Protein AF-A0A397IX04-F1 (afdb_monomer)

Secondary structure (DSSP, 8-state):
---TTEEEEEEEEEEEEE-TT-EEEEEEEEEGGG--S-TTPSPSEEEEEEEE-S-GGGGG-GGG----EEEEEEEGGGSSS-TTS--SSPPEEEEEE-TT-EEEEEEEPPTTSEEEEEEEEEE---S----EEEEEEEEEEEETT-S-GGGGS---EEEE-TTS-EEEE-TTEEEEEE-HHHHHPPPPGGGSPTT--EEEEEEE--TT--GGGGHHHHHHHHHHTTTS-EEEE--STTTTTTTS-HHHHHHHHHHHHHHHTTSSPSS-TTSEEEEEEEEETHHHHHHHHHHHHHHHHTTTTHHHHSEEEEEEEES--TT-STTS-HHHHHHHHTTTTHHHHHHHTT---PPPS-S-----------HHHHHHSTTSHHHHHHHHSSEEEEEEESSS-SSS-HHHHTTS--PPP---------HHHHHHHHHHHHS--S-HHHHHHHHHHSPPSEEEEEEEPGGGSPPPPTTTTTS--HHHHHHHHHHSS--EEEEEE--SS-HHHHTTTSSTTTSGGGHHHHHHHHHHS--

Nearest PDB structures (foldseek):
  7qjo-assembly2_A  TM=7.226E-01  e=6.330E-05  Marinactinospora thermotolerans
  7czf-assembly2_D  TM=4.549E-01  e=6.697E-02  Homo sapiens
  3nru-assembly7_G  TM=3.855E-01  e=1.385E-01  Homo sapiens
  3a7q-assembly1_A  TM=3.033E-01  e=2.538E-01  Mus musculus
  3nru-assembly2_B  TM=2.561E-01  e=8.533E-02  Homo sapiens

InterPro domains:
  IPR007751 Domain of unknown function DUF676, lipase-like [PF05057] (198-404)
  IPR029058 Alpha/Beta hydrolase fold [G3DSA:3.40.50.1820] (197-447)
  IPR029058 Alpha/Beta hydrolase fold [SSF53474] (195-414)
  IPR044294 Lipase-like [PTHR12482] (96-524)

Radius of gyration: 25.66 Å; Cα contacts (8 Å, |Δi|>4): 1066; chains: 1; bounding box: 56×54×86 Å

Foldseek 3Di:
DDDPQKDWAFFKKKKDKDFFQKKKKKKKKFAQVQQDPDPFPDFQKKKKKKFFQAALVCLPVVVQWQLFKKKKKDQPVCPLPQLQDPRPDDIDIDFGQHHRRMDMDMDGQDPNRIGIMMMMIGDRGQAHRDMTIMMITMIGMTGPPDDCPVSSHAPFPWDQDPNRMTMTHHSRMDMDMDIRCNLQPFDQLVPADQPQQEEEEEEFEAHSDALLQQSVLVSNLCSLVVVHRYTYDGDRQCRNPRLAALQVLLVSSLVVVCVSVVPPDDDRQQSAAEYEYEYAASGLSNVLNNLLVNCVVVVNVVCVSHPYAEREYELYQLLADCVADVVLLVCLCVSVSHHHSCLRNFFFDDDDPDDDDDDDPPDSGRPSLQSLACPGSSNVRVQRYPAYEFEAECDQANRHHSCRRQLHQDDDAPDPPPDPQDPVNVVVLVVCVSPPDDPLVVVSSCLNPDDQQWRDWDKDALVSHDDDDPVCPVPDDSSVSSSNSNRVHDIYTYTYGYFPGNCSSLLSCSDCRVSVSNVSNSVCVSVPGPD

Sequence (531 aa):
MMDPSLNLIRLWNSVTELTIGEMSRYRILFDKSKHVSSSVWPPTTLVLKVTNTTSILFRGAILSGPYNISASFIETKYRSVRPGSTLSFPPKMKASIQCGGTWQVIIEVPTSGIGDWTIDILSEILFTSTQVKYEVGLFAVIPKDTSNKDELKITENVITSDDGTTTTFSSSIEYVFLKHHDIFKLPDLNTLKVNGDYHLIVLTHGIHGTMLDELFLKEAIEEKHKDKNNIFFMSDVLHSYTENGIEICGKKLATNLLEYLRWPWTNNQDLISKISFIGHSLGGLINLFLIGYLHSVTEGKIFSDIKPVNFITIASPLLGSSDLSWYITAGLRIGMIGQTGKDLALIPRRKPKNDSVVENNGNDEPLLLSLAQPNSSSHIALRKFQCRTIYANVANDVPVSFRSSALYFHDPLDINLKQKITVAKQLNHVFKTINPTVTAEEFIRRSCETKSPIVHDKVYSPGDIPPLEENEEVNISIEEKIARAWHKDMTWRKVFVLLEGEAHTNVIVRRKWLNISGWKVIEHLSDEHEL

Solvent-accessible surface area (backbone atoms only — not comparable to full-atom values): 28800 Å² total; per-residue (Å²): 130,80,64,89,62,54,37,76,43,59,44,31,36,39,38,48,69,34,35,48,50,26,38,39,38,38,37,44,36,38,37,49,79,60,56,82,89,48,96,76,54,66,50,65,35,35,36,42,36,44,30,25,67,30,60,56,77,51,65,77,38,54,92,67,20,46,60,25,33,27,40,37,40,37,53,46,86,58,69,85,49,61,74,70,54,88,66,92,66,72,70,48,71,46,69,64,37,38,35,63,30,71,51,78,43,83,38,73,54,42,93,89,37,54,43,53,34,34,37,44,40,37,42,56,30,39,68,38,85,52,75,35,35,33,37,41,36,36,22,37,50,42,64,60,86,56,82,70,64,70,83,63,49,49,70,77,50,70,47,72,46,99,84,70,34,39,33,37,40,22,81,35,51,50,74,48,79,41,45,40,64,74,76,64,58,68,79,61,76,89,77,55,62,85,78,55,63,21,35,37,37,37,52,32,51,32,69,67,36,31,56,50,42,45,44,44,49,51,54,54,42,47,68,74,36,63,92,50,50,65,41,70,46,64,68,69,90,47,52,60,40,51,36,64,15,48,64,57,45,9,49,54,52,38,50,54,50,36,57,74,65,47,62,78,64,86,86,62,91,61,50,56,42,29,36,32,40,40,9,33,26,53,12,25,54,21,48,46,41,17,48,10,49,49,28,56,80,45,76,40,46,59,64,70,67,23,41,42,41,39,41,35,28,37,45,15,44,74,44,27,44,77,88,45,59,69,68,60,42,47,38,18,64,76,35,78,44,39,46,26,20,27,45,33,53,54,44,50,60,79,76,79,94,78,79,81,91,69,96,66,98,73,74,75,50,23,55,61,45,55,42,24,34,79,88,24,45,24,32,54,37,59,64,61,29,75,40,38,36,32,36,12,39,72,40,55,31,82,94,32,53,36,60,19,18,52,48,55,80,74,80,90,70,98,60,92,82,82,72,89,79,48,72,72,52,52,54,50,45,60,55,34,75,64,49,78,90,66,68,65,60,63,57,47,51,49,44,39,71,52,77,77,42,66,80,42,76,49,77,43,45,47,86,74,51,81,78,77,53,91,86,42,76,87,72,67,52,70,44,53,53,26,30,51,41,57,31,62,87,36,60,38,36,45,33,32,31,56,48,80,70,60,20,69,49,15,55,52,14,33,44,60,78,86,17,37,65,15,48,62,52,49,50,47,54,56,71,76,43,97,112

pLDDT: mean 82.21, std 16.93, range [35.59, 98.88]

Structure (mmCIF, N/CA/C/O backbone):
data_AF-A0A397IX04-F1
#
_entry.id   AF-A0A397IX04-F1
#
loop_
_atom_site.group_PDB
_atom_site.id
_atom_site.type_symbol
_atom_site.label_atom_id
_atom_site.label_alt_id
_atom_site.label_comp_id
_atom_site.label_asym_id
_atom_site.label_entity_id
_atom_site.label_seq_id
_atom_site.pdbx_PDB_ins_code
_atom_site.Cartn_x
_atom_site.Cartn_y
_atom_site.Cartn_z
_atom_site.occupancy
_atom_site.B_iso_or_equiv
_atom_site.auth_seq_id
_atom_site.auth_comp_id
_atom_site.auth_asym_id
_atom_site.auth_atom_id
_atom_site.pdbx_PDB_model_num
ATOM 1 N N . MET A 1 1 ? 28.071 -15.882 -19.313 1.00 37.53 1 MET A N 1
ATOM 2 C CA . MET A 1 1 ? 28.969 -15.059 -20.154 1.00 37.53 1 MET A CA 1
ATOM 3 C C . MET A 1 1 ? 28.428 -15.155 -21.572 1.00 37.53 1 MET A C 1
ATOM 5 O O . MET A 1 1 ? 28.132 -16.271 -21.973 1.00 37.53 1 MET A O 1
ATOM 9 N N . MET A 1 2 ? 28.183 -14.037 -22.265 1.00 54.28 2 MET A N 1
ATOM 10 C CA . MET A 1 2 ? 27.760 -14.092 -23.675 1.00 54.28 2 MET A CA 1
ATOM 11 C C . MET A 1 2 ? 28.875 -14.688 -24.529 1.00 54.28 2 MET A C 1
ATOM 13 O O . MET A 1 2 ? 30.049 -14.464 -24.233 1.00 54.28 2 MET A O 1
ATOM 17 N N . ASP A 1 3 ? 28.491 -15.422 -25.570 1.00 61.38 3 ASP A N 1
ATOM 18 C CA . ASP A 1 3 ? 29.423 -15.946 -26.560 1.00 61.38 3 ASP A CA 1
ATOM 19 C C . ASP A 1 3 ? 30.231 -14.781 -27.175 1.00 61.38 3 ASP A C 1
ATOM 21 O O . ASP A 1 3 ? 29.636 -13.820 -27.679 1.00 61.38 3 ASP A O 1
ATOM 25 N N . PRO A 1 4 ? 31.577 -14.821 -27.125 1.00 60.53 4 PRO A N 1
ATOM 26 C CA . PRO A 1 4 ? 32.427 -13.806 -27.732 1.00 60.53 4 PRO A CA 1
ATOM 27 C C . PRO A 1 4 ? 32.253 -13.676 -29.253 1.00 60.53 4 PRO A C 1
ATOM 29 O O . PRO A 1 4 ? 32.796 -12.721 -29.804 1.00 60.53 4 PRO A O 1
ATOM 32 N N . SER A 1 5 ? 31.511 -14.555 -29.930 1.00 59.97 5 SER A N 1
ATOM 33 C CA . SER A 1 5 ? 31.135 -14.443 -31.348 1.00 59.97 5 SER A CA 1
ATOM 34 C C . SER A 1 5 ? 29.954 -13.489 -31.622 1.00 59.97 5 SER A C 1
ATOM 36 O O . SER A 1 5 ? 29.686 -13.154 -32.777 1.00 59.97 5 SER A O 1
ATOM 38 N N . LEU A 1 6 ? 29.260 -13.004 -30.584 1.00 74.19 6 LEU A N 1
ATOM 39 C CA . LEU A 1 6 ? 28.037 -12.200 -30.712 1.00 74.19 6 LEU A CA 1
ATOM 40 C C . LEU A 1 6 ? 28.283 -10.704 -30.463 1.00 74.19 6 LEU A C 1
ATOM 42 O O . LEU A 1 6 ? 29.148 -10.305 -29.679 1.00 74.19 6 LEU A O 1
ATOM 46 N N . ASN A 1 7 ? 27.504 -9.861 -31.139 1.00 80.44 7 ASN A N 1
ATOM 47 C CA . ASN A 1 7 ? 27.471 -8.412 -30.971 1.00 80.44 7 ASN A CA 1
ATOM 48 C C . ASN A 1 7 ? 26.065 -7.953 -30.550 1.00 80.44 7 ASN A C 1
ATOM 50 O O . ASN A 1 7 ? 25.064 -8.556 -30.938 1.00 80.44 7 ASN A O 1
ATOM 54 N N . LEU A 1 8 ? 25.992 -6.879 -29.761 1.00 85.25 8 LEU A N 1
ATOM 55 C CA . LEU A 1 8 ? 24.730 -6.288 -29.316 1.00 85.25 8 LEU A CA 1
ATOM 56 C C . LEU A 1 8 ? 24.506 -4.960 -30.023 1.00 85.25 8 LEU A C 1
ATOM 58 O O . LEU A 1 8 ? 25.270 -4.015 -29.826 1.00 85.25 8 LEU A O 1
ATOM 62 N N . ILE A 1 9 ? 23.432 -4.879 -30.798 1.00 84.88 9 ILE A N 1
ATOM 63 C CA . ILE A 1 9 ? 22.980 -3.626 -31.395 1.00 84.88 9 ILE A CA 1
ATOM 64 C C . ILE A 1 9 ? 21.838 -3.087 -30.554 1.00 84.88 9 ILE A C 1
ATOM 66 O O . ILE A 1 9 ? 20.841 -3.767 -30.340 1.00 84.88 9 ILE A O 1
ATOM 70 N N . ARG A 1 10 ? 21.990 -1.865 -30.050 1.00 86.75 10 ARG A N 1
ATOM 71 C CA . ARG A 1 10 ? 20.939 -1.179 -29.298 1.00 86.75 10 ARG A CA 1
ATOM 72 C C . ARG A 1 10 ? 19.780 -0.880 -30.250 1.00 86.75 10 ARG A C 1
ATOM 74 O O . ARG A 1 10 ? 20.014 -0.295 -31.296 1.00 86.75 10 ARG A O 1
ATOM 81 N N . LEU A 1 11 ? 18.566 -1.283 -29.886 1.00 87.06 11 LEU A N 1
ATOM 82 C CA . LEU A 1 11 ? 17.328 -0.944 -30.600 1.00 87.06 11 LEU A CA 1
ATOM 83 C C . LEU A 1 11 ? 16.559 0.165 -29.887 1.00 87.06 11 LEU A C 1
ATOM 85 O O . LEU A 1 11 ? 15.910 0.984 -30.523 1.00 87.06 11 LEU A O 1
ATOM 89 N N . TRP A 1 12 ? 16.621 0.176 -28.557 1.00 90.62 12 TRP A N 1
ATOM 90 C CA . TRP A 1 12 ? 15.941 1.154 -27.721 1.00 90.62 12 TRP A CA 1
ATOM 91 C C . TRP A 1 12 ? 16.724 1.358 -26.427 1.00 90.62 12 TRP A C 1
ATOM 93 O O . TRP A 1 12 ? 17.306 0.403 -25.905 1.00 90.62 12 TRP A O 1
ATOM 103 N N . ASN A 1 13 ? 16.738 2.572 -25.888 1.00 93.06 13 ASN A N 1
ATOM 104 C CA . ASN A 1 13 ? 17.132 2.816 -24.506 1.00 93.06 13 ASN A CA 1
ATOM 105 C C . ASN A 1 13 ? 16.421 4.027 -23.914 1.00 93.06 13 ASN A C 1
ATOM 107 O O . ASN A 1 13 ? 16.124 4.980 -24.626 1.00 93.06 13 ASN A O 1
ATOM 111 N N . SER A 1 14 ? 16.248 4.011 -22.598 1.00 93.44 14 SER A N 1
ATOM 112 C CA . SER A 1 14 ? 15.759 5.133 -21.805 1.00 93.44 14 SER A CA 1
ATOM 113 C C . SER A 1 14 ? 16.658 5.343 -20.588 1.00 93.44 14 SER A C 1
ATOM 115 O O . SER A 1 14 ? 17.055 4.373 -19.934 1.00 93.44 14 SER A O 1
ATOM 117 N N . VAL A 1 15 ? 17.000 6.600 -20.307 1.00 94.12 15 VAL A N 1
ATOM 118 C CA . VAL A 1 15 ? 17.780 7.018 -19.135 1.00 94.12 15 VAL A CA 1
ATOM 119 C C . VAL A 1 15 ? 16.915 7.932 -18.276 1.00 94.12 15 VAL A C 1
ATOM 121 O O . VAL A 1 15 ? 16.436 8.961 -18.755 1.00 94.12 15 VAL A O 1
ATOM 124 N N . THR A 1 16 ? 16.737 7.547 -17.013 1.00 93.50 16 THR A N 1
ATOM 125 C CA . THR A 1 16 ? 15.854 8.200 -16.035 1.00 93.50 16 THR A CA 1
ATOM 126 C C . THR A 1 16 ? 16.464 8.083 -14.635 1.00 93.50 16 THR A C 1
ATOM 128 O O . THR A 1 16 ? 17.443 7.367 -14.406 1.00 93.50 16 THR A O 1
ATOM 131 N N . GLU A 1 17 ? 15.884 8.802 -13.683 1.00 93.31 17 GLU A N 1
ATOM 132 C CA . GLU A 1 17 ? 16.171 8.702 -12.260 1.00 93.31 17 GLU A CA 1
ATOM 133 C C . GLU A 1 17 ? 14.897 8.454 -11.448 1.00 93.31 17 GLU A C 1
ATOM 135 O O . GLU A 1 17 ? 13.803 8.789 -11.896 1.00 93.31 17 GLU A O 1
ATOM 140 N N . LEU A 1 18 ? 15.050 7.833 -10.279 1.00 93.50 18 LEU A N 1
ATOM 141 C CA . LEU A 1 18 ? 13.990 7.649 -9.285 1.00 93.50 18 LEU A CA 1
ATOM 142 C C . LEU A 1 18 ? 14.444 8.206 -7.942 1.00 93.50 18 LEU A C 1
ATOM 144 O O . LEU A 1 18 ? 15.606 8.031 -7.565 1.00 93.50 18 LEU A O 1
ATOM 148 N N . THR A 1 19 ? 13.520 8.780 -7.186 1.00 92.12 19 THR A N 1
ATOM 149 C CA . THR A 1 19 ? 13.667 9.011 -5.749 1.00 92.12 19 THR A CA 1
ATOM 150 C C . THR A 1 19 ? 12.804 8.045 -4.926 1.00 92.12 19 THR A C 1
ATOM 152 O O . THR A 1 19 ? 12.351 7.002 -5.412 1.00 92.12 19 THR A O 1
ATOM 155 N N . ILE A 1 20 ? 12.671 8.305 -3.628 1.00 90.12 20 ILE A N 1
ATOM 156 C CA . ILE A 1 20 ? 11.883 7.504 -2.694 1.00 90.12 20 ILE A CA 1
ATOM 157 C C . ILE A 1 20 ? 10.433 7.359 -3.163 1.00 90.12 20 ILE A C 1
ATOM 159 O O . ILE A 1 20 ? 9.801 8.317 -3.587 1.00 90.12 20 ILE A O 1
ATOM 163 N N . GLY A 1 21 ? 9.920 6.128 -3.118 1.00 90.25 21 GLY A N 1
ATOM 164 C CA . GLY A 1 21 ? 8.537 5.828 -3.491 1.00 90.25 21 GLY A CA 1
ATOM 165 C C . GLY A 1 21 ? 8.210 5.977 -4.980 1.00 90.25 21 GLY A C 1
ATOM 166 O O . GLY A 1 21 ? 7.058 5.773 -5.365 1.00 90.25 21 GLY A O 1
ATOM 167 N N . GLU A 1 22 ? 9.198 6.273 -5.826 1.00 93.56 22 GLU A N 1
ATOM 168 C CA . GLU A 1 22 ? 8.999 6.420 -7.263 1.00 93.56 22 GLU A CA 1
ATOM 169 C C . GLU A 1 22 ? 9.189 5.117 -8.038 1.00 93.56 22 GLU A C 1
ATOM 171 O O . GLU A 1 22 ? 9.984 4.236 -7.691 1.00 93.56 22 GLU A O 1
ATOM 176 N N . MET A 1 23 ? 8.467 5.020 -9.151 1.00 94.50 23 MET A N 1
ATOM 177 C CA . MET A 1 23 ? 8.648 3.959 -10.127 1.00 94.50 23 MET A CA 1
ATOM 178 C C . MET A 1 23 ? 8.512 4.492 -11.546 1.00 94.50 23 MET A C 1
ATOM 180 O O . MET A 1 23 ? 7.890 5.526 -11.791 1.00 94.50 23 MET A O 1
ATOM 184 N N . SER A 1 24 ? 9.023 3.697 -12.470 1.00 95.56 24 SER A N 1
ATOM 185 C CA . SER A 1 24 ? 8.909 3.893 -13.903 1.00 95.56 24 SER A CA 1
ATOM 186 C C . SER A 1 24 ? 8.387 2.629 -14.549 1.00 95.56 24 SER A C 1
ATOM 188 O O . SER A 1 24 ? 8.802 1.522 -14.199 1.00 95.56 24 SER A O 1
ATOM 190 N N . ARG A 1 25 ? 7.505 2.791 -15.527 1.00 95.25 25 ARG A N 1
ATOM 191 C CA . ARG A 1 25 ? 6.896 1.683 -16.250 1.00 95.25 25 ARG A CA 1
ATOM 192 C C . ARG A 1 25 ? 7.012 1.905 -17.744 1.00 95.25 25 ARG A C 1
ATOM 194 O O . ARG A 1 25 ? 6.502 2.883 -18.282 1.00 95.25 25 ARG A O 1
ATOM 201 N N . TYR A 1 26 ? 7.650 0.958 -18.412 1.00 95.44 26 TYR A N 1
ATOM 202 C CA . TYR A 1 26 ? 7.818 0.950 -19.857 1.00 95.44 26 TYR A CA 1
ATOM 203 C C . TYR A 1 26 ? 6.950 -0.150 -20.451 1.00 95.44 26 TYR A C 1
ATOM 205 O O . TYR A 1 26 ? 7.003 -1.289 -19.993 1.00 95.44 26 TYR A O 1
ATOM 213 N N . ARG A 1 27 ? 6.178 0.159 -21.489 1.00 95.12 27 ARG A N 1
ATOM 214 C CA . ARG A 1 27 ? 5.632 -0.841 -22.410 1.00 95.12 27 ARG A CA 1
ATOM 215 C C . ARG A 1 27 ? 6.395 -0.722 -23.716 1.00 95.12 27 ARG A C 1
ATOM 217 O O . ARG A 1 27 ? 6.431 0.366 -24.276 1.00 95.12 27 ARG A O 1
ATOM 224 N N . ILE A 1 28 ? 7.005 -1.804 -24.176 1.00 94.31 28 ILE A N 1
ATOM 225 C CA . ILE A 1 28 ? 7.785 -1.835 -25.412 1.00 94.31 28 ILE A CA 1
ATOM 226 C C . ILE A 1 28 ? 7.118 -2.813 -26.369 1.00 94.31 28 ILE A C 1
ATOM 228 O O . ILE A 1 28 ? 7.029 -4.005 -26.070 1.00 94.31 28 ILE A O 1
ATOM 232 N N . LEU A 1 29 ? 6.692 -2.296 -27.517 1.00 93.50 29 LEU A N 1
ATOM 233 C CA . LEU A 1 29 ? 6.193 -3.067 -28.643 1.00 93.50 29 LEU A CA 1
ATOM 234 C C . LEU A 1 29 ? 7.293 -3.149 -29.706 1.00 93.50 29 LEU A C 1
ATOM 236 O O . LEU A 1 29 ? 7.707 -2.143 -30.280 1.00 93.50 29 LEU A O 1
ATOM 240 N N . PHE A 1 30 ? 7.764 -4.361 -29.964 1.00 91.88 30 PHE A N 1
ATOM 241 C CA . PHE A 1 30 ? 8.698 -4.686 -31.032 1.00 91.88 30 PHE A CA 1
ATOM 242 C C . PHE A 1 30 ? 7.945 -5.291 -32.209 1.00 91.88 30 PHE A C 1
ATOM 244 O O . PHE A 1 30 ? 7.189 -6.245 -32.030 1.00 91.88 30 PHE A O 1
ATOM 251 N N . ASP A 1 31 ? 8.207 -4.786 -33.410 1.00 89.31 31 ASP A N 1
ATOM 252 C CA . ASP A 1 31 ? 7.636 -5.305 -34.650 1.00 89.31 31 ASP A CA 1
ATOM 253 C C . ASP A 1 31 ? 8.738 -5.582 -35.677 1.00 89.31 31 ASP A C 1
ATOM 255 O O . ASP A 1 31 ? 9.382 -4.669 -36.208 1.00 89.31 31 ASP A O 1
ATOM 259 N N . LYS A 1 32 ? 8.933 -6.869 -35.988 1.00 82.69 32 LYS A N 1
ATOM 260 C CA . LYS A 1 32 ? 9.922 -7.312 -36.976 1.00 82.69 32 LYS A CA 1
ATOM 261 C C . LYS A 1 32 ? 9.656 -6.787 -38.389 1.00 82.69 32 LYS A C 1
ATOM 263 O O . LYS A 1 32 ? 10.577 -6.772 -39.194 1.00 82.69 32 LYS A O 1
ATOM 268 N N . SER A 1 33 ? 8.428 -6.403 -38.731 1.00 79.50 33 SER A N 1
ATOM 269 C CA . SER A 1 33 ? 8.068 -5.989 -40.094 1.00 79.50 33 SER A CA 1
ATOM 270 C C . SER A 1 33 ? 8.479 -4.552 -40.428 1.00 79.50 33 SER A C 1
ATOM 272 O O . SER A 1 33 ? 8.579 -4.198 -41.598 1.00 79.50 33 SER A O 1
ATOM 274 N N . LYS A 1 34 ? 8.770 -3.727 -39.415 1.00 74.00 34 LYS A N 1
ATOM 275 C CA . LYS A 1 34 ? 9.067 -2.292 -39.576 1.00 74.00 34 LYS A CA 1
ATOM 276 C C . LYS A 1 34 ? 10.522 -1.973 -39.933 1.00 74.00 34 LYS A C 1
ATOM 278 O O . LYS A 1 34 ? 10.881 -0.807 -40.092 1.00 74.00 34 LYS A O 1
ATOM 283 N N . HIS A 1 35 ? 11.360 -2.995 -40.075 1.00 67.31 35 HIS A N 1
ATOM 284 C CA . HIS A 1 35 ? 12.739 -2.869 -40.533 1.00 67.31 35 HIS A CA 1
ATOM 285 C C . HIS A 1 35 ? 12.963 -3.965 -41.579 1.00 67.31 35 HIS A C 1
ATOM 287 O O . HIS A 1 35 ? 12.879 -5.142 -41.258 1.00 67.31 35 HIS A O 1
ATOM 293 N N . VAL A 1 36 ? 13.148 -3.609 -42.852 1.00 56.69 36 VAL A N 1
ATOM 294 C CA . VAL A 1 36 ? 13.090 -4.594 -43.960 1.00 56.69 36 VAL A CA 1
ATOM 295 C C . VAL A 1 36 ? 14.412 -4.685 -44.734 1.00 56.69 36 VAL A C 1
ATOM 297 O O . VAL A 1 36 ? 14.571 -5.541 -45.595 1.00 56.69 36 VAL A O 1
ATOM 300 N N . SER A 1 37 ? 15.407 -3.849 -44.423 1.00 56.97 37 SER A N 1
ATOM 301 C CA . SER A 1 37 ? 16.557 -3.637 -45.313 1.00 56.97 37 SER A CA 1
ATOM 302 C C . SER A 1 37 ? 17.849 -4.395 -44.972 1.00 56.97 37 SER A C 1
ATOM 304 O O . SER A 1 37 ? 18.875 -4.068 -45.551 1.00 56.97 37 SER A O 1
ATOM 306 N N . SER A 1 38 ? 17.853 -5.392 -44.076 1.00 62.91 38 SER A N 1
ATOM 307 C CA . SER A 1 38 ? 19.094 -6.099 -43.697 1.00 62.91 38 SER A CA 1
ATOM 308 C C . SER A 1 38 ? 18.942 -7.619 -43.723 1.00 62.91 38 SER A C 1
ATOM 310 O O . SER A 1 38 ? 17.965 -8.153 -43.206 1.00 62.91 38 SER A O 1
ATOM 312 N N . SER A 1 39 ? 19.947 -8.327 -44.253 1.00 63.81 39 SER A N 1
ATOM 313 C CA . SER A 1 39 ? 20.031 -9.799 -44.247 1.00 63.81 39 SER A CA 1
ATOM 314 C C . SER A 1 39 ? 20.168 -10.408 -42.846 1.00 63.81 39 SER A C 1
ATOM 316 O O . SER A 1 39 ? 20.013 -11.616 -42.683 1.00 63.81 39 SER A O 1
ATOM 318 N N . VAL A 1 40 ? 20.463 -9.581 -41.839 1.00 66.69 40 VAL A N 1
ATOM 319 C CA . VAL A 1 40 ? 20.630 -9.983 -40.432 1.00 66.69 40 VAL A CA 1
ATOM 320 C C . VAL A 1 40 ? 19.412 -9.592 -39.584 1.00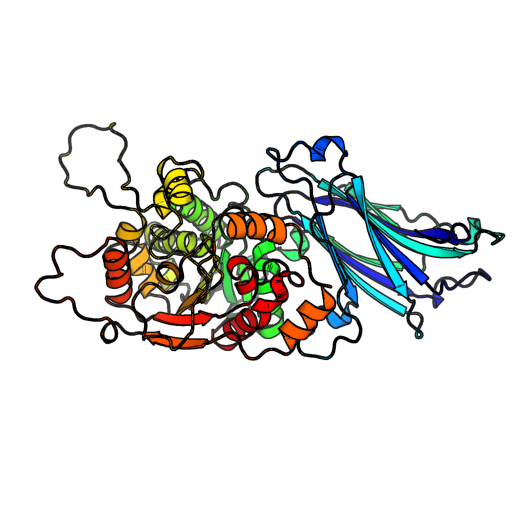 66.69 40 VAL A C 1
ATOM 322 O O . VAL A 1 40 ? 19.354 -9.857 -38.384 1.00 66.69 40 VAL A O 1
ATOM 325 N N . TRP A 1 41 ? 18.397 -9.005 -40.221 1.00 73.56 41 TRP A N 1
ATOM 326 C CA . TRP A 1 41 ? 17.097 -8.742 -39.630 1.00 73.56 41 TRP A CA 1
ATOM 327 C C . TRP A 1 41 ? 16.059 -9.769 -40.122 1.00 73.56 41 TRP A C 1
ATOM 329 O O . TRP A 1 41 ? 16.039 -10.091 -41.309 1.00 73.56 41 TRP A O 1
ATOM 339 N N . PRO A 1 42 ? 15.151 -10.260 -39.260 1.00 73.81 42 PRO A N 1
ATOM 340 C CA . PRO A 1 42 ? 14.984 -9.911 -37.852 1.00 73.81 42 PRO A CA 1
ATOM 341 C C . PRO A 1 42 ? 15.902 -10.704 -36.915 1.00 73.81 42 PRO A C 1
ATOM 343 O O . PRO A 1 42 ? 16.215 -11.862 -37.194 1.00 73.81 42 PRO A O 1
ATOM 346 N N . PRO A 1 43 ? 16.290 -10.126 -35.765 1.00 82.06 43 PRO A N 1
ATOM 347 C CA . PRO A 1 43 ? 16.972 -10.891 -34.733 1.00 82.06 43 PRO A CA 1
ATOM 348 C C . PRO A 1 43 ? 16.053 -12.004 -34.219 1.00 82.06 43 PRO A C 1
ATOM 350 O O . PRO A 1 43 ? 14.859 -11.798 -34.012 1.00 82.06 43 PRO A O 1
ATOM 353 N N . THR A 1 44 ? 16.616 -13.181 -33.957 1.00 84.31 44 THR A N 1
ATOM 354 C CA . THR A 1 44 ? 15.904 -14.271 -33.265 1.00 84.31 44 THR A CA 1
ATOM 355 C C . THR A 1 44 ? 15.871 -14.054 -31.755 1.00 84.31 44 THR A C 1
ATOM 357 O O . THR A 1 44 ? 15.012 -14.585 -31.052 1.00 84.31 44 THR A O 1
ATOM 360 N N . THR A 1 45 ? 16.822 -13.272 -31.246 1.00 90.31 45 THR A N 1
ATOM 361 C CA . THR A 1 45 ? 17.040 -13.067 -29.819 1.00 90.31 45 THR A CA 1
ATOM 362 C C . THR A 1 45 ? 17.270 -11.592 -29.531 1.00 90.31 45 THR A C 1
ATOM 364 O O . THR A 1 45 ? 18.088 -10.927 -30.174 1.00 90.31 45 THR A O 1
ATOM 367 N N . LEU A 1 46 ? 16.568 -11.093 -28.521 1.00 92.38 46 LEU A N 1
ATOM 368 C CA . LEU A 1 46 ? 16.774 -9.777 -27.941 1.00 92.38 46 LEU A CA 1
ATOM 369 C C . LEU A 1 46 ? 17.340 -9.916 -26.529 1.00 92.38 46 LEU A C 1
ATOM 371 O O . LEU A 1 46 ? 17.190 -10.939 -25.857 1.00 92.38 46 LEU A O 1
ATOM 375 N N . VAL A 1 47 ? 17.993 -8.861 -26.063 1.00 94.81 47 VAL A N 1
ATOM 376 C CA . VAL A 1 47 ? 18.514 -8.754 -24.704 1.00 94.81 47 VAL A CA 1
ATOM 377 C C . VAL A 1 47 ? 18.033 -7.446 -24.114 1.00 94.81 47 VAL A C 1
ATOM 379 O O . VAL A 1 47 ? 18.378 -6.375 -24.605 1.00 94.81 47 VAL A O 1
ATOM 382 N N . LEU A 1 48 ? 17.266 -7.531 -23.036 1.00 96.44 48 LEU A N 1
ATOM 383 C CA . LEU A 1 48 ? 16.956 -6.391 -22.186 1.00 96.44 48 LEU A CA 1
ATOM 384 C C . LEU A 1 48 ? 18.056 -6.248 -21.133 1.00 96.44 48 LEU A C 1
ATOM 386 O O . LEU A 1 48 ? 18.452 -7.229 -20.501 1.00 96.44 48 LEU A O 1
ATOM 390 N N . LYS A 1 49 ? 18.532 -5.023 -20.922 1.00 97.19 49 LYS A N 1
ATOM 391 C CA . LYS A 1 49 ? 19.439 -4.657 -19.835 1.00 97.19 49 LYS A CA 1
ATOM 392 C C . LYS A 1 49 ? 18.808 -3.567 -18.985 1.00 97.19 49 LYS A C 1
ATOM 394 O O . LYS A 1 49 ? 18.350 -2.567 -19.524 1.00 97.19 49 LYS A O 1
ATOM 399 N N . VAL A 1 50 ? 18.844 -3.748 -17.672 1.00 97.50 50 VAL A N 1
ATOM 400 C CA . VAL A 1 50 ? 18.530 -2.712 -16.683 1.00 97.50 50 VAL A CA 1
ATOM 401 C C . VAL A 1 50 ? 19.795 -2.454 -15.885 1.00 97.50 50 VAL A C 1
ATOM 403 O O . VAL A 1 50 ? 20.279 -3.350 -15.193 1.00 97.50 50 VAL A O 1
ATOM 406 N N . THR A 1 51 ? 20.342 -1.251 -15.990 1.00 97.00 51 THR A N 1
ATOM 407 C CA . THR A 1 51 ? 21.588 -0.858 -15.333 1.00 97.00 51 THR A CA 1
ATOM 408 C C . THR A 1 51 ? 21.313 0.256 -14.347 1.00 97.00 51 THR A C 1
ATOM 410 O O . THR A 1 51 ? 20.805 1.303 -14.728 1.00 97.00 51 THR A O 1
ATOM 413 N N . ASN A 1 52 ? 21.705 0.066 -13.094 1.00 95.88 52 ASN A N 1
ATOM 414 C CA . ASN A 1 52 ? 21.797 1.162 -12.142 1.00 95.88 52 ASN A CA 1
ATOM 415 C C . ASN A 1 52 ? 23.085 1.942 -12.444 1.00 95.88 52 ASN A C 1
ATOM 417 O O . ASN A 1 52 ? 24.185 1.444 -12.207 1.00 95.88 52 ASN A O 1
ATOM 421 N N . THR A 1 53 ? 22.954 3.138 -13.012 1.00 95.69 53 THR A N 1
ATOM 422 C CA . THR A 1 53 ? 24.076 3.978 -13.465 1.00 95.69 53 THR A CA 1
ATOM 423 C C . THR A 1 53 ? 24.618 4.884 -12.360 1.00 95.69 53 THR A C 1
ATOM 425 O O . THR A 1 53 ? 25.596 5.601 -12.570 1.00 95.69 53 THR A O 1
ATOM 428 N N . THR A 1 54 ? 24.030 4.825 -11.162 1.00 92.62 54 THR A N 1
ATOM 429 C CA . THR A 1 54 ? 24.543 5.509 -9.971 1.00 92.62 54 THR A CA 1
ATOM 430 C C . THR A 1 54 ? 25.966 5.044 -9.661 1.00 92.62 54 THR A C 1
ATOM 432 O O . THR A 1 54 ? 26.282 3.854 -9.762 1.00 92.62 54 THR A O 1
ATOM 435 N N . SER A 1 55 ? 26.835 5.989 -9.280 1.00 89.19 55 SER A N 1
ATOM 436 C CA . SER A 1 55 ? 28.253 5.718 -9.019 1.00 89.19 55 SER A CA 1
ATOM 437 C C . SER A 1 55 ? 28.438 4.582 -8.013 1.00 89.19 55 SER A C 1
ATOM 439 O O . SER A 1 55 ? 27.812 4.553 -6.954 1.00 89.19 55 SER A O 1
ATOM 441 N N . ILE A 1 56 ? 29.362 3.667 -8.317 1.00 86.38 56 ILE A N 1
ATOM 442 C CA . ILE A 1 56 ? 29.673 2.510 -7.471 1.00 86.38 56 ILE A CA 1
ATOM 443 C C . ILE A 1 56 ? 30.145 2.905 -6.062 1.00 86.38 56 ILE A C 1
ATOM 445 O O . ILE A 1 56 ? 30.013 2.115 -5.129 1.00 86.38 56 ILE A O 1
ATOM 449 N N . LEU A 1 57 ? 30.637 4.139 -5.893 1.00 84.94 57 LEU A N 1
ATOM 450 C CA . LEU A 1 57 ? 31.030 4.700 -4.598 1.00 84.94 57 LEU A CA 1
ATOM 451 C C . LEU A 1 57 ? 29.860 4.732 -3.601 1.00 84.94 57 LEU A C 1
ATOM 453 O O . LEU A 1 57 ? 30.072 4.566 -2.401 1.00 84.94 57 LEU A O 1
ATOM 457 N N . PHE A 1 58 ? 28.621 4.854 -4.086 1.00 81.75 58 PHE A N 1
ATOM 458 C CA . PHE A 1 58 ? 27.427 4.867 -3.240 1.00 81.75 58 PHE A CA 1
ATOM 459 C C . PHE A 1 58 ? 27.027 3.486 -2.703 1.00 81.75 58 PHE A C 1
ATOM 461 O O . PHE A 1 58 ? 26.176 3.412 -1.820 1.00 81.75 58 PHE A O 1
ATOM 468 N N . ARG A 1 59 ? 27.680 2.386 -3.122 1.00 79.25 59 ARG A N 1
ATOM 469 C CA . ARG A 1 59 ? 27.438 1.053 -2.525 1.00 79.25 59 ARG A CA 1
ATOM 470 C C . ARG A 1 59 ? 27.724 1.013 -1.022 1.00 79.25 59 ARG A C 1
ATOM 472 O O . ARG A 1 59 ? 27.081 0.252 -0.308 1.00 79.25 59 ARG A O 1
ATOM 479 N N . GLY A 1 60 ? 28.690 1.804 -0.552 1.00 66.56 60 GLY A N 1
ATOM 480 C CA . GLY A 1 60 ? 29.049 1.891 0.868 1.00 66.56 60 GLY A CA 1
ATOM 481 C C . GLY A 1 60 ? 28.169 2.845 1.682 1.00 66.56 60 GLY A C 1
ATOM 482 O O . GLY A 1 60 ? 28.225 2.827 2.908 1.00 66.56 60 GLY A O 1
ATOM 483 N N . ALA A 1 61 ? 27.338 3.663 1.030 1.00 64.12 61 ALA A N 1
ATOM 484 C CA . ALA A 1 61 ? 26.557 4.727 1.659 1.00 64.12 61 ALA A CA 1
ATOM 485 C C . ALA A 1 61 ? 25.170 4.246 2.131 1.00 64.12 61 ALA A C 1
ATOM 487 O O . ALA A 1 61 ? 24.166 4.913 1.900 1.00 64.12 61 ALA A O 1
ATOM 488 N N . ILE A 1 62 ? 25.112 3.090 2.806 1.00 56.81 62 ILE A N 1
ATOM 489 C CA . ILE A 1 62 ? 23.861 2.414 3.214 1.00 56.81 62 ILE A CA 1
ATOM 490 C C . ILE A 1 62 ? 22.965 3.329 4.073 1.00 56.81 62 ILE A C 1
ATOM 492 O O . ILE A 1 62 ? 21.745 3.322 3.919 1.00 56.81 62 ILE A O 1
ATOM 496 N N . LEU A 1 63 ? 23.569 4.151 4.941 1.00 49.06 63 LEU A N 1
ATOM 497 C CA . LEU A 1 63 ? 22.856 5.088 5.822 1.00 49.06 63 LEU A CA 1
ATOM 498 C C . LEU A 1 6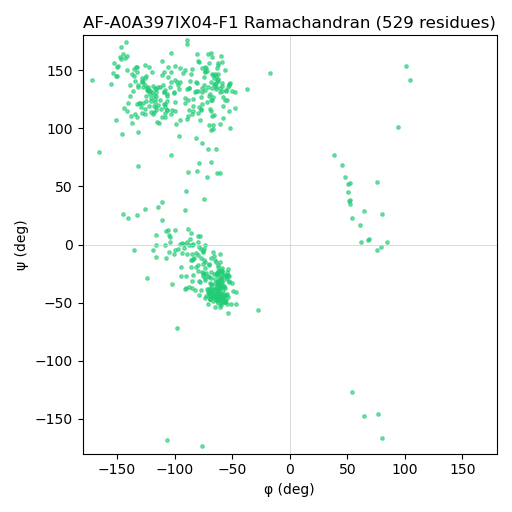3 ? 22.277 6.308 5.084 1.00 49.06 63 LEU A C 1
ATOM 500 O O . LEU A 1 63 ? 21.346 6.927 5.582 1.00 49.06 63 LEU A O 1
ATOM 504 N N . SER A 1 64 ? 22.780 6.634 3.889 1.00 53.25 64 SER A N 1
ATOM 505 C CA . SER A 1 64 ? 22.203 7.663 3.009 1.00 53.25 64 SER A CA 1
ATOM 506 C C . SER A 1 64 ? 21.085 7.109 2.111 1.00 53.25 64 SER A C 1
ATOM 508 O O . SER A 1 64 ? 20.631 7.805 1.203 1.00 53.25 64 SER A O 1
ATOM 510 N N . GLY A 1 65 ? 20.644 5.874 2.375 1.00 57.38 65 GLY A N 1
ATOM 511 C CA . GLY A 1 65 ? 19.641 5.121 1.630 1.00 57.38 65 GLY A CA 1
ATOM 512 C C . GLY A 1 65 ? 20.278 4.034 0.756 1.00 57.38 65 GLY A C 1
ATOM 513 O O . GLY A 1 65 ? 21.337 4.265 0.170 1.00 57.38 65 GLY A O 1
ATOM 514 N N . PRO A 1 66 ? 19.670 2.838 0.627 1.00 63.97 66 PRO A N 1
ATOM 515 C CA . PRO A 1 66 ? 20.091 1.917 -0.414 1.00 63.97 66 PRO A CA 1
ATOM 516 C C . PRO A 1 66 ? 19.748 2.544 -1.770 1.00 63.97 66 PRO A C 1
ATOM 518 O O . PRO A 1 66 ? 18.584 2.665 -2.140 1.00 63.97 66 PRO A O 1
ATOM 521 N N . TYR A 1 67 ? 20.776 2.920 -2.526 1.00 82.50 67 TYR A N 1
ATOM 522 C CA . TYR A 1 67 ? 20.679 3.433 -3.897 1.00 82.50 67 TYR A CA 1
ATOM 523 C C . TYR A 1 67 ? 20.370 2.310 -4.902 1.00 82.50 67 TYR A C 1
ATOM 525 O O . TYR A 1 67 ? 20.970 2.226 -5.975 1.00 82.50 67 TYR A O 1
ATOM 533 N N . ASN A 1 68 ? 19.501 1.381 -4.514 1.00 88.69 68 ASN A N 1
ATOM 534 C CA . ASN A 1 68 ? 19.157 0.196 -5.277 1.00 88.69 68 ASN A CA 1
ATOM 535 C C . ASN A 1 68 ? 17.832 0.413 -6.009 1.00 88.69 68 ASN A C 1
ATOM 537 O O . ASN A 1 68 ? 16.960 1.155 -5.557 1.00 88.69 68 ASN A O 1
ATOM 541 N N . ILE A 1 69 ? 17.675 -0.299 -7.120 1.00 92.94 69 ILE A N 1
ATOM 542 C CA . ILE A 1 69 ? 16.395 -0.445 -7.815 1.00 92.94 69 ILE A CA 1
ATOM 543 C C . ILE A 1 69 ? 16.036 -1.922 -7.907 1.00 92.94 69 ILE A C 1
ATOM 545 O O . ILE A 1 69 ? 16.916 -2.784 -7.971 1.00 92.94 69 ILE A O 1
ATOM 549 N N . SER A 1 70 ? 14.745 -2.207 -7.984 1.00 92.94 70 SER A N 1
ATOM 550 C CA . SER A 1 70 ? 14.247 -3.494 -8.462 1.00 92.94 70 SER A CA 1
ATOM 551 C C . SER A 1 70 ? 13.676 -3.339 -9.862 1.00 92.94 70 SER A C 1
ATOM 553 O O . SER A 1 70 ? 13.231 -2.262 -10.254 1.00 92.94 70 SER A O 1
ATOM 555 N N . ALA A 1 71 ? 13.702 -4.425 -10.624 1.00 94.25 71 ALA A N 1
ATOM 556 C CA . ALA A 1 71 ? 13.149 -4.465 -11.963 1.00 94.25 71 ALA A CA 1
ATOM 557 C C . ALA A 1 71 ? 12.332 -5.736 -12.181 1.00 94.25 71 ALA A C 1
ATOM 559 O O . ALA A 1 71 ? 12.688 -6.810 -11.685 1.00 94.25 71 ALA A O 1
ATOM 560 N N . SER A 1 72 ? 11.259 -5.629 -12.958 1.00 92.75 72 SER A N 1
ATOM 561 C CA . SER A 1 72 ? 10.502 -6.776 -13.455 1.00 92.75 72 SER A CA 1
ATOM 562 C C . SER A 1 72 ? 10.225 -6.654 -14.947 1.00 92.75 72 SER A C 1
ATOM 564 O O . SER A 1 72 ? 10.195 -5.553 -15.485 1.00 92.75 72 SER A O 1
ATOM 566 N N . PHE A 1 73 ? 10.067 -7.795 -15.608 1.00 92.38 73 PHE A N 1
ATOM 567 C CA . PHE A 1 73 ? 9.821 -7.938 -17.035 1.00 92.38 73 PHE A CA 1
ATOM 568 C C . PHE A 1 73 ? 8.775 -9.031 -17.258 1.00 92.38 73 PHE A C 1
ATOM 570 O O . PHE A 1 73 ? 8.929 -10.157 -16.768 1.00 92.38 73 PHE A O 1
ATOM 577 N N . ILE A 1 74 ? 7.731 -8.710 -18.017 1.00 90.25 74 ILE A N 1
ATOM 578 C CA . ILE A 1 74 ? 6.645 -9.634 -18.357 1.00 90.25 74 ILE A CA 1
ATOM 579 C C . ILE A 1 74 ? 6.066 -9.301 -19.737 1.00 90.25 74 ILE A C 1
ATOM 581 O O . ILE A 1 74 ? 6.111 -8.150 -20.165 1.00 90.25 74 ILE A O 1
ATOM 585 N N . GLU A 1 75 ? 5.482 -10.280 -20.430 1.00 89.31 75 GLU A N 1
ATOM 586 C CA . GLU A 1 75 ? 4.620 -9.984 -21.582 1.00 89.31 75 GLU A CA 1
ATOM 587 C C . GLU A 1 75 ? 3.381 -9.202 -21.129 1.00 89.31 75 GLU A C 1
ATOM 589 O O . GLU A 1 75 ? 2.719 -9.567 -20.153 1.00 89.31 75 GLU A O 1
ATOM 594 N N . THR A 1 76 ? 3.031 -8.135 -21.846 1.00 87.56 76 THR A N 1
ATOM 595 C CA . THR A 1 76 ? 2.009 -7.178 -21.397 1.00 87.56 76 THR A CA 1
ATOM 596 C C . THR A 1 76 ? 0.639 -7.817 -21.193 1.00 87.56 76 THR A C 1
ATOM 598 O O . THR A 1 76 ? -0.042 -7.495 -20.219 1.00 87.56 76 THR A O 1
ATOM 601 N N . LYS A 1 77 ? 0.261 -8.793 -22.027 1.00 83.62 77 LYS A N 1
ATOM 602 C CA . LYS A 1 77 ? -0.994 -9.548 -21.860 1.00 83.62 77 LYS A CA 1
ATOM 603 C C . LYS A 1 77 ? -1.099 -10.283 -20.518 1.00 83.62 77 LYS A C 1
ATOM 605 O O . LYS A 1 77 ? -2.210 -10.517 -20.064 1.00 83.62 77 LYS A O 1
ATOM 610 N N . TYR A 1 78 ? 0.020 -10.627 -19.872 1.00 79.12 78 TYR A N 1
ATOM 61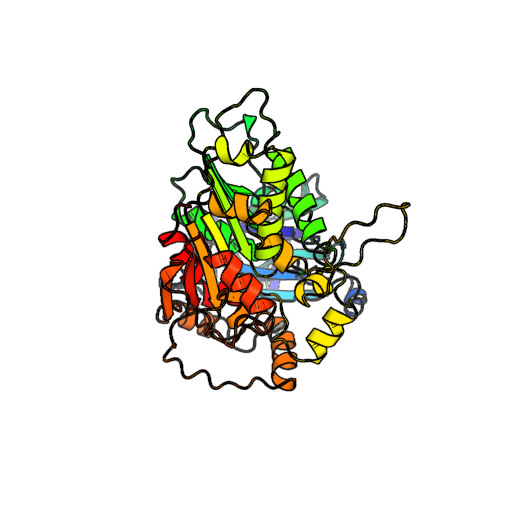1 C CA . TYR A 1 78 ? 0.037 -11.322 -18.580 1.00 79.12 78 TYR A CA 1
ATOM 612 C C . TYR A 1 78 ? 0.086 -10.372 -17.380 1.00 79.12 78 TYR A C 1
ATOM 614 O O . TYR A 1 78 ? 0.080 -10.819 -16.235 1.00 79.12 78 TYR A O 1
ATOM 622 N N . ARG A 1 79 ? 0.103 -9.054 -17.598 1.00 76.94 79 ARG A N 1
ATOM 623 C CA . ARG A 1 79 ? 0.196 -8.084 -16.503 1.00 76.94 79 ARG A CA 1
ATOM 624 C C . ARG A 1 79 ? -1.042 -8.077 -15.605 1.00 76.94 79 ARG A C 1
ATOM 626 O O . ARG A 1 79 ? -0.884 -8.058 -14.384 1.00 76.94 79 ARG A O 1
ATOM 633 N N . SER A 1 80 ? -2.235 -8.102 -16.195 1.00 67.06 80 SER A N 1
ATOM 634 C CA . SER A 1 80 ? -3.516 -8.154 -15.466 1.00 67.06 80 SER A CA 1
ATOM 635 C C . SER A 1 80 ? -3.981 -9.584 -15.182 1.00 67.06 80 SER A C 1
ATOM 637 O O . SER A 1 80 ? -5.064 -9.802 -14.648 1.00 67.06 80 SER A O 1
ATOM 639 N N . VAL A 1 81 ? -3.190 -10.584 -15.570 1.00 60.31 81 VAL A N 1
ATOM 640 C CA . VAL A 1 81 ? -3.602 -11.977 -15.471 1.00 60.31 81 VAL A CA 1
ATOM 641 C C . VAL A 1 81 ? -3.502 -12.456 -14.028 1.00 60.31 81 VAL A C 1
ATOM 643 O O . VAL A 1 81 ? -2.481 -12.273 -13.361 1.00 60.31 81 VAL A O 1
ATOM 646 N N . ARG A 1 82 ? -4.582 -13.090 -13.553 1.00 61.31 82 ARG A N 1
ATOM 647 C CA . ARG A 1 82 ? -4.599 -13.738 -12.242 1.00 61.31 82 ARG A CA 1
ATOM 648 C C . ARG A 1 82 ? -3.501 -14.810 -12.213 1.00 61.31 82 ARG A C 1
ATOM 650 O O . ARG A 1 82 ? -3.458 -15.630 -13.133 1.00 61.31 82 ARG A O 1
ATOM 657 N N . PRO A 1 83 ? -2.664 -14.862 -11.164 1.00 54.75 83 PRO A N 1
ATOM 658 C CA . PRO A 1 83 ? -1.544 -15.801 -11.079 1.00 54.75 83 PRO A CA 1
ATOM 659 C C . PRO A 1 83 ? -1.929 -17.284 -11.291 1.00 54.75 83 PRO A C 1
ATOM 661 O O . PRO A 1 83 ? -1.091 -18.087 -11.683 1.00 54.75 83 PRO A O 1
ATOM 664 N N . GLY A 1 84 ? -3.205 -17.653 -11.103 1.00 49.53 84 GLY A N 1
ATOM 665 C CA . GLY A 1 84 ? -3.727 -19.010 -11.310 1.00 49.53 84 GLY A CA 1
ATOM 666 C C . GLY A 1 84 ? -3.968 -19.471 -12.758 1.00 49.53 84 GLY A C 1
ATOM 667 O O . GLY A 1 84 ? -4.198 -20.661 -12.957 1.00 49.53 84 GLY A O 1
ATOM 668 N N . SER A 1 85 ? -3.928 -18.604 -13.776 1.00 54.50 85 SER A N 1
ATOM 669 C CA . SER A 1 85 ? -3.947 -19.094 -15.166 1.00 54.50 85 SER A CA 1
ATOM 670 C C . SER A 1 85 ? -2.542 -19.533 -15.568 1.00 54.50 85 SER A C 1
ATOM 672 O O . SER A 1 85 ? -1.585 -18.843 -15.225 1.00 54.50 85 SER A O 1
ATOM 674 N N . THR A 1 86 ? -2.403 -20.641 -16.298 1.00 53.84 86 THR A N 1
ATOM 675 C CA . THR A 1 86 ? -1.108 -21.162 -16.754 1.00 53.84 86 THR A CA 1
ATOM 676 C C . THR A 1 86 ? -0.306 -20.069 -17.470 1.00 53.84 86 THR A C 1
ATOM 678 O O . THR A 1 86 ? -0.552 -19.759 -18.635 1.00 53.84 86 THR A O 1
ATOM 681 N N . LEU A 1 87 ? 0.650 -19.461 -16.763 1.00 58.50 87 LEU A N 1
ATOM 682 C CA . LEU A 1 87 ? 1.561 -18.477 -17.332 1.00 58.50 87 LEU A CA 1
ATOM 683 C C . LEU A 1 87 ? 2.491 -19.231 -18.279 1.00 58.50 87 LEU A C 1
ATOM 685 O O . LEU A 1 87 ? 3.420 -19.902 -17.838 1.00 58.50 87 LEU A O 1
ATOM 689 N N . SER A 1 88 ? 2.248 -19.128 -19.587 1.00 55.97 88 SER A N 1
ATOM 690 C CA . SER A 1 88 ? 3.149 -19.712 -20.590 1.00 55.97 88 SER A CA 1
ATOM 691 C C . SER A 1 88 ? 4.547 -19.083 -20.546 1.00 55.97 88 SER A C 1
ATOM 693 O O . SER A 1 88 ? 5.487 -19.647 -21.093 1.00 55.97 88 SER A O 1
ATOM 695 N N . PHE A 1 89 ? 4.669 -17.904 -19.923 1.00 64.31 89 PHE A N 1
ATOM 696 C CA . PHE A 1 89 ? 5.912 -17.171 -19.751 1.00 64.31 89 PHE A CA 1
ATOM 697 C C . PHE A 1 89 ? 5.987 -16.624 -18.315 1.00 64.31 89 PHE A C 1
ATOM 699 O O . PHE A 1 89 ? 5.272 -15.667 -17.994 1.00 64.31 89 PHE A O 1
ATOM 706 N N . PRO A 1 90 ? 6.791 -17.224 -17.418 1.00 70.44 90 PRO A N 1
ATOM 707 C CA . PRO A 1 90 ? 6.913 -16.724 -16.058 1.00 70.44 90 PRO A CA 1
ATOM 708 C C . PRO A 1 90 ? 7.570 -15.330 -16.055 1.00 70.44 90 PRO A C 1
ATOM 710 O O . PRO A 1 90 ? 8.468 -15.057 -16.861 1.00 70.44 90 PRO A O 1
ATOM 713 N N . PRO A 1 91 ? 7.141 -14.421 -15.163 1.00 81.81 91 PRO A N 1
ATOM 714 C CA . PRO A 1 91 ? 7.723 -13.091 -15.065 1.00 81.81 91 PRO A CA 1
ATOM 715 C C . PRO A 1 91 ? 9.179 -13.180 -14.612 1.00 81.81 91 PRO A C 1
ATOM 717 O O . PRO A 1 91 ? 9.524 -13.910 -13.679 1.00 81.81 91 PRO A O 1
ATOM 720 N N . LYS A 1 92 ? 10.040 -12.383 -15.240 1.00 87.94 92 LYS A N 1
ATOM 721 C CA . LYS A 1 92 ? 11.450 -12.266 -14.861 1.00 87.94 92 LYS A CA 1
ATOM 722 C C . LYS A 1 92 ? 11.605 -11.047 -13.965 1.00 87.94 92 LYS A C 1
ATOM 724 O O . LYS A 1 92 ? 11.032 -9.999 -14.244 1.00 87.94 92 LYS A O 1
ATOM 729 N N . MET A 1 93 ? 12.381 -11.153 -12.892 1.00 88.31 93 MET A N 1
ATOM 730 C CA . MET A 1 93 ? 12.621 -10.020 -11.995 1.00 88.31 93 MET A CA 1
ATOM 731 C C . MET A 1 93 ? 14.006 -10.058 -11.373 1.00 88.31 93 MET A C 1
ATOM 733 O O . MET A 1 93 ? 14.641 -11.112 -11.276 1.00 88.31 93 MET A O 1
ATOM 737 N N . LYS A 1 94 ? 14.434 -8.902 -10.881 1.00 88.81 94 LYS A N 1
ATOM 738 C CA . LYS A 1 94 ? 15.624 -8.759 -10.060 1.00 88.81 94 LYS A CA 1
ATOM 739 C C . LYS A 1 94 ? 15.388 -7.695 -8.998 1.00 88.81 94 LYS A C 1
ATOM 741 O O . LYS A 1 94 ? 15.174 -6.533 -9.324 1.00 88.81 94 LYS A O 1
ATOM 746 N N . ALA A 1 95 ? 15.449 -8.111 -7.738 1.00 87.81 95 ALA A N 1
ATOM 747 C CA . ALA A 1 95 ? 15.551 -7.201 -6.604 1.00 87.81 95 ALA A CA 1
ATOM 748 C C . ALA A 1 95 ? 16.992 -6.702 -6.440 1.00 87.81 95 ALA A C 1
ATOM 750 O O . ALA A 1 95 ? 17.940 -7.376 -6.874 1.00 87.81 95 ALA A O 1
ATOM 751 N N . SER A 1 96 ? 17.139 -5.550 -5.790 1.00 87.81 96 SER A N 1
ATOM 752 C CA . SER A 1 96 ? 18.411 -4.997 -5.327 1.00 87.81 96 SER A CA 1
ATOM 753 C C . SER A 1 96 ? 19.507 -4.948 -6.395 1.00 87.81 96 SER A C 1
ATOM 755 O O . SER A 1 96 ? 20.635 -5.412 -6.198 1.00 87.81 96 SER A O 1
ATOM 757 N N . ILE A 1 97 ? 19.192 -4.356 -7.549 1.00 91.38 97 ILE A N 1
ATOM 758 C CA . ILE A 1 97 ? 20.186 -3.957 -8.549 1.00 91.38 97 ILE A CA 1
ATOM 759 C C . ILE A 1 97 ? 21.001 -2.799 -7.955 1.00 91.38 97 ILE A C 1
ATOM 761 O O . ILE A 1 97 ? 20.579 -1.640 -7.944 1.00 91.38 97 ILE A O 1
ATOM 765 N N . GLN A 1 98 ? 22.172 -3.149 -7.428 1.00 90.81 98 GLN A N 1
ATOM 766 C CA . GLN A 1 98 ? 23.095 -2.227 -6.765 1.00 90.81 98 GLN A CA 1
ATOM 767 C C . GLN A 1 98 ? 23.702 -1.209 -7.733 1.00 90.81 98 GLN A C 1
ATOM 769 O O . GLN A 1 98 ? 23.763 -1.460 -8.933 1.00 90.81 98 GLN A O 1
ATOM 774 N N . CYS A 1 99 ? 24.238 -0.106 -7.203 1.00 90.75 99 CYS A N 1
ATOM 775 C CA . CYS A 1 99 ? 24.968 0.913 -7.971 1.00 90.75 99 CYS A CA 1
ATOM 776 C C . CYS A 1 99 ? 26.009 0.294 -8.918 1.00 90.75 99 CYS A C 1
ATOM 778 O O . CYS A 1 99 ? 26.795 -0.565 -8.503 1.00 90.75 99 CYS A O 1
ATOM 780 N N . GLY A 1 100 ? 26.021 0.698 -10.185 1.00 92.31 100 GLY A N 1
ATOM 781 C CA . GLY A 1 100 ? 26.873 0.131 -11.237 1.00 92.31 100 GLY A CA 1
ATOM 782 C C . GLY A 1 100 ? 26.542 -1.315 -11.634 1.00 92.31 100 GLY A C 1
ATOM 783 O O . GLY A 1 100 ? 27.286 -1.927 -12.395 1.00 92.31 100 GLY A O 1
ATOM 784 N N . GLY A 1 101 ? 25.487 -1.909 -11.077 1.00 93.19 101 GLY A N 1
ATOM 785 C CA . GLY A 1 101 ? 25.029 -3.256 -11.397 1.00 93.19 101 GLY A CA 1
ATOM 786 C C . GLY A 1 101 ? 24.105 -3.273 -12.612 1.00 93.19 101 GLY A C 1
ATOM 787 O O . GLY A 1 101 ? 23.312 -2.356 -12.814 1.00 93.19 101 GLY A O 1
ATOM 788 N N . THR A 1 102 ? 24.168 -4.360 -13.385 1.00 95.62 102 THR A N 1
ATOM 789 C CA . THR A 1 102 ? 23.294 -4.593 -14.541 1.00 95.62 102 THR A CA 1
ATOM 790 C C . THR A 1 102 ? 22.577 -5.929 -14.409 1.00 95.62 102 THR A C 1
ATOM 792 O O . THR A 1 102 ? 23.207 -6.973 -14.238 1.00 95.62 102 THR A O 1
ATOM 795 N N . TRP A 1 103 ? 21.257 -5.906 -14.553 1.00 95.50 103 TRP A N 1
ATOM 796 C CA . TRP A 1 103 ? 20.431 -7.087 -14.763 1.00 95.50 103 TRP A CA 1
ATOM 797 C C . TRP A 1 103 ? 20.173 -7.289 -16.257 1.00 95.50 103 TRP A C 1
ATOM 799 O O . TRP A 1 103 ? 19.970 -6.320 -16.987 1.00 95.50 103 TRP A O 1
ATOM 809 N N . GLN A 1 104 ? 20.210 -8.540 -16.720 1.00 95.12 104 GLN A N 1
ATOM 810 C CA . GLN A 1 104 ? 20.013 -8.889 -18.126 1.00 95.12 104 GLN A CA 1
ATOM 811 C C . GLN A 1 104 ? 18.936 -9.957 -18.271 1.00 95.12 104 GLN A C 1
ATOM 813 O O . GLN A 1 104 ? 18.904 -10.926 -17.511 1.00 95.12 104 GLN A O 1
ATOM 818 N N . VAL A 1 105 ? 18.098 -9.799 -19.288 1.00 93.31 105 VAL A N 1
ATOM 819 C CA . VAL A 1 105 ? 17.055 -10.749 -19.661 1.00 93.31 105 VAL A CA 1
ATOM 820 C C . VAL A 1 105 ? 17.206 -11.085 -21.137 1.00 93.31 105 VAL A C 1
ATOM 822 O O . VAL A 1 105 ? 17.147 -10.201 -21.985 1.00 93.31 105 VAL A O 1
ATOM 825 N N . ILE A 1 106 ? 17.382 -12.372 -21.434 1.00 92.38 106 ILE A N 1
ATOM 826 C CA . ILE A 1 106 ? 17.331 -12.897 -22.801 1.00 92.38 106 ILE A CA 1
ATOM 827 C C . ILE A 1 106 ? 15.861 -13.103 -23.176 1.00 92.38 106 ILE A C 1
ATOM 829 O O . ILE A 1 106 ? 15.088 -13.665 -22.388 1.00 92.38 106 ILE A O 1
ATOM 833 N N . ILE A 1 107 ? 15.484 -12.620 -24.353 1.00 91.81 107 ILE A N 1
ATOM 834 C CA . ILE A 1 107 ? 14.126 -12.635 -24.888 1.00 91.81 107 ILE A CA 1
ATOM 835 C C . ILE A 1 107 ? 14.184 -13.331 -26.245 1.00 91.81 107 ILE A C 1
ATOM 837 O O . ILE A 1 107 ? 14.926 -12.913 -27.132 1.00 91.81 107 ILE A O 1
ATOM 841 N N . GLU A 1 108 ? 13.401 -14.387 -26.406 1.00 89.94 108 GLU A N 1
ATOM 842 C CA . GLU A 1 108 ? 13.190 -15.003 -27.713 1.00 89.94 108 GLU A CA 1
ATOM 843 C C . GLU A 1 108 ? 12.122 -14.208 -28.457 1.00 89.94 108 GLU A C 1
ATOM 845 O O . GLU A 1 108 ? 11.079 -13.871 -27.889 1.00 89.94 108 GLU A O 1
ATOM 850 N N . VAL A 1 109 ? 12.392 -13.858 -29.714 1.00 86.62 109 VAL A N 1
ATOM 851 C CA . VAL A 1 109 ? 11.414 -13.128 -30.522 1.00 86.62 109 VAL A CA 1
ATOM 852 C C . VAL A 1 109 ? 10.253 -14.070 -30.852 1.00 86.62 109 VAL A C 1
ATOM 854 O O . VAL A 1 109 ? 10.497 -15.164 -31.368 1.00 86.62 109 VAL A O 1
ATOM 857 N N . PRO A 1 110 ? 8.992 -13.674 -30.590 1.00 86.62 110 PRO A N 1
ATOM 858 C CA . PRO A 1 110 ? 7.841 -14.515 -30.890 1.00 86.62 110 PRO A CA 1
ATOM 859 C C . PRO A 1 110 ? 7.787 -14.916 -32.365 1.00 86.62 110 PRO A C 1
ATOM 861 O O . PRO A 1 110 ? 8.177 -14.151 -33.247 1.00 86.62 110 PRO A O 1
ATOM 864 N N . THR A 1 111 ? 7.226 -16.089 -32.662 1.00 83.88 111 THR A N 1
ATOM 865 C CA . THR A 1 111 ? 7.068 -16.579 -34.046 1.00 83.88 111 THR A CA 1
ATOM 866 C C . THR A 1 111 ? 6.235 -15.625 -34.909 1.00 83.88 111 THR A C 1
ATOM 868 O O . THR A 1 111 ? 6.563 -15.396 -36.078 1.00 83.88 111 THR A O 1
ATOM 871 N N . SER A 1 112 ? 5.227 -14.978 -34.309 1.00 85.38 112 SER A N 1
ATOM 872 C CA . SER A 1 112 ? 4.459 -13.880 -34.917 1.00 85.38 112 SER A CA 1
ATOM 873 C C . SER A 1 112 ? 5.357 -12.735 -35.393 1.00 85.38 112 SER A C 1
ATOM 875 O O . SER A 1 112 ? 5.059 -12.080 -36.387 1.00 85.38 112 SER A O 1
ATOM 877 N N . GLY A 1 113 ? 6.499 -12.527 -34.734 1.00 84.31 113 GLY A N 1
ATOM 878 C CA . GLY A 1 113 ? 7.411 -11.414 -34.957 1.00 84.31 113 GLY A CA 1
ATOM 879 C C . GLY A 1 113 ? 7.063 -10.133 -34.225 1.00 84.31 113 GLY A C 1
ATOM 880 O O . GLY A 1 113 ? 7.757 -9.137 -34.413 1.00 84.31 113 GLY A O 1
ATOM 881 N N . ILE A 1 114 ? 6.002 -10.163 -33.423 1.00 89.06 114 ILE A N 1
ATOM 882 C CA . ILE A 1 114 ? 5.550 -9.037 -32.617 1.00 89.06 114 ILE A CA 1
ATOM 883 C C . ILE A 1 114 ? 5.757 -9.409 -31.157 1.00 89.06 114 ILE A C 1
ATOM 885 O O . ILE A 1 114 ? 5.248 -10.437 -30.707 1.00 89.06 114 ILE A O 1
ATOM 889 N N . GLY A 1 115 ? 6.498 -8.581 -30.431 1.00 91.44 115 GLY A N 1
ATOM 890 C CA . GLY A 1 115 ? 6.694 -8.709 -28.992 1.00 91.44 115 GLY A CA 1
ATOM 891 C C . GLY A 1 115 ? 6.124 -7.506 -28.256 1.00 91.44 115 GLY A C 1
ATOM 892 O O . GLY A 1 115 ? 6.342 -6.383 -28.687 1.00 91.44 115 GLY A O 1
ATOM 893 N N . ASP A 1 116 ? 5.397 -7.735 -27.165 1.00 93.19 116 ASP A N 1
ATOM 894 C CA . ASP A 1 116 ? 4.783 -6.684 -26.343 1.00 93.19 116 ASP A CA 1
ATOM 895 C C . ASP A 1 116 ? 5.089 -6.964 -24.873 1.00 93.19 116 ASP A C 1
ATOM 897 O O . ASP A 1 116 ? 4.602 -7.947 -24.295 1.00 93.19 116 ASP A O 1
ATOM 901 N N . TRP A 1 117 ? 5.947 -6.135 -24.284 1.00 94.25 117 TRP A N 1
ATOM 902 C CA . TRP A 1 117 ? 6.484 -6.361 -22.947 1.00 94.25 117 TRP A CA 1
ATOM 903 C C . TRP A 1 117 ? 6.322 -5.148 -22.052 1.00 94.25 117 TRP A C 1
ATOM 905 O O . TRP A 1 117 ? 6.509 -4.009 -22.472 1.00 94.25 117 TRP A O 1
ATOM 915 N N . THR A 1 118 ? 6.052 -5.406 -20.776 1.00 94.44 118 THR A N 1
ATOM 916 C CA . THR A 1 118 ? 6.060 -4.398 -19.722 1.00 94.44 118 THR A CA 1
ATOM 917 C C . THR A 1 118 ? 7.268 -4.589 -18.818 1.00 94.44 118 THR A C 1
ATOM 919 O O . THR A 1 118 ? 7.566 -5.704 -18.384 1.00 94.44 118 THR A O 1
ATOM 922 N N . ILE A 1 119 ? 7.951 -3.483 -18.536 1.00 95.56 119 ILE A N 1
ATOM 923 C CA . ILE A 1 119 ? 9.106 -3.398 -17.651 1.00 95.56 119 ILE A CA 1
ATOM 924 C C . ILE A 1 119 ? 8.781 -2.398 -16.548 1.00 95.56 119 ILE A C 1
ATOM 926 O O . ILE A 1 119 ? 8.579 -1.220 -16.838 1.00 95.56 119 ILE A O 1
ATOM 930 N N . ASP A 1 120 ? 8.785 -2.855 -15.301 1.00 95.06 120 ASP A N 1
ATOM 931 C CA . ASP A 1 120 ? 8.616 -1.983 -14.137 1.00 95.06 120 ASP A CA 1
ATOM 932 C C . ASP A 1 120 ? 9.957 -1.833 -13.423 1.00 95.06 120 ASP A C 1
ATOM 934 O O . ASP A 1 120 ? 10.585 -2.841 -13.094 1.00 95.06 120 ASP A O 1
ATOM 938 N N . ILE A 1 121 ? 10.375 -0.591 -13.178 1.00 95.88 121 ILE A N 1
ATOM 939 C CA . ILE A 1 121 ? 11.560 -0.223 -12.399 1.00 95.88 121 ILE A CA 1
ATOM 940 C C . ILE A 1 121 ? 11.085 0.496 -11.140 1.00 95.88 121 ILE A C 1
ATOM 942 O O . ILE A 1 121 ? 10.416 1.521 -11.237 1.00 95.88 121 ILE A O 1
ATOM 946 N N . LEU A 1 122 ? 11.400 -0.044 -9.966 1.00 94.06 122 LEU A N 1
ATOM 947 C CA . LEU A 1 122 ? 10.944 0.483 -8.681 1.00 94.06 122 LEU A CA 1
ATOM 948 C C . LEU A 1 122 ? 12.140 0.901 -7.830 1.00 94.06 122 LEU A C 1
ATOM 950 O O . LEU A 1 122 ? 13.113 0.148 -7.703 1.00 94.06 122 LEU A O 1
ATOM 954 N N . SER A 1 123 ? 12.028 2.064 -7.196 1.00 92.94 123 SER A N 1
ATOM 955 C CA . SER A 1 123 ? 12.975 2.529 -6.187 1.00 92.94 123 SER A CA 1
ATOM 956 C C . SER A 1 123 ? 12.943 1.633 -4.945 1.00 92.94 123 SER A C 1
ATOM 958 O O . SER A 1 123 ? 11.875 1.230 -4.475 1.00 92.94 123 SER A O 1
ATOM 960 N N . GLU A 1 124 ? 14.118 1.315 -4.398 1.00 87.62 124 GLU A N 1
ATOM 961 C CA . GLU A 1 124 ? 14.255 0.666 -3.085 1.00 87.62 124 GLU A CA 1
ATOM 962 C C . GLU A 1 124 ? 14.729 1.650 -1.997 1.00 87.62 124 GLU A C 1
ATOM 964 O O . GLU A 1 124 ? 15.030 1.224 -0.883 1.00 87.62 124 GLU A O 1
ATOM 969 N N . ILE A 1 125 ? 14.789 2.955 -2.292 1.00 82.38 125 ILE A N 1
ATOM 970 C CA . ILE A 1 125 ? 15.184 4.001 -1.336 1.00 82.38 125 ILE A CA 1
ATOM 971 C C . ILE A 1 125 ? 14.114 4.128 -0.244 1.00 82.38 125 ILE A C 1
ATOM 973 O O . ILE A 1 125 ? 12.927 4.188 -0.556 1.00 82.38 125 ILE A O 1
ATOM 977 N N . LEU A 1 126 ? 14.531 4.199 1.027 1.00 69.62 126 LEU A N 1
ATOM 978 C CA . LEU A 1 126 ? 13.610 4.246 2.177 1.00 69.62 126 LEU A CA 1
ATOM 979 C C . LEU A 1 126 ? 13.787 5.451 3.114 1.00 69.62 126 LEU A C 1
ATOM 981 O O . LEU A 1 126 ? 12.830 5.836 3.779 1.00 69.62 126 LEU A O 1
ATOM 985 N N . PHE A 1 127 ? 15.000 6.002 3.223 1.00 68.62 127 PHE A N 1
ATOM 986 C CA . PHE A 1 127 ? 15.359 6.918 4.321 1.00 68.62 127 PHE A CA 1
ATOM 987 C C . PHE A 1 127 ? 15.693 8.344 3.874 1.00 68.62 127 PHE A C 1
ATOM 989 O O . PHE A 1 127 ? 15.888 9.222 4.711 1.00 68.62 127 PHE A O 1
ATOM 996 N N . THR A 1 128 ? 15.844 8.570 2.571 1.00 72.00 128 THR A N 1
ATOM 997 C CA . THR A 1 128 ? 16.321 9.839 2.019 1.00 72.00 128 THR A CA 1
ATOM 998 C C . THR A 1 128 ? 15.593 10.159 0.719 1.00 72.00 128 THR A C 1
ATOM 1000 O O . THR A 1 128 ? 15.042 9.275 0.070 1.00 72.00 128 THR A O 1
ATOM 1003 N N . SER A 1 129 ? 15.619 11.428 0.314 1.00 74.62 129 SER A N 1
ATOM 1004 C CA . SER A 1 129 ? 15.139 11.904 -0.990 1.00 74.62 129 SER A CA 1
ATOM 1005 C C . SER A 1 129 ? 16.249 11.907 -2.048 1.00 74.62 129 SER A C 1
ATOM 1007 O O . SER A 1 129 ? 16.275 12.743 -2.952 1.00 74.62 129 SER A O 1
ATOM 1009 N N . THR A 1 130 ? 17.224 11.004 -1.921 1.00 83.88 130 THR A N 1
ATOM 1010 C CA . THR A 1 130 ? 18.296 10.886 -2.911 1.00 83.88 130 THR A CA 1
ATOM 1011 C C . THR A 1 130 ? 17.748 10.349 -4.229 1.00 83.88 130 THR A C 1
ATOM 1013 O O . THR A 1 130 ? 16.627 9.843 -4.304 1.00 83.88 130 THR A O 1
ATOM 1016 N N . GLN A 1 131 ? 18.538 10.490 -5.289 1.00 88.88 131 GLN A N 1
ATOM 1017 C CA . GLN A 1 131 ? 18.176 10.021 -6.618 1.00 88.88 131 GLN A CA 1
ATOM 1018 C C . GLN A 1 131 ? 19.042 8.829 -7.011 1.00 88.88 131 GLN A C 1
ATOM 1020 O O . GLN A 1 131 ? 20.261 8.828 -6.814 1.00 88.88 131 GLN A O 1
ATOM 1025 N N . VAL A 1 132 ? 18.409 7.828 -7.612 1.00 90.75 132 VAL A N 1
ATOM 1026 C CA . VAL A 1 132 ? 19.065 6.677 -8.224 1.00 90.75 132 VAL A CA 1
ATOM 1027 C C . VAL A 1 132 ? 18.871 6.763 -9.724 1.00 90.75 132 VAL A C 1
ATOM 1029 O O . VAL A 1 132 ? 17.750 6.700 -10.225 1.00 90.75 132 VAL A O 1
ATOM 1032 N N . LYS A 1 133 ? 19.983 6.898 -10.442 1.00 94.69 133 LYS A N 1
ATOM 1033 C CA . LYS A 1 133 ? 20.000 6.952 -11.903 1.00 94.69 133 LYS A CA 1
ATOM 1034 C C . LYS A 1 133 ? 20.060 5.546 -12.471 1.00 94.69 133 LYS A C 1
ATOM 1036 O O . LYS A 1 133 ? 20.777 4.684 -11.948 1.00 94.69 133 LYS A O 1
ATOM 1041 N N . TYR A 1 134 ? 19.327 5.315 -13.549 1.00 96.25 134 TYR A N 1
ATOM 1042 C CA . TYR A 1 134 ? 19.331 4.036 -14.238 1.00 96.25 134 TYR A CA 1
ATOM 1043 C C . TYR A 1 134 ? 19.149 4.189 -15.750 1.00 96.25 134 TYR A C 1
ATOM 1045 O O . TYR A 1 134 ? 18.668 5.201 -16.258 1.00 96.25 134 TYR A O 1
ATOM 1053 N N . GLU A 1 135 ? 19.557 3.151 -16.472 1.00 96.44 135 GLU A N 1
ATOM 1054 C CA . GLU A 1 135 ? 19.356 2.988 -17.908 1.00 96.44 135 GLU A CA 1
ATOM 1055 C C . GLU A 1 135 ? 18.637 1.662 -18.157 1.00 96.44 135 GLU A C 1
ATOM 1057 O O . GLU A 1 135 ? 19.040 0.615 -17.638 1.00 96.44 135 GLU A O 1
ATOM 1062 N N . VAL A 1 136 ? 17.598 1.691 -18.986 1.00 96.75 136 VAL A N 1
ATOM 1063 C CA . VAL A 1 136 ? 16.987 0.489 -19.561 1.00 96.75 136 VAL A CA 1
ATOM 1064 C C . VAL A 1 136 ? 17.329 0.471 -21.038 1.00 96.75 136 VAL A C 1
ATOM 1066 O O . VAL A 1 136 ? 17.163 1.479 -21.713 1.00 96.75 136 VAL A O 1
ATOM 1069 N N . GLY A 1 137 ? 17.805 -0.657 -21.555 1.00 95.06 137 GLY A N 1
ATOM 1070 C CA . GLY A 1 137 ? 18.142 -0.804 -22.966 1.00 95.06 137 GLY A CA 1
ATOM 1071 C C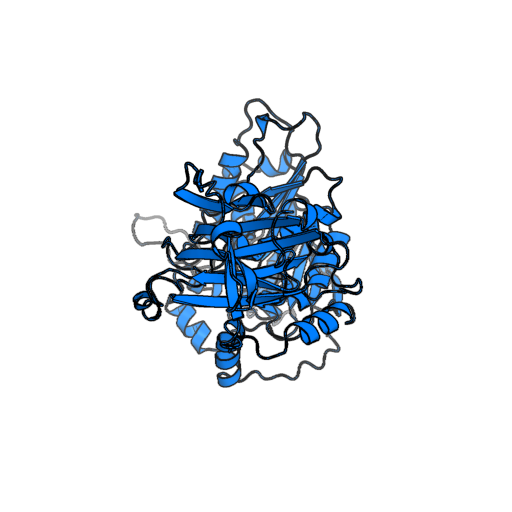 . GLY A 1 137 ? 17.698 -2.146 -23.528 1.00 95.06 137 GLY A C 1
ATOM 1072 O O . GLY A 1 137 ? 17.898 -3.181 -22.895 1.00 95.06 137 GLY A O 1
ATOM 1073 N N . LEU A 1 138 ? 17.130 -2.132 -24.728 1.00 93.75 138 LEU A N 1
ATOM 1074 C CA . LEU A 1 138 ? 16.786 -3.314 -25.507 1.00 93.75 138 LEU A CA 1
ATOM 1075 C C . LEU A 1 138 ? 17.767 -3.445 -26.671 1.00 93.75 138 LEU A C 1
ATOM 1077 O O . LEU A 1 138 ? 18.001 -2.489 -27.412 1.00 93.75 138 LEU A O 1
ATOM 1081 N N . PHE A 1 139 ? 18.341 -4.633 -26.830 1.00 91.75 139 PHE A N 1
ATOM 1082 C CA . PHE A 1 139 ? 19.398 -4.905 -27.794 1.00 91.75 139 PHE A CA 1
ATOM 1083 C C . PHE A 1 139 ? 19.036 -6.102 -28.674 1.00 91.75 139 PHE A C 1
ATOM 1085 O O . PHE A 1 139 ? 18.612 -7.132 -28.160 1.00 91.75 139 PHE A O 1
ATOM 1092 N N . ALA A 1 140 ? 19.258 -5.995 -29.980 1.00 88.56 140 ALA A N 1
ATOM 1093 C CA . ALA A 1 140 ? 19.306 -7.129 -30.891 1.00 88.56 140 ALA A CA 1
ATOM 1094 C C . ALA A 1 140 ? 20.633 -7.878 -30.729 1.00 88.56 140 ALA A C 1
ATOM 1096 O O . ALA A 1 140 ? 21.702 -7.260 -30.688 1.00 88.56 140 ALA A O 1
ATOM 1097 N N . VAL A 1 141 ? 20.563 -9.206 -30.656 1.00 88.25 141 VAL A N 1
ATOM 1098 C CA . VAL A 1 141 ? 21.739 -10.081 -30.689 1.00 88.25 141 VAL A CA 1
ATOM 1099 C C . VAL A 1 141 ? 22.017 -10.461 -32.137 1.00 88.25 141 VAL A C 1
ATOM 1101 O O . VAL A 1 141 ? 21.157 -11.047 -32.790 1.00 88.25 141 VAL A O 1
ATOM 1104 N N . ILE A 1 142 ? 23.212 -10.140 -32.630 1.00 82.38 142 ILE A N 1
ATOM 1105 C CA . ILE A 1 142 ? 23.623 -10.428 -34.009 1.00 82.38 142 ILE A CA 1
ATOM 1106 C C . ILE A 1 142 ? 25.032 -11.050 -34.064 1.00 82.38 142 ILE A C 1
ATOM 1108 O O . ILE A 1 142 ? 25.855 -10.771 -33.187 1.00 82.38 142 ILE A O 1
ATOM 1112 N N . PRO A 1 143 ? 25.367 -11.861 -35.082 1.00 79.81 143 PRO A N 1
ATOM 1113 C CA . PRO A 1 143 ? 26.723 -12.389 -35.262 1.00 79.81 143 PRO A CA 1
ATOM 1114 C C . PRO A 1 143 ? 27.763 -11.282 -35.521 1.00 79.81 143 PRO A C 1
ATOM 1116 O O . PRO A 1 143 ? 27.489 -10.322 -36.252 1.00 79.81 143 PRO A O 1
ATOM 1119 N N . LYS A 1 144 ? 28.977 -11.398 -34.959 1.00 71.25 144 LYS A N 1
ATOM 1120 C CA . LYS A 1 144 ? 30.046 -10.381 -35.095 1.00 71.25 144 LYS A CA 1
ATOM 1121 C C . LYS A 1 144 ? 30.534 -10.153 -36.524 1.00 71.25 144 LYS A C 1
ATOM 1123 O O . LYS A 1 144 ? 30.901 -9.010 -36.822 1.00 71.25 144 LYS A O 1
ATOM 1128 N N . ASP A 1 145 ? 30.500 -11.189 -37.359 1.00 66.38 145 ASP A N 1
ATOM 1129 C CA . ASP A 1 145 ? 31.007 -11.196 -38.742 1.00 66.38 145 ASP A CA 1
ATOM 1130 C C . ASP A 1 145 ? 30.039 -10.553 -39.750 1.00 66.38 145 ASP A C 1
ATOM 1132 O O . ASP A 1 145 ? 30.270 -10.562 -40.956 1.00 66.38 145 ASP A O 1
ATOM 1136 N N . THR A 1 146 ? 28.956 -9.949 -39.257 1.00 64.62 146 THR A N 1
ATOM 1137 C CA . THR A 1 146 ? 27.992 -9.212 -40.075 1.00 64.62 146 THR A CA 1
ATOM 1138 C C . THR A 1 146 ? 28.626 -7.941 -40.661 1.00 64.62 146 THR A C 1
ATOM 1140 O O . THR A 1 146 ? 28.895 -6.979 -39.931 1.00 64.62 146 THR A O 1
ATOM 1143 N N . SER A 1 147 ? 28.841 -7.917 -41.981 1.00 53.94 147 SER A N 1
ATOM 1144 C CA . SER A 1 147 ? 29.081 -6.702 -42.776 1.00 53.94 147 SER A CA 1
ATOM 1145 C C . SER A 1 147 ? 27.801 -5.847 -42.822 1.00 53.94 147 SER A C 1
ATOM 1147 O O . SER A 1 147 ? 26.726 -6.418 -42.953 1.00 53.94 147 SER A O 1
ATOM 1149 N N . ASN A 1 148 ? 27.902 -4.512 -42.720 1.00 55.09 148 ASN A N 1
ATOM 1150 C CA . ASN A 1 148 ? 26.796 -3.540 -42.526 1.00 55.09 148 ASN A CA 1
ATOM 1151 C C . ASN A 1 148 ? 26.188 -3.450 -41.110 1.00 55.09 148 ASN A C 1
ATOM 1153 O O . ASN A 1 148 ? 24.976 -3.464 -40.913 1.00 55.09 148 ASN A O 1
ATOM 1157 N N . LYS A 1 149 ? 27.036 -3.237 -40.092 1.00 55.00 149 LYS A N 1
ATOM 1158 C CA . LYS A 1 149 ? 26.575 -2.857 -38.737 1.00 55.00 149 LYS A CA 1
ATOM 1159 C C . LYS A 1 149 ? 25.878 -1.490 -38.703 1.00 55.00 149 LYS A C 1
ATOM 1161 O O . LYS A 1 149 ? 25.067 -1.259 -37.813 1.00 55.00 149 LYS A O 1
ATOM 1166 N N . ASP A 1 150 ? 26.204 -0.607 -39.649 1.00 52.94 150 ASP A N 1
ATOM 1167 C CA . ASP A 1 150 ? 25.693 0.766 -39.716 1.00 52.94 150 ASP A CA 1
ATOM 1168 C C . ASP A 1 150 ? 24.238 0.854 -40.207 1.00 52.94 150 ASP A C 1
ATOM 1170 O O . ASP A 1 150 ? 23.534 1.769 -39.803 1.00 52.94 150 ASP A O 1
ATOM 1174 N N . GLU A 1 151 ? 23.743 -0.127 -40.973 1.00 52.50 151 GLU A N 1
ATOM 1175 C CA . GLU A 1 151 ? 22.333 -0.188 -41.420 1.00 52.50 151 GLU A CA 1
ATOM 1176 C C . GLU A 1 151 ? 21.355 -0.604 -40.310 1.00 52.50 151 GLU A C 1
ATOM 1178 O O . GLU A 1 151 ? 20.145 -0.476 -40.463 1.00 52.50 151 GLU A O 1
ATOM 1183 N N . LEU A 1 152 ? 21.879 -1.124 -39.198 1.00 54.34 152 LEU A N 1
ATOM 1184 C CA . LEU A 1 152 ? 21.122 -1.510 -38.005 1.00 54.34 152 LEU A CA 1
ATOM 1185 C C . LEU A 1 152 ? 21.307 -0.502 -36.857 1.00 54.34 152 LEU A C 1
ATOM 1187 O O . LEU A 1 152 ? 20.679 -0.647 -35.806 1.00 54.34 152 LEU A O 1
ATOM 1191 N N . LYS A 1 153 ? 22.192 0.495 -37.018 1.00 55.50 153 LYS A N 1
ATOM 1192 C CA . LYS A 1 153 ? 22.340 1.580 -36.045 1.00 55.50 153 LYS A CA 1
ATOM 1193 C C . LYS A 1 153 ? 21.085 2.438 -36.099 1.00 55.50 153 LYS A C 1
ATOM 1195 O O . LYS A 1 153 ? 20.650 2.846 -37.169 1.00 55.50 153 LYS A O 1
ATOM 1200 N N . ILE A 1 154 ? 20.513 2.680 -34.924 1.00 55.44 154 ILE A N 1
ATOM 1201 C CA . ILE A 1 154 ? 19.327 3.508 -34.735 1.00 55.44 154 ILE A CA 1
ATOM 1202 C C . ILE A 1 154 ? 19.513 4.822 -35.508 1.00 55.44 154 ILE A C 1
ATOM 1204 O O . ILE A 1 154 ? 20.419 5.586 -35.194 1.00 55.44 154 ILE A O 1
ATOM 1208 N N . THR A 1 155 ? 18.662 5.101 -36.497 1.00 54.06 155 THR A N 1
ATOM 1209 C CA . THR A 1 155 ? 18.415 6.480 -36.937 1.00 54.06 155 THR A CA 1
ATOM 1210 C C . THR A 1 155 ? 17.856 7.223 -35.727 1.00 54.06 155 THR A C 1
ATOM 1212 O O . THR A 1 155 ? 16.736 6.958 -35.297 1.00 54.06 155 THR A O 1
ATOM 1215 N N . GLU A 1 156 ? 18.712 8.035 -35.112 1.00 57.03 156 GLU A N 1
ATOM 1216 C CA . GLU A 1 156 ? 18.606 8.586 -33.760 1.00 57.03 156 GLU A CA 1
ATOM 1217 C C . GLU A 1 156 ? 17.407 9.529 -33.587 1.00 57.03 156 GLU A C 1
ATOM 1219 O O . GLU A 1 156 ? 17.542 10.750 -33.609 1.00 57.03 156 GLU A O 1
ATOM 1224 N N . ASN A 1 157 ? 16.218 8.978 -33.345 1.00 58.84 157 ASN A N 1
ATOM 1225 C CA . ASN A 1 157 ? 15.151 9.745 -32.710 1.00 58.84 157 ASN A CA 1
ATOM 1226 C C . ASN A 1 157 ? 15.481 9.850 -31.219 1.00 58.84 157 ASN A C 1
ATOM 1228 O O . ASN A 1 157 ? 15.087 8.994 -30.426 1.00 58.84 157 ASN A O 1
ATOM 1232 N N . VAL A 1 158 ? 16.259 10.867 -30.852 1.00 69.19 158 VAL A N 1
ATOM 1233 C CA . VAL A 1 158 ? 16.481 11.239 -29.452 1.00 69.19 158 VAL A CA 1
ATOM 1234 C C . VAL A 1 158 ? 15.332 12.137 -29.026 1.00 69.19 158 VAL A C 1
ATOM 1236 O O . VAL A 1 158 ? 15.179 13.248 -29.529 1.00 69.19 158 VAL A O 1
ATOM 1239 N N . ILE A 1 159 ? 14.526 11.657 -28.085 1.00 75.25 159 ILE A N 1
ATOM 1240 C CA . ILE A 1 159 ? 13.515 12.471 -27.417 1.00 75.25 159 ILE A CA 1
ATOM 1241 C C . ILE A 1 159 ? 14.017 12.736 -26.004 1.00 75.25 159 ILE A C 1
ATOM 1243 O O . ILE A 1 159 ? 14.148 11.807 -25.202 1.00 75.25 159 ILE A O 1
ATOM 1247 N N . THR A 1 160 ? 14.276 14.006 -25.710 1.00 75.19 160 THR A N 1
ATOM 1248 C CA . THR A 1 160 ? 14.487 14.484 -24.344 1.00 75.19 160 THR A CA 1
ATOM 1249 C C . THR A 1 160 ? 13.187 15.113 -23.876 1.00 75.19 160 THR A C 1
ATOM 1251 O O . THR A 1 160 ? 12.730 16.092 -24.460 1.00 75.19 160 THR A O 1
ATOM 1254 N N . SER A 1 161 ? 12.565 14.515 -22.866 1.00 74.50 161 SER A N 1
ATOM 1255 C CA . SER A 1 161 ? 11.350 15.056 -22.249 1.00 74.50 161 SER A CA 1
ATOM 1256 C C . SER A 1 161 ? 11.712 16.178 -21.269 1.00 74.50 161 SER A C 1
ATOM 1258 O O . SER A 1 161 ? 12.832 16.205 -20.756 1.00 74.50 161 SER A O 1
ATOM 1260 N N . ASP A 1 162 ? 10.765 17.073 -20.972 1.00 70.19 162 ASP A N 1
ATOM 1261 C CA . ASP A 1 162 ? 10.960 18.221 -20.058 1.00 70.19 162 ASP A CA 1
ATOM 1262 C C . ASP A 1 162 ? 11.477 17.816 -18.667 1.00 70.19 162 ASP A C 1
ATOM 1264 O O . ASP A 1 162 ? 12.118 18.582 -17.955 1.00 70.19 162 ASP A O 1
ATOM 1268 N N . ASP A 1 163 ? 11.222 16.568 -18.295 1.00 64.94 163 ASP A N 1
ATOM 1269 C CA . ASP A 1 163 ? 11.599 15.942 -17.038 1.00 64.94 163 ASP A CA 1
ATOM 1270 C C . ASP A 1 163 ? 12.996 15.283 -17.039 1.00 64.94 163 ASP A C 1
ATOM 1272 O O . ASP A 1 163 ? 13.303 14.474 -16.160 1.00 64.94 163 ASP A O 1
ATOM 1276 N N . GLY A 1 164 ? 13.819 15.571 -18.051 1.00 74.50 164 GLY A N 1
ATOM 1277 C CA . GLY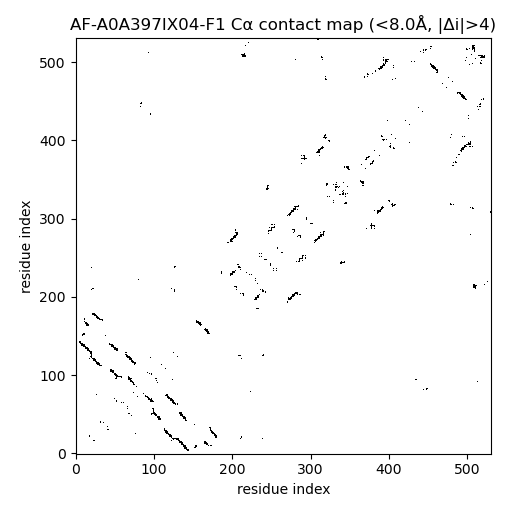 A 1 164 ? 15.188 15.069 -18.190 1.00 74.50 164 GLY A CA 1
ATOM 1278 C C . GLY A 1 164 ? 15.307 13.634 -18.713 1.00 74.50 164 GLY A C 1
ATOM 1279 O O . GLY A 1 164 ? 16.425 13.159 -18.931 1.00 74.50 164 GLY A O 1
ATOM 1280 N N . THR A 1 165 ? 14.194 12.933 -18.956 1.00 78.25 165 THR A N 1
ATOM 1281 C CA . THR A 1 165 ? 14.224 11.579 -19.526 1.00 78.25 165 THR A CA 1
ATOM 1282 C C . THR A 1 165 ? 14.713 11.623 -20.962 1.00 78.25 165 THR A C 1
ATOM 1284 O O . THR A 1 165 ? 14.116 12.292 -21.804 1.00 78.25 165 THR A O 1
ATOM 1287 N N . THR A 1 166 ? 15.759 10.856 -21.259 1.00 80.31 166 THR A N 1
ATOM 1288 C CA . THR A 1 166 ? 16.287 10.722 -22.622 1.00 80.31 166 THR A CA 1
ATOM 1289 C C . THR A 1 166 ? 15.961 9.337 -23.155 1.00 80.31 166 THR A C 1
ATOM 1291 O O . THR A 1 166 ? 16.383 8.341 -22.566 1.00 80.31 166 THR A O 1
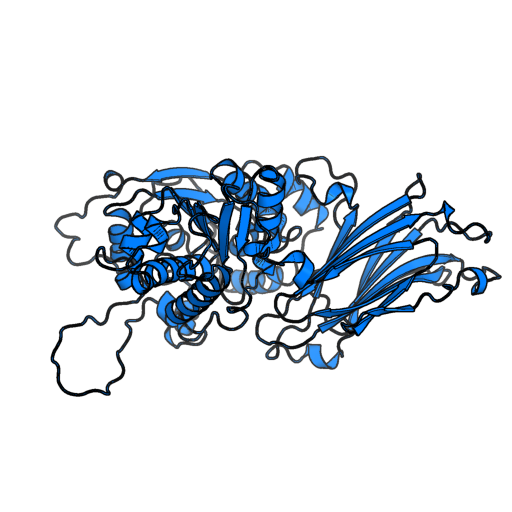ATOM 1294 N N . THR A 1 167 ? 15.228 9.261 -24.267 1.00 78.75 167 THR A N 1
ATOM 1295 C CA . THR A 1 167 ? 14.897 7.992 -24.930 1.00 78.75 167 THR A CA 1
ATOM 1296 C C . THR A 1 167 ? 15.370 8.000 -26.376 1.00 78.75 167 THR A C 1
ATOM 1298 O O . THR A 1 167 ? 15.186 8.984 -27.085 1.00 78.75 167 THR A O 1
ATOM 1301 N N . THR A 1 168 ? 15.987 6.902 -26.809 1.00 78.62 168 THR A N 1
ATOM 1302 C CA . THR A 1 168 ? 16.406 6.674 -28.202 1.00 78.62 168 THR A CA 1
ATOM 1303 C C . THR A 1 168 ? 15.826 5.352 -28.679 1.00 78.62 168 THR A C 1
ATOM 1305 O O . THR A 1 168 ? 15.840 4.381 -27.922 1.00 78.62 168 THR A O 1
ATOM 1308 N N . PHE A 1 169 ? 15.302 5.291 -29.904 1.00 76.56 169 PHE A N 1
ATOM 1309 C CA . PHE A 1 169 ? 14.613 4.099 -30.404 1.00 76.56 169 PHE A CA 1
ATOM 1310 C C . PHE A 1 169 ? 14.656 3.964 -31.928 1.00 76.56 169 PHE A C 1
ATOM 1312 O O . PHE A 1 169 ? 14.657 4.960 -32.649 1.00 76.56 169 PHE A O 1
ATOM 1319 N N . SER A 1 170 ? 14.690 2.724 -32.419 1.00 78.62 170 SER A N 1
ATOM 1320 C CA . SER A 1 170 ? 14.587 2.388 -33.841 1.00 78.62 170 SER A CA 1
ATOM 1321 C C . SER A 1 170 ? 13.134 2.387 -34.330 1.00 78.62 170 SER A C 1
ATOM 1323 O O . SER A 1 170 ? 12.196 2.263 -33.545 1.00 78.62 170 SER A O 1
ATOM 1325 N N . SER A 1 171 ? 12.934 2.430 -35.651 1.00 78.94 171 SER A N 1
ATOM 1326 C CA . SER A 1 171 ? 11.603 2.339 -36.284 1.00 78.94 171 SER A CA 1
ATOM 1327 C C . SER A 1 171 ? 10.838 1.047 -35.959 1.00 78.94 171 SER A C 1
ATOM 1329 O O . SER A 1 171 ? 9.617 0.994 -36.090 1.00 78.94 171 SER A O 1
ATOM 1331 N N . SER A 1 172 ? 11.546 -0.000 -35.530 1.00 80.38 172 SER A N 1
ATOM 1332 C CA . SER A 1 172 ? 10.971 -1.282 -35.114 1.00 80.38 172 SER A CA 1
ATOM 1333 C C . SER A 1 172 ? 10.379 -1.273 -33.705 1.00 80.38 172 SER A C 1
ATOM 1335 O O . SER A 1 172 ? 9.893 -2.312 -33.258 1.00 80.38 172 SER A O 1
ATOM 1337 N N . ILE A 1 173 ? 10.481 -0.154 -32.984 1.00 87.31 173 ILE A N 1
ATOM 1338 C CA . ILE A 1 173 ? 10.048 -0.021 -31.597 1.00 87.31 173 ILE A CA 1
ATOM 1339 C C . ILE A 1 173 ? 8.984 1.067 -31.488 1.00 87.31 173 ILE A C 1
ATOM 1341 O O . ILE A 1 173 ? 9.213 2.221 -31.840 1.00 87.31 173 ILE A O 1
ATOM 1345 N N . GLU A 1 174 ? 7.848 0.704 -30.909 1.00 89.50 174 GLU A N 1
ATOM 1346 C CA . GLU A 1 174 ? 6.948 1.653 -30.260 1.00 89.50 174 GLU A CA 1
ATOM 1347 C C . GLU A 1 174 ? 7.082 1.478 -28.750 1.00 89.50 174 GLU A C 1
ATOM 1349 O O . GLU A 1 174 ? 7.277 0.364 -28.255 1.00 89.50 174 GLU A O 1
ATOM 1354 N N . TYR A 1 175 ? 6.991 2.570 -27.994 1.00 90.69 175 TYR A N 1
ATOM 1355 C CA . TYR A 1 175 ? 7.040 2.481 -26.543 1.00 90.69 175 TYR A CA 1
ATOM 1356 C C . TYR A 1 175 ? 6.073 3.453 -25.874 1.00 90.69 175 TYR A C 1
ATOM 1358 O O . TYR A 1 175 ? 5.792 4.535 -26.381 1.00 90.69 175 TYR A O 1
ATOM 1366 N N . VAL A 1 176 ? 5.590 3.051 -24.702 1.00 91.75 176 VAL A N 1
ATOM 1367 C CA . VAL A 1 176 ? 4.877 3.908 -23.754 1.00 91.75 176 VAL A CA 1
ATOM 1368 C C . VAL A 1 176 ? 5.715 3.978 -22.492 1.00 91.75 176 VAL A C 1
ATOM 1370 O O . VAL A 1 176 ? 6.183 2.950 -21.999 1.00 91.75 176 VAL A O 1
ATOM 1373 N N . PHE A 1 177 ? 5.892 5.182 -21.967 1.00 91.94 177 PHE A N 1
ATOM 1374 C CA . PHE A 1 177 ? 6.589 5.422 -20.716 1.00 91.94 177 PHE A CA 1
ATOM 1375 C C . PHE A 1 177 ? 5.643 6.116 -19.740 1.00 91.94 177 PHE A C 1
ATOM 1377 O O . PHE A 1 177 ? 5.073 7.150 -20.071 1.00 91.94 177 PHE A O 1
ATOM 1384 N N . LEU A 1 178 ? 5.457 5.511 -18.570 1.00 91.12 178 LEU A N 1
ATOM 1385 C CA . LEU A 1 178 ? 4.672 6.052 -17.468 1.00 91.12 178 LEU A CA 1
ATOM 1386 C C . LEU A 1 178 ? 5.602 6.300 -16.286 1.00 91.12 178 LEU A C 1
ATOM 1388 O O . LEU A 1 178 ? 6.323 5.389 -15.854 1.00 91.12 178 LEU A O 1
ATOM 1392 N N . LYS A 1 179 ? 5.561 7.516 -15.756 1.00 89.69 179 LYS A N 1
ATOM 1393 C CA . LYS A 1 179 ? 6.278 7.906 -14.546 1.00 89.69 179 LYS A CA 1
ATOM 1394 C C . LYS A 1 179 ? 5.444 7.669 -13.301 1.00 89.69 179 LYS A C 1
ATOM 1396 O O . LYS A 1 179 ? 4.248 7.393 -13.362 1.00 89.69 179 LYS A O 1
ATOM 1401 N N . HIS A 1 180 ? 6.089 7.851 -12.155 1.00 89.19 180 HIS A N 1
ATOM 1402 C CA . HIS A 1 180 ? 5.446 7.837 -10.851 1.00 89.19 180 HIS A CA 1
ATOM 1403 C C . HIS A 1 180 ? 4.161 8.681 -10.828 1.00 89.19 180 HIS A C 1
ATOM 1405 O O . HIS A 1 180 ? 3.103 8.157 -10.483 1.00 89.19 180 HIS A O 1
ATOM 1411 N N . HIS A 1 181 ? 4.225 9.943 -11.274 1.00 85.69 181 HIS A N 1
ATOM 1412 C CA . HIS A 1 181 ? 3.047 10.812 -11.297 1.00 85.69 181 HIS A CA 1
ATOM 1413 C C . HIS A 1 181 ? 1.911 10.225 -12.136 1.00 85.69 181 HIS A C 1
ATOM 1415 O O . HIS A 1 181 ? 0.778 10.288 -11.694 1.00 85.69 181 HIS A O 1
ATOM 1421 N N . ASP A 1 182 ? 2.185 9.599 -13.284 1.00 87.50 182 ASP A N 1
ATOM 1422 C CA . ASP A 1 182 ? 1.141 9.016 -14.141 1.00 87.50 182 ASP A CA 1
ATOM 1423 C C . ASP A 1 182 ? 0.458 7.799 -13.500 1.00 87.50 182 ASP A C 1
ATOM 1425 O O . ASP A 1 182 ? -0.705 7.514 -13.778 1.00 87.50 182 ASP A O 1
ATOM 1429 N N . ILE A 1 183 ? 1.179 7.069 -12.646 1.00 87.12 183 ILE A N 1
ATOM 1430 C CA . ILE A 1 183 ? 0.717 5.822 -12.020 1.00 87.12 183 ILE A CA 1
ATOM 1431 C C . ILE A 1 183 ? -0.099 6.096 -10.753 1.00 87.12 183 ILE A C 1
ATOM 1433 O O . ILE A 1 183 ? -1.080 5.395 -10.489 1.00 87.12 183 ILE A O 1
ATOM 1437 N N . PHE A 1 184 ? 0.304 7.105 -9.979 1.00 90.38 184 PHE A N 1
ATOM 1438 C CA . PHE A 1 184 ? -0.317 7.477 -8.703 1.00 90.38 184 PHE A CA 1
ATOM 1439 C C . PHE A 1 184 ? -1.133 8.772 -8.788 1.00 90.38 184 PHE A C 1
ATOM 1441 O O . PHE A 1 184 ? -1.524 9.319 -7.759 1.00 90.38 184 PHE A O 1
ATOM 1448 N N . LYS A 1 185 ? -1.396 9.279 -10.001 1.00 89.88 185 LYS A N 1
ATOM 1449 C CA . LYS A 1 185 ? -2.145 10.521 -10.197 1.00 89.88 185 LYS A CA 1
ATOM 1450 C C . LYS A 1 185 ? -3.523 10.418 -9.560 1.00 89.88 185 LYS A C 1
ATOM 1452 O O . LYS A 1 185 ? -4.355 9.620 -9.990 1.00 89.88 185 LYS A O 1
ATOM 1457 N N . LEU A 1 186 ? -3.790 11.299 -8.603 1.00 92.31 186 LEU A N 1
ATOM 1458 C CA . LEU A 1 186 ? -5.147 11.505 -8.126 1.00 92.31 186 LEU A CA 1
ATOM 1459 C C . LEU A 1 186 ? -5.967 12.233 -9.201 1.00 92.31 186 LEU A C 1
ATOM 1461 O O . LEU A 1 186 ? -5.469 13.197 -9.796 1.00 92.31 186 LEU A O 1
ATOM 1465 N N . PRO A 1 187 ? -7.211 11.801 -9.471 1.00 91.38 187 PRO A N 1
ATOM 1466 C CA . PRO A 1 187 ? -8.088 12.536 -10.366 1.00 91.38 187 PRO A CA 1
ATOM 1467 C C . PRO A 1 187 ? -8.380 13.925 -9.787 1.00 91.38 187 PRO A C 1
ATOM 1469 O O . PRO A 1 187 ? -8.566 14.084 -8.582 1.00 91.38 187 PRO A O 1
ATOM 1472 N N . ASP A 1 188 ? -8.456 14.947 -10.642 1.00 89.94 188 ASP A N 1
ATOM 1473 C CA . ASP A 1 188 ? -8.957 16.247 -10.195 1.00 89.94 188 ASP A CA 1
ATOM 1474 C C . ASP A 1 188 ? -10.455 16.116 -9.911 1.00 89.94 188 ASP A C 1
ATOM 1476 O O . ASP A 1 188 ? -11.242 15.850 -10.823 1.00 89.94 188 ASP A O 1
ATOM 1480 N N . LEU A 1 189 ? -10.850 16.322 -8.653 1.00 88.25 189 LEU A N 1
ATOM 1481 C CA . LEU A 1 189 ? -12.239 16.205 -8.209 1.00 88.25 189 LEU A CA 1
ATOM 1482 C C . LEU A 1 189 ? -13.196 17.098 -9.016 1.00 88.25 189 LEU A C 1
ATOM 1484 O O . LEU A 1 189 ? -14.355 16.739 -9.194 1.00 88.25 189 LEU A O 1
ATOM 1488 N N . ASN A 1 190 ? -12.719 18.213 -9.580 1.00 85.56 190 ASN A N 1
ATOM 1489 C CA . ASN A 1 190 ? -13.529 19.088 -10.436 1.00 85.56 190 ASN A CA 1
ATOM 1490 C C . ASN A 1 190 ? -13.878 18.478 -11.803 1.00 85.56 190 ASN A C 1
ATOM 1492 O O . ASN A 1 190 ? -14.773 18.972 -12.484 1.00 85.56 190 ASN A O 1
ATOM 1496 N N . THR A 1 191 ? -13.152 17.444 -12.227 1.00 87.06 191 THR A N 1
ATOM 1497 C CA . THR A 1 191 ? -13.362 16.759 -13.513 1.00 87.06 191 THR A CA 1
ATOM 1498 C C . THR A 1 191 ? -14.282 15.546 -13.393 1.00 87.06 191 THR A C 1
ATOM 1500 O O . THR A 1 191 ? -14.658 14.948 -14.403 1.00 87.06 191 THR A O 1
ATOM 1503 N N . LEU A 1 192 ? -14.650 15.175 -12.164 1.00 86.38 192 LEU A N 1
ATOM 1504 C CA . LEU A 1 192 ? -15.516 14.039 -11.892 1.00 86.38 192 LEU A CA 1
ATOM 1505 C C . LEU A 1 192 ? -16.964 14.332 -12.288 1.00 86.38 192 LEU A C 1
ATOM 1507 O O . LEU A 1 192 ? -17.434 15.471 -12.272 1.00 86.38 192 LEU A O 1
ATOM 1511 N N . LYS A 1 193 ? -17.695 13.274 -12.643 1.00 83.25 193 LYS A N 1
ATOM 1512 C CA . LYS A 1 193 ? -19.107 13.386 -13.010 1.00 83.25 193 LYS A CA 1
ATOM 1513 C C . LYS A 1 193 ? -19.942 13.641 -11.758 1.00 83.25 193 LYS A C 1
ATOM 1515 O O . LYS A 1 193 ? -19.824 12.919 -10.773 1.00 83.25 193 LYS A O 1
ATOM 1520 N N . VAL A 1 194 ? -20.844 14.615 -11.818 1.00 76.19 194 VAL A N 1
ATOM 1521 C CA . VAL A 1 194 ? -21.838 14.825 -10.756 1.00 76.19 194 VAL A CA 1
ATOM 1522 C C . VAL A 1 194 ? -22.685 13.550 -10.601 1.00 76.19 194 VAL A C 1
ATOM 1524 O O . VAL A 1 194 ? -23.084 12.959 -11.605 1.00 76.19 194 VAL A O 1
ATOM 1527 N N . ASN A 1 195 ? -22.944 13.125 -9.358 1.00 73.75 195 ASN A N 1
ATOM 1528 C CA . ASN A 1 195 ? -23.658 11.887 -8.996 1.00 73.75 195 ASN A CA 1
ATOM 1529 C C . ASN A 1 195 ? -22.959 10.573 -9.402 1.00 73.75 195 ASN A C 1
ATOM 1531 O O . ASN A 1 195 ? -23.624 9.570 -9.653 1.00 73.75 195 ASN A O 1
ATOM 1535 N N . GLY A 1 196 ? -21.625 10.558 -9.475 1.00 79.00 196 GLY A N 1
ATOM 1536 C CA . GLY A 1 196 ? -20.863 9.358 -9.834 1.00 79.00 196 GLY A CA 1
ATOM 1537 C C . GLY A 1 196 ? -20.763 8.268 -8.756 1.00 79.00 196 GLY A C 1
ATOM 1538 O O . GLY A 1 196 ? -20.204 7.224 -9.060 1.00 79.00 196 GLY A O 1
ATOM 1539 N N . ASP A 1 197 ? -21.280 8.466 -7.536 1.00 89.38 197 ASP A N 1
ATOM 1540 C CA . ASP A 1 197 ? -21.122 7.525 -6.403 1.00 89.38 197 ASP A CA 1
ATOM 1541 C C . ASP A 1 197 ? -19.656 7.079 -6.216 1.00 89.38 197 ASP A C 1
ATOM 1543 O O . ASP A 1 197 ? -19.313 5.902 -6.336 1.00 89.38 197 ASP A O 1
ATOM 1547 N N . TYR A 1 198 ? -18.760 8.050 -6.002 1.00 94.25 198 TYR A N 1
ATOM 1548 C CA . TYR A 1 198 ? -17.330 7.774 -5.893 1.00 94.25 198 TYR A CA 1
ATOM 1549 C C . TYR A 1 198 ? -16.953 7.235 -4.512 1.00 94.25 198 TYR A C 1
ATOM 1551 O O . TYR A 1 198 ? -17.279 7.829 -3.479 1.00 94.25 198 TYR A O 1
ATOM 1559 N N . HIS A 1 199 ? -16.179 6.150 -4.502 1.00 96.44 199 HIS A N 1
ATOM 1560 C CA . HIS A 1 199 ? -15.637 5.541 -3.291 1.00 96.44 199 HIS A CA 1
ATOM 1561 C C . HIS A 1 199 ? -14.159 5.895 -3.142 1.00 96.44 199 HIS A C 1
ATOM 1563 O O . HIS A 1 199 ? -13.311 5.452 -3.914 1.00 96.44 199 HIS A O 1
ATOM 1569 N N . LEU A 1 200 ? -13.833 6.690 -2.126 1.00 97.44 200 LEU A N 1
ATOM 1570 C CA . LEU A 1 200 ? -12.456 7.039 -1.796 1.00 97.44 200 LEU A CA 1
ATOM 1571 C C . LEU A 1 200 ? -11.809 5.953 -0.931 1.00 97.44 200 LEU A C 1
ATOM 1573 O O . LEU A 1 200 ? -12.250 5.689 0.187 1.00 97.44 200 LEU A O 1
ATOM 1577 N N . ILE A 1 201 ? -10.744 5.336 -1.421 1.00 98.38 201 ILE A N 1
ATOM 1578 C CA . ILE A 1 201 ? -10.008 4.277 -0.730 1.00 98.38 201 ILE A CA 1
ATOM 1579 C C . ILE A 1 201 ? -8.642 4.826 -0.340 1.00 98.38 201 ILE A C 1
ATOM 1581 O O . ILE A 1 201 ? -7.788 5.057 -1.192 1.00 98.38 201 ILE A O 1
ATOM 1585 N N . VAL A 1 202 ? -8.435 5.041 0.952 1.00 98.62 202 VAL A N 1
ATOM 1586 C CA . VAL A 1 202 ? -7.169 5.511 1.514 1.00 98.62 202 VAL A CA 1
ATOM 1587 C C . VAL A 1 202 ? -6.282 4.305 1.807 1.00 98.62 202 VAL A C 1
ATOM 1589 O O . VAL A 1 202 ? -6.624 3.484 2.661 1.00 98.62 202 VAL A O 1
ATOM 1592 N N . LEU A 1 203 ? -5.150 4.205 1.110 1.00 98.56 203 LEU A N 1
ATOM 1593 C CA . LEU A 1 203 ? -4.107 3.215 1.391 1.00 98.56 203 LEU A CA 1
ATOM 1594 C C . LEU A 1 203 ? -3.006 3.868 2.237 1.00 98.56 203 LEU A C 1
ATOM 1596 O O . LEU A 1 203 ? -2.694 5.051 2.073 1.00 98.56 203 LEU A O 1
ATOM 1600 N N . THR A 1 204 ? -2.476 3.147 3.220 1.00 98.31 204 THR A N 1
ATOM 1601 C CA . THR A 1 204 ? -1.427 3.651 4.113 1.00 98.31 204 THR A CA 1
ATOM 1602 C C . THR A 1 204 ? -0.385 2.586 4.437 1.00 98.31 204 THR A C 1
ATOM 1604 O O . THR A 1 204 ? -0.654 1.595 5.128 1.00 98.31 204 THR A O 1
ATOM 1607 N N . HIS A 1 205 ? 0.839 2.846 3.978 1.00 95.75 205 HIS A N 1
ATOM 1608 C CA . HIS A 1 205 ? 1.975 1.949 4.126 1.00 95.75 205 HIS A CA 1
ATOM 1609 C C . HIS A 1 205 ? 2.502 1.852 5.570 1.00 95.75 205 HIS A C 1
ATOM 1611 O O . HIS A 1 205 ? 2.250 2.695 6.435 1.00 95.75 205 HIS A O 1
ATOM 1617 N N . GLY A 1 206 ? 3.300 0.811 5.813 1.00 91.31 206 GLY A N 1
ATOM 1618 C CA . GLY A 1 206 ? 3.964 0.556 7.088 1.00 91.31 206 GLY A CA 1
ATOM 1619 C C . GLY A 1 206 ? 5.190 1.432 7.365 1.00 91.31 206 GLY A C 1
ATOM 1620 O O . GLY A 1 206 ? 5.527 2.358 6.624 1.00 91.31 206 GLY A O 1
ATOM 1621 N N . ILE A 1 207 ? 5.887 1.107 8.456 1.00 87.00 207 ILE A N 1
ATOM 1622 C CA . ILE A 1 207 ? 7.121 1.789 8.852 1.00 87.00 207 ILE A CA 1
ATOM 1623 C C . ILE A 1 207 ? 8.219 1.582 7.805 1.00 87.00 207 ILE A C 1
ATOM 1625 O O . ILE A 1 207 ? 8.398 0.469 7.312 1.00 87.00 207 ILE A O 1
ATOM 1629 N N . HIS A 1 208 ? 8.935 2.651 7.448 1.00 82.81 208 HIS A N 1
ATOM 1630 C CA . HIS A 1 208 ? 9.909 2.650 6.344 1.00 82.81 208 HIS A CA 1
ATOM 1631 C C . HIS A 1 208 ? 9.329 2.163 5.012 1.00 82.81 208 HIS A C 1
ATOM 1633 O O . HIS A 1 208 ? 10.060 1.662 4.160 1.00 82.81 208 HIS A O 1
ATOM 1639 N N . GLY A 1 209 ? 8.010 2.255 4.854 1.00 87.56 209 GLY A N 1
ATOM 1640 C CA . GLY A 1 209 ? 7.330 1.949 3.612 1.00 87.56 209 GLY A CA 1
ATOM 1641 C C . GLY A 1 209 ? 7.226 3.162 2.698 1.00 87.56 209 GLY A C 1
ATOM 1642 O O . GLY A 1 209 ? 7.608 4.279 3.050 1.00 87.56 209 GLY A O 1
ATOM 1643 N N . THR A 1 210 ? 6.682 2.914 1.514 1.00 92.31 210 THR A N 1
ATOM 1644 C CA . THR A 1 210 ? 6.292 3.943 0.544 1.00 92.31 210 THR A CA 1
ATOM 1645 C C . THR A 1 210 ? 4.998 3.514 -0.143 1.00 92.31 210 THR A C 1
ATOM 1647 O O . THR A 1 210 ? 4.563 2.372 0.012 1.00 92.31 210 THR A O 1
ATOM 1650 N N . MET A 1 211 ? 4.429 4.381 -0.979 1.00 93.50 211 MET A N 1
ATOM 1651 C CA . MET A 1 211 ? 3.261 4.052 -1.810 1.00 93.50 211 MET A CA 1
ATOM 1652 C C . MET A 1 211 ? 3.483 2.814 -2.703 1.00 93.50 211 MET A C 1
ATOM 1654 O O . MET A 1 211 ? 2.538 2.093 -3.015 1.00 93.50 211 MET A O 1
ATOM 1658 N N . LEU A 1 212 ? 4.732 2.498 -3.068 1.00 93.94 212 LEU A N 1
ATOM 1659 C CA . LEU A 1 212 ? 5.049 1.299 -3.854 1.00 93.94 212 LEU A CA 1
ATOM 1660 C C . LEU A 1 212 ? 4.717 -0.007 -3.129 1.00 93.94 212 LEU A C 1
ATOM 1662 O O . LEU A 1 212 ? 4.522 -1.031 -3.780 1.00 93.94 212 LEU A O 1
ATOM 1666 N N . ASP A 1 213 ? 4.679 0.006 -1.797 1.00 93.69 213 ASP A N 1
ATOM 1667 C CA . ASP A 1 213 ? 4.377 -1.180 -0.990 1.00 93.69 213 ASP A CA 1
ATOM 1668 C C . ASP A 1 213 ? 2.912 -1.613 -1.114 1.00 93.69 213 ASP A C 1
ATOM 1670 O O . ASP A 1 213 ? 2.581 -2.758 -0.821 1.00 93.69 213 ASP A O 1
ATOM 1674 N N . GLU A 1 214 ? 2.060 -0.720 -1.612 1.00 94.56 214 GLU A N 1
ATOM 1675 C CA . GLU A 1 214 ? 0.615 -0.901 -1.733 1.00 94.56 214 GLU A CA 1
ATOM 1676 C C . GLU A 1 214 ? 0.162 -0.905 -3.200 1.00 94.56 214 GLU A C 1
ATOM 1678 O O . GLU A 1 214 ? -1.019 -1.078 -3.495 1.00 94.56 214 GLU A O 1
ATOM 1683 N N . LEU A 1 215 ? 1.102 -0.748 -4.140 1.00 94.31 215 LEU A N 1
ATOM 1684 C CA . LEU A 1 215 ? 0.821 -0.682 -5.572 1.00 94.31 215 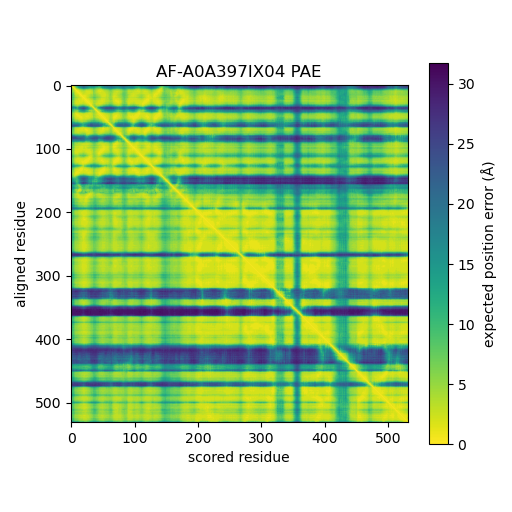LEU A CA 1
ATOM 1685 C C . LEU A 1 215 ? 0.082 -1.926 -6.071 1.00 94.31 215 LEU A C 1
ATOM 1687 O O . LEU A 1 215 ? -0.873 -1.807 -6.832 1.00 94.31 215 LEU A O 1
ATOM 1691 N N . PHE A 1 216 ? 0.508 -3.121 -5.648 1.00 93.25 216 PHE A N 1
ATOM 1692 C CA . PHE A 1 216 ? -0.173 -4.347 -6.060 1.00 93.25 216 PHE A CA 1
ATOM 1693 C C . PHE A 1 216 ? -1.597 -4.413 -5.508 1.00 93.25 216 PHE A C 1
ATOM 1695 O O . PHE A 1 216 ? -2.504 -4.800 -6.240 1.00 93.25 216 PHE A O 1
ATOM 1702 N N . LEU A 1 217 ? -1.794 -4.024 -4.243 1.00 95.19 217 LEU A N 1
ATOM 1703 C CA . LEU A 1 217 ? -3.116 -3.960 -3.626 1.00 95.19 217 LEU A CA 1
ATOM 1704 C C . LEU A 1 217 ? -4.036 -3.033 -4.432 1.00 95.19 217 LEU A C 1
ATOM 1706 O O . LEU A 1 217 ? -5.124 -3.458 -4.815 1.00 95.19 217 LEU A O 1
ATOM 1710 N N . LYS A 1 218 ? -3.573 -1.817 -4.752 1.00 94.81 218 LYS A N 1
ATOM 1711 C CA . LYS A 1 218 ? -4.290 -0.874 -5.623 1.00 94.81 218 LYS A CA 1
ATOM 1712 C C . LYS A 1 218 ? -4.657 -1.519 -6.960 1.00 94.81 218 LYS A C 1
ATOM 1714 O O . LYS A 1 218 ? -5.836 -1.612 -7.280 1.00 94.81 218 LYS A O 1
ATOM 1719 N N . GLU A 1 219 ? -3.666 -1.991 -7.720 1.00 92.88 219 GLU A N 1
ATOM 1720 C CA . GLU A 1 219 ? -3.886 -2.527 -9.073 1.00 92.88 219 GLU A CA 1
ATOM 1721 C C . GLU A 1 219 ? -4.820 -3.751 -9.070 1.00 92.88 219 GLU A C 1
ATOM 1723 O O . GLU A 1 219 ? -5.597 -3.942 -10.004 1.00 92.88 219 GLU A O 1
ATOM 1728 N N . ALA A 1 220 ? -4.761 -4.587 -8.029 1.00 92.00 220 ALA A N 1
ATOM 1729 C CA . ALA A 1 220 ? -5.618 -5.762 -7.899 1.00 92.00 220 ALA A CA 1
ATOM 1730 C C . ALA A 1 220 ? -7.082 -5.394 -7.617 1.00 92.00 220 ALA A C 1
ATOM 1732 O O . ALA A 1 220 ? -7.977 -5.998 -8.213 1.00 92.00 220 ALA A O 1
ATOM 1733 N N . ILE A 1 221 ? -7.327 -4.408 -6.745 1.00 93.69 221 ILE A N 1
ATOM 1734 C CA . ILE A 1 221 ? -8.680 -3.900 -6.475 1.00 93.69 221 ILE A CA 1
ATOM 1735 C C . ILE A 1 221 ? -9.216 -3.180 -7.722 1.00 93.69 221 ILE A C 1
ATOM 1737 O O . ILE A 1 221 ? -10.343 -3.447 -8.130 1.00 93.69 221 ILE A O 1
ATOM 1741 N N . GLU A 1 222 ? -8.407 -2.335 -8.371 1.00 91.75 222 GLU A N 1
ATOM 1742 C CA . GLU A 1 222 ? -8.784 -1.619 -9.602 1.00 91.75 222 GLU A CA 1
ATOM 1743 C C . GLU A 1 222 ? -9.191 -2.562 -10.733 1.00 91.75 222 GLU A C 1
ATOM 1745 O O . GLU A 1 222 ? -10.213 -2.340 -11.371 1.00 91.75 222 GLU A O 1
ATOM 1750 N N . GLU A 1 223 ? -8.422 -3.623 -10.998 1.00 90.38 223 GLU A N 1
ATOM 1751 C CA . GLU A 1 223 ? -8.768 -4.568 -12.068 1.00 90.38 223 GLU A CA 1
ATOM 1752 C C . GLU A 1 223 ? -10.060 -5.329 -11.753 1.00 90.38 223 GLU A C 1
ATOM 1754 O O . GLU A 1 223 ? -10.873 -5.587 -12.646 1.00 90.38 223 GLU A O 1
ATOM 1759 N N . LYS A 1 224 ? -10.253 -5.701 -10.485 1.00 89.50 224 LYS A N 1
ATOM 1760 C CA . LYS A 1 224 ? -11.414 -6.474 -10.045 1.00 89.50 224 LYS A CA 1
ATOM 1761 C C . LYS A 1 224 ? -12.703 -5.664 -10.064 1.00 89.50 224 LYS A C 1
ATOM 1763 O O . LYS A 1 224 ? -13.720 -6.186 -10.511 1.00 89.50 224 LYS A O 1
ATOM 1768 N N . HIS A 1 225 ? -12.625 -4.407 -9.642 1.00 91.44 225 HIS A N 1
ATOM 1769 C CA . HIS A 1 225 ? -13.750 -3.481 -9.512 1.00 91.44 225 HIS A CA 1
ATOM 1770 C C . HIS A 1 225 ? -13.671 -2.351 -10.542 1.00 91.44 225 HIS A C 1
ATOM 1772 O O . HIS A 1 225 ? -14.015 -1.208 -10.262 1.00 91.44 225 HIS A O 1
ATOM 1778 N N . LYS A 1 226 ? -13.212 -2.654 -11.761 1.00 90.12 226 LYS A N 1
ATOM 1779 C CA . LYS A 1 226 ? -13.034 -1.663 -12.840 1.00 90.12 226 LYS A CA 1
ATOM 1780 C C . LYS A 1 226 ? -14.325 -1.002 -13.327 1.00 90.12 226 LYS A C 1
ATOM 1782 O O . LYS A 1 226 ? -14.272 -0.016 -14.056 1.00 90.12 226 LYS A O 1
ATOM 1787 N N . ASP A 1 227 ? -15.475 -1.576 -12.986 1.00 89.88 227 ASP A N 1
ATOM 1788 C CA . ASP A 1 227 ? -16.803 -1.007 -13.219 1.00 89.88 227 ASP A CA 1
ATOM 1789 C C . ASP A 1 227 ? -17.238 -0.029 -12.113 1.00 89.88 227 ASP A C 1
ATOM 1791 O O . ASP A 1 227 ? -18.268 0.631 -12.263 1.00 89.88 227 ASP A O 1
ATOM 1795 N N . LYS A 1 228 ? -16.483 0.071 -11.011 1.00 90.81 228 LYS A N 1
ATOM 1796 C CA . LYS A 1 228 ? -16.750 0.968 -9.882 1.00 90.81 228 LYS A CA 1
ATOM 1797 C C . LYS A 1 228 ? -15.973 2.272 -10.004 1.00 90.81 228 LYS A C 1
ATOM 1799 O O . LYS A 1 228 ? -14.884 2.340 -10.569 1.00 90.81 228 LYS A O 1
ATOM 1804 N N . ASN A 1 229 ? -16.538 3.324 -9.421 1.00 93.44 229 ASN A N 1
ATOM 1805 C CA . ASN A 1 229 ? -15.949 4.658 -9.401 1.00 93.44 229 ASN A CA 1
ATOM 1806 C C . ASN A 1 229 ? -15.018 4.824 -8.190 1.00 93.44 229 ASN A C 1
ATOM 1808 O O . ASN A 1 229 ? -15.246 5.653 -7.308 1.00 93.44 229 ASN A O 1
ATOM 1812 N N . ASN A 1 230 ? -13.965 4.011 -8.152 1.00 95.00 230 ASN A N 1
ATOM 1813 C CA . ASN A 1 230 ? -13.019 3.981 -7.042 1.00 95.00 230 ASN A CA 1
ATOM 1814 C C . ASN A 1 230 ? -11.911 5.014 -7.239 1.00 95.00 230 ASN A C 1
ATOM 1816 O O . ASN A 1 230 ? -11.331 5.135 -8.319 1.00 95.00 230 ASN A O 1
ATOM 1820 N N . ILE A 1 231 ? -11.599 5.753 -6.178 1.00 95.94 231 ILE A N 1
ATOM 1821 C CA . ILE A 1 231 ? -10.508 6.726 -6.139 1.00 95.94 231 ILE A CA 1
ATOM 1822 C C . ILE A 1 231 ? -9.522 6.267 -5.075 1.00 95.94 231 ILE A C 1
ATOM 1824 O O . ILE A 1 231 ? -9.836 6.276 -3.888 1.00 95.94 231 ILE A O 1
ATOM 1828 N N . PHE A 1 232 ? -8.315 5.893 -5.487 1.00 96.81 232 PHE A N 1
ATOM 1829 C CA . PHE A 1 232 ? -7.270 5.461 -4.564 1.00 96.81 232 PHE A CA 1
ATOM 1830 C C . PHE A 1 232 ? -6.463 6.659 -4.087 1.00 96.81 232 PHE A C 1
ATOM 1832 O O . PHE A 1 232 ? -5.706 7.245 -4.856 1.00 96.81 232 PHE A O 1
ATOM 1839 N N . PHE A 1 233 ? -6.607 7.003 -2.812 1.00 97.62 233 PHE A N 1
ATOM 1840 C CA . PHE A 1 233 ? -5.782 7.999 -2.153 1.00 97.62 233 PHE A CA 1
ATOM 1841 C C . PHE A 1 233 ? -4.549 7.336 -1.545 1.00 97.62 233 PHE A C 1
ATOM 1843 O O . PHE A 1 233 ? -4.631 6.615 -0.550 1.00 97.62 233 PHE A O 1
ATOM 1850 N N . MET A 1 234 ? -3.402 7.596 -2.162 1.00 95.88 234 MET A N 1
ATOM 1851 C CA . MET A 1 234 ? -2.082 7.196 -1.692 1.00 95.88 234 MET A CA 1
ATOM 1852 C C . MET A 1 234 ? -1.250 8.470 -1.578 1.00 95.88 234 MET A C 1
ATOM 1854 O O . MET A 1 234 ? -1.302 9.304 -2.481 1.00 95.88 234 MET A O 1
ATOM 1858 N N . SER A 1 235 ? -0.514 8.640 -0.481 1.00 93.44 235 SER A N 1
ATOM 1859 C CA . SER A 1 235 ? 0.233 9.875 -0.222 1.00 93.44 235 SER A CA 1
ATOM 1860 C C . SER A 1 235 ? 1.714 9.615 0.047 1.00 93.44 235 SER A C 1
ATOM 1862 O O . SER A 1 235 ? 2.087 8.632 0.695 1.00 93.44 235 SER A O 1
ATOM 1864 N N . ASP A 1 236 ? 2.563 10.518 -0.435 1.00 93.12 236 ASP A N 1
ATOM 1865 C CA . ASP A 1 236 ? 4.010 10.524 -0.225 1.00 93.12 236 ASP A CA 1
ATOM 1866 C C . ASP A 1 236 ? 4.447 11.291 1.031 1.00 93.12 236 ASP A C 1
ATOM 1868 O O . ASP A 1 236 ? 5.591 11.164 1.465 1.00 93.12 236 ASP A O 1
ATOM 1872 N N . VAL A 1 237 ? 3.532 12.005 1.699 1.00 94.56 237 VAL A N 1
ATOM 1873 C CA . VAL A 1 237 ? 3.834 12.861 2.868 1.00 94.56 237 VAL A CA 1
ATOM 1874 C C . VAL A 1 237 ? 4.437 12.110 4.062 1.00 94.56 237 VAL A C 1
ATOM 1876 O O . VAL A 1 237 ? 4.960 12.729 4.996 1.00 94.56 237 VAL A O 1
ATOM 1879 N N . LEU A 1 238 ? 4.337 10.777 4.060 1.00 91.75 238 LEU A N 1
ATOM 1880 C CA . LEU A 1 238 ? 4.871 9.889 5.091 1.00 91.75 238 LEU A CA 1
ATOM 1881 C C . LEU A 1 238 ? 6.194 9.217 4.710 1.00 91.75 238 LEU A C 1
ATOM 1883 O O . LEU A 1 238 ? 6.819 8.602 5.580 1.00 91.75 238 LEU A O 1
ATOM 1887 N N . HIS A 1 239 ? 6.661 9.346 3.466 1.00 90.06 239 HIS A N 1
ATOM 1888 C CA . HIS A 1 239 ? 7.945 8.785 3.036 1.00 90.06 239 HIS A CA 1
ATOM 1889 C C . HIS A 1 239 ? 9.068 9.347 3.915 1.00 90.06 239 HIS A C 1
ATOM 1891 O O . HIS A 1 239 ? 9.185 10.555 4.089 1.00 90.06 239 HIS A O 1
ATOM 1897 N N . SER A 1 240 ? 9.885 8.476 4.511 1.00 83.75 240 SER A N 1
ATOM 1898 C CA . SER A 1 240 ? 10.924 8.834 5.502 1.00 83.75 240 SER A CA 1
ATOM 1899 C C . SER A 1 240 ? 10.446 9.495 6.814 1.00 83.75 240 SER A C 1
ATOM 1901 O O . SER A 1 240 ? 11.280 9.806 7.658 1.00 83.75 240 SER A O 1
ATOM 1903 N N . TYR A 1 241 ? 9.141 9.685 7.047 1.00 86.81 241 TYR A N 1
ATOM 1904 C CA . TYR A 1 241 ? 8.614 10.349 8.258 1.00 86.81 241 TYR A CA 1
ATOM 1905 C C . TYR A 1 241 ? 7.927 9.403 9.248 1.00 86.81 241 TYR A C 1
ATOM 1907 O O . TYR A 1 241 ? 7.479 9.838 10.311 1.00 86.81 241 TYR A O 1
ATOM 1915 N N . THR A 1 242 ? 7.849 8.107 8.942 1.00 85.94 242 THR A N 1
ATOM 1916 C CA . THR A 1 242 ? 7.112 7.127 9.757 1.00 85.94 242 THR A CA 1
ATOM 1917 C C . THR A 1 242 ? 7.689 6.895 11.156 1.00 85.94 242 THR A C 1
ATOM 1919 O O . THR A 1 242 ? 7.042 6.238 11.964 1.00 85.94 242 THR A O 1
ATOM 1922 N N . GLU A 1 243 ? 8.884 7.400 11.470 1.00 84.94 243 GLU A N 1
ATOM 1923 C CA . GLU A 1 243 ? 9.503 7.314 12.806 1.00 84.94 243 GLU A CA 1
ATOM 1924 C C . GLU A 1 243 ? 9.035 8.425 13.766 1.00 84.94 243 GLU A C 1
ATOM 1926 O O . GLU A 1 243 ? 9.242 8.345 14.982 1.00 84.94 243 GLU A O 1
ATOM 1931 N N . ASN A 1 244 ? 8.364 9.459 13.246 1.00 86.88 244 ASN A N 1
ATOM 1932 C CA . ASN A 1 244 ? 7.946 10.635 14.013 1.00 86.88 244 ASN A CA 1
ATOM 1933 C C . ASN A 1 244 ? 6.769 10.370 14.970 1.00 86.88 244 ASN A C 1
ATOM 1935 O O . ASN A 1 244 ? 6.363 11.274 15.698 1.00 86.88 244 ASN A O 1
ATOM 1939 N N . GLY A 1 245 ? 6.232 9.153 15.018 1.00 88.38 245 GLY A N 1
ATOM 1940 C CA . GLY A 1 245 ? 5.105 8.780 15.870 1.00 88.38 245 GLY A CA 1
ATOM 1941 C C . GLY A 1 245 ? 3.785 8.722 15.113 1.00 88.38 245 GLY A C 1
ATOM 1942 O O . GLY A 1 245 ? 3.575 9.419 14.115 1.00 88.38 245 GLY A O 1
ATOM 1943 N N . ILE A 1 246 ? 2.871 7.903 15.631 1.00 94.62 246 ILE A N 1
ATOM 1944 C CA . ILE A 1 246 ? 1.570 7.616 15.006 1.00 94.62 246 ILE A CA 1
ATOM 1945 C C . ILE A 1 246 ? 0.729 8.891 14.890 1.00 94.62 246 ILE A C 1
ATOM 1947 O O . ILE A 1 246 ? 0.114 9.137 13.859 1.00 94.62 246 ILE A O 1
ATOM 1951 N N . GLU A 1 247 ? 0.755 9.737 15.922 1.00 94.94 247 GLU A N 1
ATOM 1952 C CA . GLU A 1 247 ? 0.019 11.006 15.933 1.00 94.94 247 GLU A CA 1
ATOM 1953 C C . GLU A 1 247 ? 0.501 11.972 14.846 1.00 94.94 247 GLU A C 1
ATOM 1955 O O . GLU A 1 247 ? -0.314 12.525 14.111 1.00 94.94 247 GLU A O 1
ATOM 1960 N N . ILE A 1 248 ? 1.815 12.188 14.732 1.00 95.69 248 ILE A N 1
ATOM 1961 C CA . ILE A 1 248 ? 2.358 13.140 13.754 1.00 95.69 248 ILE A CA 1
ATOM 1962 C C . ILE A 1 248 ? 2.068 12.648 12.335 1.00 95.69 248 ILE A C 1
ATOM 1964 O O . ILE A 1 248 ? 1.633 13.435 11.494 1.00 95.69 248 ILE A O 1
ATOM 1968 N N . CYS A 1 249 ? 2.252 11.350 12.084 1.00 96.94 249 CYS A N 1
ATOM 1969 C CA . CYS A 1 249 ? 1.939 10.748 10.791 1.00 96.94 249 CYS A CA 1
ATOM 1970 C C . CYS A 1 249 ? 0.442 10.849 10.471 1.00 96.94 249 CYS A C 1
ATOM 1972 O O . CYS A 1 249 ? 0.075 11.298 9.388 1.00 96.94 249 CYS A O 1
ATOM 1974 N N . GLY A 1 250 ? -0.425 10.505 11.428 1.00 98.12 250 GLY A N 1
ATOM 1975 C CA . GLY A 1 250 ? -1.875 10.564 11.253 1.00 98.12 250 GLY A CA 1
ATOM 1976 C C . GLY A 1 250 ? -2.383 11.982 10.991 1.00 98.12 250 GLY A C 1
ATOM 1977 O O . GLY A 1 250 ? -3.212 12.163 10.104 1.00 98.12 250 GLY A O 1
ATOM 1978 N N . LYS A 1 251 ? -1.842 12.999 11.679 1.00 98.19 251 LYS A N 1
ATOM 1979 C CA . LYS A 1 251 ? -2.150 14.417 11.406 1.00 98.19 251 LYS A CA 1
ATOM 1980 C C . LYS A 1 251 ? -1.721 14.832 10.004 1.00 98.19 251 LYS A C 1
ATOM 1982 O O . LYS A 1 251 ? -2.533 15.383 9.273 1.00 98.19 251 LYS A O 1
ATOM 1987 N N . LYS A 1 252 ? -0.472 14.544 9.614 1.00 97.94 252 LYS A N 1
ATOM 1988 C CA . LYS A 1 252 ? 0.048 14.883 8.277 1.00 97.94 252 LYS A CA 1
ATOM 1989 C C . LYS A 1 252 ? -0.817 14.289 7.167 1.00 97.94 252 LYS A C 1
ATOM 1991 O O . LYS A 1 252 ? -1.208 15.002 6.248 1.00 97.94 252 LYS A O 1
ATOM 1996 N N . LEU A 1 253 ? -1.131 12.999 7.276 1.00 98.38 253 LEU A N 1
ATOM 1997 C CA . LEU A 1 253 ? -1.926 12.302 6.272 1.00 98.38 253 LEU A CA 1
ATOM 1998 C C . LEU A 1 253 ? -3.384 12.790 6.260 1.00 98.38 253 LEU A C 1
ATOM 2000 O O . LEU A 1 253 ? -3.944 12.983 5.185 1.00 98.38 253 LEU A O 1
ATOM 2004 N N . ALA A 1 254 ? -3.977 13.076 7.426 1.00 98.44 254 ALA A N 1
ATOM 2005 C CA . ALA A 1 254 ? -5.308 13.677 7.515 1.00 98.44 254 ALA A CA 1
ATOM 2006 C C . ALA A 1 254 ? -5.372 15.058 6.850 1.00 98.44 254 ALA A C 1
ATOM 2008 O O . ALA A 1 254 ? -6.305 15.327 6.100 1.00 98.44 254 ALA A O 1
ATOM 2009 N N . THR A 1 255 ? -4.392 15.929 7.108 1.00 98.19 255 THR A N 1
ATOM 2010 C CA . THR A 1 255 ? -4.325 17.262 6.495 1.00 98.19 255 THR A CA 1
ATOM 2011 C C . THR A 1 255 ? -4.220 17.153 4.979 1.00 98.19 255 THR A C 1
ATOM 2013 O O . THR A 1 255 ? -5.005 17.781 4.277 1.00 98.19 255 THR A O 1
ATOM 2016 N N . ASN A 1 256 ? -3.333 16.293 4.471 1.00 97.88 256 ASN A N 1
ATOM 2017 C CA . ASN A 1 256 ? -3.187 16.076 3.032 1.00 97.88 256 ASN A CA 1
ATOM 2018 C C . ASN A 1 256 ? -4.471 15.523 2.383 1.00 97.88 256 ASN A C 1
ATOM 2020 O O . ASN A 1 256 ? -4.843 15.934 1.285 1.00 97.88 256 ASN A O 1
ATOM 2024 N N . LEU A 1 257 ? -5.191 14.640 3.080 1.00 97.56 257 LEU A N 1
ATOM 2025 C CA . LEU A 1 257 ? -6.487 14.133 2.632 1.00 97.56 257 LEU A CA 1
ATOM 2026 C C . LEU A 1 257 ? -7.561 15.231 2.598 1.00 97.56 257 LEU A C 1
ATOM 2028 O O . LEU A 1 257 ? -8.299 15.331 1.621 1.00 97.56 257 LEU A O 1
ATOM 2032 N N . LEU A 1 258 ? -7.647 16.071 3.634 1.00 95.81 258 LEU A N 1
ATOM 2033 C CA . LEU A 1 258 ? -8.586 17.199 3.681 1.00 95.81 258 LEU A CA 1
ATOM 2034 C C . LEU A 1 258 ? -8.290 18.239 2.592 1.00 95.81 258 LEU A C 1
ATOM 2036 O O . LEU A 1 258 ? -9.226 18.770 1.997 1.00 95.81 258 LEU A O 1
ATOM 2040 N N . GLU A 1 259 ? -7.012 18.500 2.304 1.00 94.81 259 GLU A N 1
ATOM 2041 C CA . GLU A 1 259 ? -6.574 19.366 1.203 1.00 94.81 259 GLU A CA 1
ATOM 2042 C C . GLU A 1 259 ? -7.007 18.807 -0.154 1.00 94.81 259 GLU A C 1
ATOM 2044 O O . GLU A 1 259 ? -7.609 19.529 -0.951 1.00 94.81 259 GLU A O 1
ATOM 2049 N N . TYR A 1 260 ? -6.774 17.513 -0.399 1.00 94.00 260 TYR A N 1
ATOM 2050 C CA . TYR A 1 260 ? -7.223 16.847 -1.623 1.00 94.00 260 TYR A CA 1
ATOM 2051 C C . TYR A 1 260 ? -8.747 16.902 -1.778 1.00 94.00 260 TYR A C 1
ATOM 2053 O O . TYR A 1 260 ? -9.250 17.263 -2.842 1.00 94.00 260 TYR A O 1
ATOM 2061 N N . LEU A 1 261 ? -9.478 16.618 -0.697 1.00 92.19 261 LEU A N 1
ATOM 2062 C CA . LEU A 1 261 ? -10.938 16.715 -0.640 1.00 92.19 261 LEU A CA 1
ATOM 2063 C C . LEU A 1 261 ? -11.462 18.152 -0.721 1.00 92.19 261 LEU A C 1
ATOM 2065 O O . LEU A 1 261 ? -12.668 18.336 -0.870 1.00 92.19 261 LEU A O 1
ATOM 2069 N N . ARG A 1 262 ? -10.589 19.161 -0.599 1.00 91.00 262 ARG A N 1
ATOM 2070 C CA . ARG A 1 262 ? -10.947 20.583 -0.491 1.00 91.00 262 ARG A CA 1
ATOM 2071 C C . ARG A 1 262 ? -11.997 20.814 0.599 1.00 91.00 262 ARG A C 1
ATOM 2073 O O . ARG A 1 262 ? -13.001 21.489 0.380 1.00 91.00 262 ARG A O 1
ATOM 2080 N N . TRP A 1 263 ? -11.794 20.187 1.755 1.00 88.69 263 TRP A N 1
ATOM 2081 C CA . TRP A 1 263 ? -12.725 20.240 2.879 1.00 88.69 263 TRP A CA 1
ATOM 2082 C C . TRP A 1 263 ? -12.570 21.536 3.702 1.00 88.69 263 TRP A C 1
ATOM 2084 O O . TRP A 1 263 ? -11.436 21.918 4.002 1.00 88.69 263 TRP A O 1
ATOM 2094 N N . PRO A 1 264 ? -13.672 22.174 4.158 1.00 85.81 264 PRO A N 1
ATOM 2095 C CA . PRO A 1 264 ? -15.074 21.836 3.893 1.00 85.81 264 PRO A CA 1
ATOM 2096 C C . PRO A 1 264 ? -15.496 22.195 2.466 1.00 85.81 264 PRO A C 1
ATOM 2098 O O . PRO A 1 264 ? -15.011 23.163 1.883 1.00 85.81 264 PRO A O 1
ATOM 2101 N N . TRP A 1 265 ? -16.419 21.413 1.907 1.00 78.94 265 TRP A N 1
ATOM 2102 C CA . TRP A 1 265 ? -16.814 21.541 0.506 1.00 78.94 265 TRP A CA 1
ATOM 2103 C C . TRP A 1 265 ? -17.556 22.861 0.274 1.00 78.94 265 TRP A C 1
ATOM 2105 O O . TRP A 1 265 ? -18.561 23.140 0.926 1.00 78.94 265 TRP A O 1
ATOM 2115 N N . THR A 1 266 ? -17.068 23.679 -0.661 1.00 68.56 266 THR A N 1
ATOM 2116 C CA . THR A 1 266 ? -17.676 24.984 -0.964 1.00 68.56 266 THR A CA 1
ATOM 2117 C C . THR A 1 266 ? -18.741 24.908 -2.054 1.00 68.56 266 THR A C 1
ATOM 2119 O O . THR A 1 266 ? -19.752 25.587 -1.928 1.00 68.56 266 THR A O 1
ATOM 2122 N N . ASN A 1 267 ? -18.552 24.070 -3.085 1.00 57.94 267 ASN A N 1
ATOM 2123 C CA . ASN A 1 267 ? -19.437 24.025 -4.264 1.00 57.94 267 ASN A CA 1
ATOM 2124 C C . ASN A 1 267 ? -19.840 22.615 -4.746 1.00 57.94 267 ASN A C 1
ATOM 2126 O O . ASN A 1 267 ? -20.647 22.516 -5.663 1.00 57.94 267 ASN A O 1
ATOM 2130 N N . ASN A 1 268 ? -19.319 21.535 -4.155 1.00 55.03 268 ASN A N 1
ATOM 2131 C CA . ASN A 1 268 ? -19.520 20.167 -4.654 1.00 55.03 268 ASN A CA 1
ATOM 2132 C C . ASN A 1 268 ? -19.945 19.228 -3.525 1.00 55.03 268 ASN A C 1
ATOM 2134 O O . ASN A 1 268 ? -19.166 18.366 -3.133 1.00 55.03 268 ASN A O 1
ATOM 2138 N N . GLN A 1 269 ? -21.153 19.435 -2.986 1.00 59.00 269 GLN A N 1
ATOM 2139 C CA . GLN A 1 269 ? -21.573 18.836 -1.716 1.00 59.00 269 GLN A CA 1
ATOM 2140 C C . GLN A 1 269 ? -21.728 17.293 -1.699 1.00 59.00 269 GLN A C 1
ATOM 2142 O O . GLN A 1 269 ? -21.824 16.747 -0.611 1.00 59.00 269 GLN A O 1
ATOM 2147 N N . ASP A 1 270 ? -21.615 16.586 -2.837 1.00 63.47 270 ASP A N 1
ATOM 2148 C CA . ASP A 1 270 ? -21.909 15.137 -2.921 1.00 63.47 270 ASP A CA 1
ATOM 2149 C C . ASP A 1 270 ? -21.005 14.326 -3.886 1.00 63.47 270 ASP A C 1
ATOM 2151 O O . ASP A 1 270 ? -21.431 13.312 -4.442 1.00 63.47 270 ASP A O 1
ATOM 2155 N N . LEU A 1 271 ? -19.761 14.749 -4.166 1.00 81.06 271 LEU A N 1
ATOM 2156 C CA . LEU A 1 271 ? -18.910 14.000 -5.116 1.00 81.06 271 LEU A CA 1
ATOM 2157 C C . LEU A 1 271 ? -18.435 12.653 -4.552 1.00 81.06 271 LEU A C 1
ATOM 2159 O O . LEU A 1 271 ? -18.570 11.625 -5.213 1.00 81.06 271 LEU A O 1
ATOM 2163 N N . ILE A 1 272 ? -17.866 12.659 -3.345 1.00 91.00 272 ILE A N 1
ATOM 2164 C CA . ILE A 1 272 ? -17.363 11.451 -2.681 1.00 91.00 272 ILE A CA 1
ATOM 2165 C C . ILE A 1 272 ? -18.446 10.921 -1.742 1.00 91.00 272 ILE A C 1
ATOM 2167 O O . ILE A 1 272 ? -18.682 11.492 -0.683 1.00 91.00 272 ILE A O 1
ATOM 2171 N N . SER A 1 273 ? -19.094 9.821 -2.107 1.00 92.00 273 SER A N 1
ATOM 2172 C CA . SER A 1 273 ? -20.190 9.246 -1.319 1.00 92.00 273 SER A CA 1
ATOM 2173 C C . SER A 1 273 ? -19.692 8.325 -0.208 1.00 92.00 273 SER A C 1
ATOM 2175 O O . SER A 1 273 ? -20.324 8.205 0.844 1.00 92.00 273 SER A O 1
ATOM 2177 N N . LYS A 1 274 ? -18.558 7.656 -0.440 1.00 96.44 274 LYS A N 1
ATOM 2178 C CA . LYS A 1 274 ? -18.022 6.605 0.426 1.00 96.44 274 LYS A CA 1
ATOM 2179 C C . LYS A 1 274 ? -16.542 6.804 0.697 1.00 96.44 274 LYS A C 1
ATOM 2181 O O . LYS A 1 274 ? -15.798 7.271 -0.163 1.00 96.44 274 LYS A O 1
ATOM 2186 N N . ILE A 1 275 ? -16.104 6.384 1.881 1.00 98.12 275 ILE A N 1
ATOM 2187 C CA . ILE A 1 275 ? -14.688 6.336 2.242 1.00 98.12 275 ILE A CA 1
ATOM 2188 C C . ILE A 1 275 ? -14.325 5.013 2.916 1.00 98.12 275 ILE A C 1
ATOM 2190 O O . ILE A 1 275 ? -15.083 4.464 3.717 1.00 98.12 275 ILE A O 1
ATOM 2194 N N . SER A 1 276 ? -13.156 4.474 2.591 1.00 98.75 276 SER A N 1
ATOM 2195 C CA . SER A 1 276 ? -12.560 3.314 3.255 1.00 98.75 276 SER A CA 1
ATOM 2196 C C . SER A 1 276 ? -11.084 3.539 3.527 1.00 98.75 276 SER A C 1
ATOM 2198 O O . SER A 1 276 ? -10.416 4.255 2.790 1.00 98.75 276 SER A O 1
ATOM 2200 N N . PHE A 1 277 ? -10.582 2.905 4.581 1.00 98.88 277 PHE A N 1
ATOM 2201 C CA . PHE A 1 277 ? -9.182 2.957 4.982 1.00 98.88 277 PHE A CA 1
ATOM 2202 C C . PHE A 1 277 ? -8.616 1.545 5.000 1.00 98.88 277 PHE A C 1
ATOM 2204 O O . PHE A 1 277 ? -9.197 0.657 5.627 1.00 98.88 277 PHE A O 1
ATOM 2211 N N . ILE A 1 278 ? -7.478 1.344 4.342 1.00 98.81 278 ILE A N 1
ATOM 2212 C CA . ILE A 1 278 ? -6.721 0.094 4.361 1.00 98.81 278 ILE A CA 1
ATOM 2213 C C . ILE A 1 278 ? -5.295 0.432 4.783 1.00 98.81 278 ILE A C 1
ATOM 2215 O O . ILE A 1 278 ? -4.608 1.193 4.111 1.00 98.81 278 ILE A O 1
ATOM 2219 N N . GLY A 1 279 ? -4.857 -0.095 5.923 1.00 98.44 279 GLY A N 1
ATOM 2220 C CA . GLY A 1 279 ? -3.512 0.147 6.442 1.00 98.44 279 GLY A CA 1
ATOM 2221 C C . GLY A 1 279 ? -2.714 -1.141 6.586 1.00 98.44 279 GLY A C 1
ATOM 2222 O O . GLY A 1 279 ? -3.194 -2.101 7.191 1.00 98.44 279 GLY A O 1
ATOM 2223 N N . HIS A 1 280 ? -1.478 -1.156 6.087 1.00 97.75 280 HIS A N 1
ATOM 2224 C CA . HIS A 1 280 ? -0.527 -2.247 6.323 1.00 97.75 280 HIS A CA 1
ATOM 2225 C C . HIS A 1 280 ? 0.410 -1.906 7.480 1.00 97.75 280 HIS A C 1
ATOM 2227 O O . HIS A 1 280 ? 0.972 -0.811 7.533 1.00 97.75 280 HIS A O 1
ATOM 2233 N N . SER A 1 281 ? 0.625 -2.847 8.403 1.00 95.50 281 SER A N 1
ATOM 2234 C CA . SER A 1 281 ? 1.583 -2.684 9.503 1.00 95.50 281 SER A CA 1
ATOM 2235 C C . SER A 1 281 ? 1.296 -1.399 10.302 1.00 95.50 281 SER A C 1
ATOM 2237 O O . SER A 1 281 ? 0.154 -1.189 10.725 1.00 95.50 281 SER A O 1
ATOM 2239 N N . LEU A 1 282 ? 2.285 -0.518 10.490 1.00 95.88 282 LEU A N 1
ATOM 2240 C CA . LEU A 1 282 ? 2.115 0.798 11.124 1.00 95.88 282 LEU A CA 1
ATOM 2241 C C . LEU A 1 282 ? 0.990 1.640 10.492 1.00 95.88 282 LEU A C 1
ATOM 2243 O O . LEU A 1 282 ? 0.329 2.392 11.207 1.00 95.88 282 LEU A O 1
ATOM 2247 N N . GLY A 1 283 ? 0.730 1.493 9.192 1.00 97.94 283 GLY A N 1
ATOM 2248 C CA . GLY A 1 283 ? -0.305 2.236 8.480 1.00 97.94 283 GLY A CA 1
ATOM 2249 C C . GLY A 1 283 ? -1.710 2.032 9.046 1.00 97.94 283 GLY A C 1
ATOM 2250 O O . GLY A 1 283 ? -2.499 2.970 9.077 1.00 97.94 283 GLY A O 1
ATOM 2251 N N . GLY A 1 284 ? -2.009 0.854 9.609 1.00 98.25 284 GLY A N 1
ATOM 2252 C CA . GLY A 1 284 ? -3.280 0.620 10.309 1.00 98.25 284 GLY A CA 1
ATOM 2253 C C . GLY A 1 284 ? -3.426 1.465 11.580 1.00 98.25 284 GLY A C 1
ATOM 2254 O O . GLY A 1 284 ? -4.495 2.012 11.845 1.00 98.25 284 GLY A O 1
ATOM 2255 N N . LEU A 1 285 ? -2.338 1.648 12.336 1.00 98.38 285 LEU A N 1
ATOM 2256 C CA . LEU A 1 285 ? -2.323 2.518 13.518 1.00 98.38 285 LEU A CA 1
ATOM 2257 C C . LEU A 1 285 ? -2.374 4.003 13.142 1.00 98.38 285 LEU A C 1
ATOM 2259 O O . LEU A 1 285 ? -3.046 4.787 13.811 1.00 98.38 285 LEU A O 1
ATOM 2263 N N . ILE A 1 286 ? -1.688 4.386 12.061 1.00 98.62 286 ILE A N 1
ATOM 2264 C CA . ILE A 1 286 ? -1.773 5.736 11.492 1.00 98.62 286 ILE A CA 1
ATOM 2265 C C . ILE A 1 286 ? -3.221 6.032 11.098 1.00 98.62 286 ILE A C 1
ATOM 2267 O O . ILE A 1 286 ? -3.736 7.080 11.480 1.00 98.62 286 ILE A O 1
ATOM 2271 N N . ASN A 1 287 ? -3.901 5.088 10.441 1.00 98.75 287 ASN A N 1
ATOM 2272 C CA . ASN A 1 287 ? -5.311 5.215 10.080 1.00 98.75 287 ASN A CA 1
ATOM 2273 C C . ASN A 1 287 ? -6.231 5.327 11.303 1.00 98.75 287 ASN A C 1
ATOM 2275 O O . ASN A 1 287 ? -7.125 6.170 11.293 1.00 98.75 287 ASN A O 1
ATOM 2279 N N . LEU A 1 288 ? -5.993 4.571 12.384 1.00 98.38 288 LEU A N 1
ATOM 2280 C CA . LEU A 1 288 ? -6.748 4.721 13.642 1.00 98.38 288 LEU A CA 1
ATOM 2281 C C . LEU A 1 288 ? -6.650 6.141 14.217 1.00 98.38 288 LEU A C 1
ATOM 2283 O O . LEU A 1 288 ? -7.649 6.711 14.667 1.00 98.38 288 LEU A O 1
ATOM 2287 N N . PHE A 1 289 ? -5.453 6.730 14.209 1.00 98.62 289 PHE A N 1
ATOM 2288 C CA . PHE A 1 289 ? -5.285 8.111 14.655 1.00 98.62 289 PHE A CA 1
ATOM 2289 C C . PHE A 1 289 ? -5.937 9.088 13.670 1.00 98.62 289 PHE A C 1
ATOM 2291 O O . PHE A 1 289 ? -6.682 9.976 14.081 1.00 98.62 289 PHE A O 1
ATOM 2298 N N . LEU A 1 290 ? -5.679 8.909 12.373 1.00 98.75 290 LEU A N 1
ATOM 2299 C CA . LEU A 1 290 ? -6.158 9.757 11.285 1.00 98.75 290 LEU A CA 1
ATOM 2300 C C . LEU A 1 290 ? -7.679 9.905 11.325 1.00 98.75 290 LEU A C 1
ATOM 2302 O O . LEU A 1 290 ? -8.161 11.035 11.340 1.00 98.75 290 LEU A O 1
ATOM 2306 N N . ILE A 1 291 ? -8.445 8.810 11.395 1.00 98.81 291 ILE A N 1
ATOM 2307 C CA . ILE A 1 291 ? -9.917 8.891 11.417 1.00 98.81 291 ILE A CA 1
ATOM 2308 C C . ILE A 1 291 ? -10.420 9.635 12.659 1.00 98.81 291 ILE A C 1
ATOM 2310 O O . ILE A 1 291 ? -11.374 10.404 12.576 1.00 98.81 291 ILE A O 1
ATOM 2314 N N . GLY A 1 292 ? -9.752 9.468 13.804 1.00 98.62 292 GLY A N 1
ATOM 2315 C CA . GLY A 1 292 ? -10.083 10.206 15.018 1.00 98.62 292 GLY A CA 1
ATOM 2316 C C . GLY A 1 292 ? -9.788 11.692 14.880 1.00 98.62 292 GLY A C 1
ATOM 2317 O O . GLY A 1 292 ? -10.598 12.526 15.281 1.00 98.62 292 GLY A O 1
ATOM 2318 N N . TYR A 1 293 ? -8.663 12.032 14.254 1.00 98.62 293 TYR A N 1
ATOM 2319 C CA . TYR A 1 293 ? -8.302 13.412 13.966 1.00 98.62 293 TYR A CA 1
ATOM 2320 C C . TYR A 1 293 ? -9.287 14.057 12.989 1.00 98.62 293 TYR A C 1
ATOM 2322 O O . TYR A 1 293 ? -9.798 15.127 13.300 1.00 98.62 293 TYR A O 1
ATOM 2330 N N . LEU A 1 294 ? -9.642 13.387 11.885 1.00 98.50 294 LEU A N 1
ATOM 2331 C CA . LEU A 1 294 ? -10.681 13.838 10.952 1.00 98.50 294 LEU A CA 1
ATOM 2332 C C . LEU A 1 294 ? -12.009 14.081 11.669 1.00 98.50 294 LEU A C 1
ATOM 2334 O O . LEU A 1 294 ? -12.617 15.135 11.501 1.00 98.50 294 LEU A O 1
ATOM 2338 N N . HIS A 1 295 ? -12.451 13.137 12.502 1.00 98.12 295 HIS A N 1
ATOM 2339 C CA . HIS A 1 295 ? -13.673 13.296 13.284 1.00 98.12 295 HIS A CA 1
ATOM 2340 C C . HIS A 1 295 ? -13.598 14.518 14.208 1.00 98.12 295 HIS A C 1
ATOM 2342 O O . HIS A 1 295 ? -14.546 15.292 14.272 1.00 98.12 295 HIS A O 1
ATOM 2348 N N . SER A 1 296 ? -12.466 14.720 14.881 1.00 97.81 296 SER A N 1
ATOM 2349 C CA . SER A 1 296 ? -12.247 15.842 15.794 1.00 97.81 296 SER A CA 1
ATOM 2350 C C . SER A 1 296 ? -12.258 17.195 15.069 1.00 97.81 296 SER A C 1
ATOM 2352 O O . SER A 1 296 ? -13.053 18.065 15.412 1.00 97.81 296 SER A O 1
ATOM 2354 N N . VAL A 1 297 ? -11.435 17.367 14.027 1.00 97.50 297 VAL A N 1
ATOM 2355 C CA . VAL A 1 297 ? -11.254 18.666 13.345 1.00 97.50 297 VAL A CA 1
ATOM 2356 C C . VAL A 1 297 ? -12.417 19.062 12.441 1.00 97.50 297 VAL A C 1
ATOM 2358 O O . VAL A 1 297 ? -12.529 20.224 12.065 1.00 97.50 297 VAL A O 1
ATOM 2361 N N . THR A 1 298 ? -13.281 18.112 12.081 1.00 96.06 298 THR A N 1
ATOM 2362 C CA . THR A 1 298 ? -14.488 18.373 11.281 1.00 96.06 298 THR A CA 1
ATOM 2363 C C . THR A 1 298 ? -15.768 18.357 12.114 1.00 96.06 298 THR A C 1
ATOM 2365 O O . THR A 1 298 ? -16.859 18.410 11.549 1.00 96.06 298 THR A O 1
ATOM 2368 N N . GLU A 1 299 ? -15.657 18.247 13.444 1.00 95.81 299 GLU A N 1
ATOM 2369 C CA . GLU A 1 299 ? -16.798 18.102 14.363 1.00 95.81 299 GLU A CA 1
ATOM 2370 C C . GLU A 1 299 ? -17.731 16.944 13.951 1.00 95.81 299 GLU A C 1
ATOM 2372 O O . GLU A 1 299 ? -18.955 17.004 14.047 1.00 95.81 299 GLU A O 1
ATOM 2377 N N . GLY A 1 300 ? -17.136 15.877 13.420 1.00 94.06 300 GLY A N 1
ATOM 2378 C CA . GLY A 1 300 ? -17.806 14.678 12.938 1.00 94.06 300 GLY A CA 1
ATOM 2379 C C . GLY A 1 300 ? -18.524 14.802 11.596 1.00 94.06 300 GLY A C 1
ATOM 2380 O O . GLY A 1 300 ? -18.976 13.769 11.101 1.00 94.06 300 GLY A O 1
ATOM 2381 N N . LYS A 1 301 ? -18.589 15.995 10.991 1.00 94.00 301 LYS A N 1
ATOM 2382 C CA . LYS A 1 301 ? -19.310 16.247 9.730 1.00 94.00 301 LYS A CA 1
ATOM 2383 C C . LYS A 1 301 ? -18.782 15.413 8.569 1.00 94.00 301 LYS A C 1
ATOM 2385 O O . LYS A 1 301 ? -19.580 14.868 7.820 1.00 94.00 301 LYS A O 1
ATOM 2390 N N . ILE A 1 302 ? -17.468 15.196 8.481 1.00 94.44 302 ILE A N 1
ATOM 2391 C CA . ILE A 1 302 ? -16.883 14.414 7.380 1.00 94.44 302 ILE A CA 1
ATOM 2392 C C . ILE A 1 302 ? -17.462 12.999 7.267 1.00 94.44 302 ILE A C 1
ATOM 2394 O O . ILE A 1 302 ? -17.675 12.517 6.165 1.00 94.44 302 ILE A O 1
ATOM 2398 N N . PHE A 1 303 ? -17.762 12.347 8.395 1.00 95.56 303 PHE A N 1
ATOM 2399 C CA . PHE A 1 303 ? -18.343 10.998 8.424 1.00 95.56 303 PHE A CA 1
ATOM 2400 C C . PHE A 1 303 ? -19.876 10.996 8.492 1.00 95.56 303 PHE A C 1
ATOM 2402 O O . PHE A 1 303 ? -20.482 9.931 8.622 1.00 95.56 303 PHE A O 1
ATOM 2409 N N . SER A 1 304 ? -20.492 12.177 8.493 1.00 92.75 304 SER A N 1
ATOM 2410 C CA . SER A 1 304 ? -21.926 12.350 8.258 1.00 92.75 304 SER A CA 1
ATOM 2411 C C . SER A 1 304 ? -22.195 12.564 6.768 1.00 92.75 304 SER A C 1
ATOM 2413 O O . SER A 1 304 ? -23.160 12.008 6.255 1.00 92.75 304 SER A O 1
ATOM 2415 N N . ASP A 1 305 ? -21.311 13.303 6.094 1.00 91.88 305 ASP A N 1
ATOM 2416 C CA . ASP A 1 305 ? -21.441 13.664 4.680 1.00 91.88 305 ASP A CA 1
ATOM 2417 C C . ASP A 1 305 ? -20.839 12.581 3.765 1.00 91.88 305 ASP A C 1
ATOM 2419 O O . ASP A 1 305 ? -21.403 12.258 2.726 1.00 91.88 305 ASP A O 1
ATOM 2423 N N . ILE A 1 306 ? -19.730 11.952 4.180 1.00 94.12 306 ILE A N 1
ATOM 2424 C CA . ILE A 1 306 ? -19.104 10.829 3.470 1.00 94.12 306 ILE A CA 1
ATOM 2425 C C . ILE A 1 306 ? -19.309 9.553 4.281 1.00 94.12 306 ILE A C 1
ATOM 2427 O O . ILE A 1 306 ? -18.838 9.438 5.415 1.00 94.12 306 ILE A O 1
ATOM 2431 N N . LYS A 1 307 ? -19.965 8.553 3.693 1.00 96.50 307 LYS A N 1
ATOM 2432 C CA . LYS A 1 307 ? -20.279 7.287 4.361 1.00 96.50 307 LYS A CA 1
ATOM 2433 C C . LYS A 1 307 ? -18.999 6.468 4.621 1.00 96.50 307 LYS A C 1
ATOM 2435 O O . LYS A 1 307 ? -18.377 5.998 3.665 1.00 96.50 307 LYS A O 1
ATOM 2440 N N . PRO A 1 308 ? -18.600 6.217 5.882 1.00 98.19 308 PRO A N 1
ATOM 2441 C CA . PRO A 1 308 ? -17.460 5.352 6.178 1.00 98.19 308 PRO A CA 1
ATOM 2442 C C . PRO A 1 308 ? -17.847 3.873 6.014 1.00 98.19 308 PRO A C 1
ATOM 2444 O O . PRO A 1 308 ? -18.709 3.366 6.731 1.00 98.19 308 PRO A O 1
ATOM 2447 N N . VAL A 1 309 ? -17.215 3.167 5.074 1.00 98.56 309 VAL A N 1
ATOM 2448 C CA . VAL A 1 309 ? -17.562 1.779 4.717 1.00 98.56 309 VAL A CA 1
ATOM 2449 C C . VAL A 1 309 ? -16.637 0.787 5.415 1.00 98.56 309 VAL A C 1
ATOM 2451 O O . VAL A 1 309 ? -17.061 0.149 6.377 1.00 98.56 309 VAL A O 1
ATOM 2454 N N . ASN A 1 310 ? -15.369 0.699 5.002 1.00 98.75 310 ASN A N 1
ATOM 2455 C CA . ASN A 1 310 ? -14.418 -0.274 5.541 1.00 98.75 310 ASN A CA 1
ATOM 2456 C C . ASN A 1 310 ? -13.270 0.392 6.304 1.00 98.75 310 ASN A C 1
ATOM 2458 O O . ASN A 1 310 ? -12.652 1.342 5.822 1.00 98.75 310 ASN A O 1
ATOM 2462 N N . PHE A 1 311 ? -12.943 -0.169 7.463 1.00 98.88 311 PHE A N 1
ATOM 2463 C CA . PHE A 1 311 ? -11.678 0.035 8.153 1.00 98.88 311 PHE A CA 1
ATOM 2464 C C . PHE A 1 311 ? -10.930 -1.299 8.193 1.00 98.88 311 PHE A C 1
ATOM 2466 O O . PHE A 1 311 ? -11.319 -2.211 8.925 1.00 98.88 311 PHE A O 1
ATOM 2473 N N . ILE A 1 312 ? -9.890 -1.433 7.371 1.00 98.88 312 ILE A N 1
ATOM 2474 C CA . ILE A 1 312 ? -9.150 -2.680 7.179 1.00 98.88 312 ILE A CA 1
ATOM 2475 C C . ILE A 1 312 ? -7.711 -2.502 7.649 1.00 98.88 312 ILE A C 1
ATOM 2477 O O . ILE A 1 312 ? -7.018 -1.563 7.253 1.00 98.88 312 ILE A O 1
ATOM 2481 N N . THR A 1 313 ? -7.230 -3.440 8.457 1.00 98.69 313 THR A N 1
ATOM 2482 C CA . THR A 1 313 ? -5.829 -3.473 8.888 1.00 98.69 313 THR A CA 1
ATOM 2483 C C . THR A 1 313 ? -5.184 -4.793 8.519 1.00 98.69 313 THR A C 1
ATOM 2485 O O . THR A 1 313 ? -5.752 -5.850 8.785 1.00 98.69 313 THR A O 1
ATOM 2488 N N . ILE A 1 314 ? -3.988 -4.741 7.942 1.00 98.56 314 ILE A N 1
ATOM 2489 C CA . ILE A 1 314 ? -3.260 -5.910 7.451 1.00 98.56 314 ILE A CA 1
ATOM 2490 C C . ILE A 1 314 ? -1.927 -5.990 8.190 1.00 98.56 314 ILE A C 1
ATOM 2492 O O . ILE A 1 314 ? -1.073 -5.121 8.030 1.00 98.56 314 ILE A O 1
ATOM 2496 N N . ALA A 1 315 ? -1.753 -7.029 9.009 1.00 96.56 315 ALA A N 1
ATOM 2497 C CA . ALA A 1 315 ? -0.580 -7.232 9.859 1.00 96.56 315 ALA A CA 1
ATOM 2498 C C . ALA A 1 315 ? -0.228 -6.005 10.729 1.00 96.56 315 ALA A C 1
ATOM 2500 O O . ALA A 1 315 ? 0.942 -5.688 10.926 1.00 96.56 315 ALA A O 1
ATOM 2501 N N . SER A 1 316 ? -1.231 -5.282 11.237 1.00 97.44 316 SER A N 1
ATOM 2502 C CA . SER A 1 316 ? -1.031 -4.073 12.049 1.00 97.44 316 SER A CA 1
ATOM 2503 C C . SER A 1 316 ? -0.911 -4.394 13.540 1.00 97.44 316 SER A C 1
ATOM 2505 O O . SER A 1 316 ? -1.753 -5.123 14.048 1.00 97.44 316 SER A O 1
ATOM 2507 N N . PRO A 1 317 ? 0.064 -3.841 14.284 1.00 95.50 317 PRO A N 1
ATOM 2508 C CA . PRO A 1 317 ? 0.233 -4.117 15.713 1.00 95.50 317 PRO A CA 1
ATOM 2509 C C . PRO A 1 317 ? -0.771 -3.324 16.572 1.00 95.50 317 PRO A C 1
ATOM 2511 O O . PRO A 1 317 ? -0.399 -2.391 17.282 1.00 95.50 317 PRO A O 1
ATOM 2514 N N . LEU A 1 318 ? -2.058 -3.678 16.501 1.00 95.75 318 LEU A N 1
ATOM 2515 C CA . LEU A 1 318 ? -3.169 -2.954 17.140 1.00 95.75 318 LEU A CA 1
ATOM 2516 C C . LEU A 1 318 ? -3.072 -2.877 18.671 1.00 95.75 318 LEU A C 1
ATOM 2518 O O . LEU A 1 318 ? -3.636 -1.966 19.273 1.00 95.75 318 LEU A O 1
ATOM 2522 N N . LEU A 1 319 ? -2.334 -3.800 19.292 1.00 93.69 319 LEU A N 1
ATOM 2523 C CA . LEU A 1 319 ? -2.076 -3.827 20.734 1.00 93.69 319 LEU A CA 1
ATOM 2524 C C . LEU A 1 319 ? -0.646 -3.392 21.089 1.00 93.69 319 LEU A C 1
ATOM 2526 O O . LEU A 1 319 ? -0.204 -3.597 22.212 1.00 93.69 319 LEU A O 1
ATOM 2530 N N . GLY A 1 320 ? 0.103 -2.819 20.145 1.00 89.00 320 GLY A N 1
ATOM 2531 C CA . GLY A 1 320 ? 1.530 -2.545 20.306 1.00 89.00 320 GLY A CA 1
ATOM 2532 C C . GLY A 1 320 ? 2.403 -3.781 20.073 1.00 89.00 320 GLY A C 1
ATOM 2533 O O . GLY A 1 320 ? 1.967 -4.787 19.510 1.00 89.00 320 GLY A O 1
ATOM 2534 N N . SER A 1 321 ? 3.671 -3.694 20.462 1.00 77.31 321 SER A N 1
ATOM 2535 C CA . SER A 1 321 ? 4.719 -4.660 20.104 1.00 77.31 321 SER A CA 1
ATOM 2536 C C . SER A 1 321 ? 5.458 -5.232 21.319 1.00 77.31 321 SER A C 1
ATOM 2538 O O . SER A 1 321 ? 6.638 -5.573 21.236 1.00 77.31 321 SER A O 1
ATOM 2540 N N . SER A 1 322 ? 4.785 -5.339 22.461 1.00 59.69 322 SER A N 1
ATOM 2541 C CA . SER A 1 322 ? 5.357 -5.848 23.717 1.00 59.69 322 SER A CA 1
ATOM 2542 C C . SER A 1 322 ? 5.829 -7.305 23.651 1.00 59.69 322 SER A C 1
ATOM 2544 O O . SER A 1 322 ? 6.787 -7.657 24.337 1.00 59.69 322 SER A O 1
ATOM 2546 N N . ASP A 1 323 ? 5.233 -8.115 22.770 1.00 54.84 323 ASP A N 1
ATOM 2547 C CA . ASP A 1 323 ? 5.603 -9.518 22.518 1.00 54.84 323 ASP A CA 1
ATOM 2548 C C . ASP A 1 323 ? 6.874 -9.694 21.654 1.00 54.84 323 ASP A C 1
ATOM 2550 O O . ASP A 1 323 ? 7.306 -10.825 21.407 1.00 54.84 323 ASP A O 1
ATOM 2554 N N . LEU A 1 324 ? 7.477 -8.612 21.140 1.00 54.78 324 LEU A N 1
ATOM 2555 C CA . LEU A 1 324 ? 8.695 -8.711 20.329 1.00 54.78 324 LEU A CA 1
ATOM 2556 C C . LEU A 1 324 ? 9.913 -9.130 21.167 1.00 54.78 324 LEU A C 1
ATOM 2558 O O . LEU A 1 324 ? 9.976 -8.944 22.382 1.00 54.78 324 LEU A O 1
ATOM 2562 N N . SER A 1 325 ? 10.918 -9.710 20.495 1.00 48.69 325 SER A N 1
ATOM 2563 C CA . SER A 1 325 ? 12.167 -10.121 21.148 1.00 48.69 325 SER A CA 1
ATOM 2564 C C . SER A 1 325 ? 12.784 -8.966 21.936 1.00 48.69 325 SER A C 1
ATOM 2566 O O . SER A 1 325 ? 12.863 -7.843 21.444 1.00 48.69 325 SER A O 1
ATOM 2568 N N . TRP A 1 326 ? 13.273 -9.263 23.143 1.00 40.84 326 TRP A N 1
ATOM 2569 C CA . TRP A 1 326 ? 13.683 -8.270 24.141 1.00 40.84 326 TRP A CA 1
ATOM 2570 C C . TRP A 1 326 ? 14.680 -7.208 23.643 1.00 40.84 326 TRP A C 1
ATOM 2572 O O . TRP A 1 326 ? 14.665 -6.100 24.163 1.00 40.84 326 TRP A O 1
ATOM 2582 N N . TYR A 1 327 ? 15.514 -7.495 22.637 1.00 45.09 327 TYR A N 1
ATOM 2583 C CA . TYR A 1 327 ? 16.431 -6.515 22.037 1.00 45.09 327 TYR A CA 1
ATOM 2584 C C . TYR A 1 327 ? 15.739 -5.549 21.061 1.00 45.09 327 TYR A C 1
ATOM 2586 O O . TYR A 1 327 ? 16.124 -4.385 20.994 1.00 45.09 327 TYR A O 1
ATOM 2594 N N . ILE A 1 328 ? 14.691 -5.989 20.351 1.00 52.12 328 ILE A N 1
ATOM 2595 C CA . ILE A 1 328 ? 13.832 -5.114 19.535 1.00 52.12 328 ILE A CA 1
ATOM 2596 C C . ILE A 1 328 ? 13.029 -4.221 20.476 1.00 52.12 328 ILE A C 1
ATOM 2598 O O . ILE A 1 328 ? 13.028 -3.006 20.322 1.00 52.12 328 ILE A O 1
ATOM 2602 N N . THR A 1 329 ? 12.441 -4.805 21.520 1.00 49.59 329 THR A N 1
ATOM 2603 C CA . THR A 1 329 ? 11.716 -4.064 22.557 1.00 49.59 329 THR A CA 1
ATOM 2604 C C . THR A 1 329 ? 12.644 -3.109 23.313 1.00 49.59 329 THR A C 1
ATOM 2606 O O . THR A 1 329 ? 12.241 -1.994 23.619 1.00 49.59 329 THR A O 1
ATOM 2609 N N . ALA A 1 330 ? 13.911 -3.465 23.555 1.00 47.03 330 ALA A N 1
ATOM 2610 C CA . ALA A 1 330 ? 14.908 -2.556 24.124 1.00 47.03 330 ALA A CA 1
ATOM 2611 C C . ALA A 1 330 ? 15.248 -1.394 23.172 1.00 47.03 330 ALA A C 1
ATOM 2613 O O . ALA A 1 330 ? 15.252 -0.248 23.616 1.00 47.03 330 ALA A O 1
ATOM 2614 N N . GLY A 1 331 ? 15.452 -1.660 21.875 1.00 53.00 331 GLY A N 1
ATOM 2615 C CA . GLY A 1 331 ? 15.685 -0.633 20.849 1.00 53.00 331 GLY A CA 1
ATOM 2616 C C . GLY A 1 331 ? 14.495 0.317 20.659 1.00 53.00 331 GLY A C 1
ATOM 2617 O O . GLY A 1 331 ? 14.670 1.535 20.596 1.00 53.00 331 GLY A O 1
ATOM 2618 N N . LEU A 1 332 ? 13.271 -0.220 20.665 1.00 54.69 332 LEU A N 1
ATOM 2619 C CA . LEU A 1 332 ? 12.021 0.545 20.658 1.00 54.69 332 LEU A CA 1
ATOM 2620 C C . LEU A 1 332 ? 11.885 1.397 21.933 1.00 54.69 332 LEU A C 1
ATOM 2622 O O . LEU A 1 332 ? 11.557 2.581 21.846 1.00 54.69 332 LEU A O 1
ATOM 2626 N N . ARG A 1 333 ? 12.205 0.835 23.111 1.00 47.84 333 ARG A N 1
ATOM 2627 C CA . ARG A 1 333 ? 12.093 1.528 24.409 1.00 47.84 333 ARG A CA 1
ATOM 2628 C C . ARG A 1 333 ? 13.091 2.668 24.588 1.00 47.84 333 ARG A C 1
ATOM 2630 O O . ARG A 1 333 ? 12.736 3.673 25.200 1.00 47.84 333 ARG A O 1
ATOM 2637 N N . ILE A 1 334 ? 14.304 2.553 24.044 1.00 43.22 334 ILE A N 1
ATOM 2638 C CA . ILE A 1 334 ? 15.290 3.649 24.056 1.00 43.22 334 ILE A CA 1
ATOM 2639 C C . ILE A 1 334 ? 15.101 4.642 22.893 1.00 43.22 334 ILE A C 1
ATOM 2641 O O . ILE A 1 334 ? 15.820 5.635 22.823 1.00 43.22 334 ILE A O 1
ATOM 2645 N N . GLY A 1 335 ? 14.114 4.426 22.012 1.00 50.53 335 GLY A N 1
ATOM 2646 C CA . GLY A 1 335 ? 13.760 5.359 20.939 1.00 50.53 335 GLY A CA 1
ATOM 2647 C C . GLY A 1 335 ? 14.658 5.294 19.701 1.00 50.53 335 GLY A C 1
ATOM 2648 O O . GLY A 1 335 ? 14.748 6.289 18.988 1.00 50.53 335 GLY A O 1
ATOM 2649 N N . MET A 1 336 ? 15.298 4.151 19.416 1.00 54.47 336 MET A N 1
ATOM 2650 C CA . MET A 1 336 ? 16.110 3.968 18.196 1.00 54.47 336 MET A CA 1
ATOM 2651 C C . MET A 1 336 ? 15.302 4.102 16.898 1.00 54.47 336 MET A C 1
ATOM 2653 O O . MET A 1 336 ? 15.892 4.321 15.852 1.00 54.47 336 MET A O 1
ATOM 2657 N N . ILE A 1 337 ? 13.973 3.973 16.978 1.00 59.56 337 ILE A N 1
ATOM 2658 C CA . ILE A 1 337 ? 13.021 4.124 15.862 1.00 59.56 337 ILE A CA 1
ATOM 2659 C C . ILE A 1 337 ? 12.117 5.356 16.121 1.00 59.56 337 ILE A C 1
ATOM 2661 O O . ILE A 1 337 ? 10.915 5.379 15.852 1.00 59.56 337 ILE A O 1
ATOM 2665 N N . GLY A 1 338 ? 12.674 6.374 16.781 1.00 76.56 338 GLY A N 1
ATOM 2666 C CA . GLY A 1 338 ? 11.985 7.624 17.088 1.00 76.56 338 GLY A CA 1
ATOM 2667 C C . GLY A 1 338 ? 10.793 7.478 18.042 1.00 76.56 338 GLY A C 1
ATOM 2668 O O . GLY A 1 338 ? 10.776 6.649 18.958 1.00 76.56 338 GLY A O 1
ATOM 2669 N N . GLN A 1 339 ? 9.788 8.333 17.852 1.00 84.12 339 GLN A N 1
ATOM 2670 C CA . GLN A 1 339 ? 8.569 8.345 18.666 1.00 84.12 339 GLN A CA 1
ATOM 2671 C C . GLN A 1 339 ? 7.658 7.158 18.336 1.00 84.12 339 GLN A C 1
ATOM 2673 O O . GLN A 1 339 ? 6.996 6.637 19.232 1.00 84.12 339 GLN A O 1
ATOM 2678 N N . THR A 1 340 ? 7.677 6.672 17.093 1.00 84.69 340 THR A N 1
ATOM 2679 C CA . THR A 1 340 ? 6.916 5.483 16.685 1.00 84.69 340 THR A CA 1
ATOM 2680 C C . THR A 1 340 ? 7.308 4.262 17.500 1.00 84.69 340 THR A C 1
ATOM 2682 O O . THR A 1 340 ? 6.436 3.539 17.980 1.00 84.69 340 THR A O 1
ATOM 2685 N N . GLY A 1 341 ? 8.608 4.062 17.738 1.00 81.94 341 GLY A N 1
ATOM 2686 C CA . GLY A 1 341 ? 9.065 2.956 18.574 1.00 81.94 341 GLY A CA 1
ATOM 2687 C C . GLY A 1 341 ? 8.524 3.017 20.006 1.00 81.94 341 GLY A C 1
ATOM 2688 O O . GLY A 1 341 ? 8.134 1.992 20.562 1.00 81.94 341 GLY A O 1
ATOM 2689 N N . LYS A 1 342 ? 8.419 4.222 20.578 1.00 82.69 342 LYS A N 1
ATOM 2690 C CA . LYS A 1 342 ? 7.849 4.438 21.918 1.00 82.69 342 LYS A CA 1
ATOM 2691 C C . LYS A 1 342 ? 6.344 4.195 21.955 1.00 82.69 342 LYS A C 1
ATOM 2693 O O . LYS A 1 342 ? 5.865 3.572 22.900 1.00 82.69 342 LYS A O 1
ATOM 2698 N N . ASP A 1 343 ? 5.625 4.661 20.933 1.00 85.25 343 ASP A N 1
ATOM 2699 C CA . ASP A 1 343 ? 4.183 4.442 20.810 1.00 85.25 343 ASP A CA 1
ATOM 2700 C C . ASP A 1 343 ? 3.875 2.929 20.702 1.00 85.25 343 ASP A C 1
ATOM 2702 O O . ASP A 1 343 ? 2.989 2.432 21.397 1.00 85.25 343 ASP A O 1
ATOM 2706 N N . LEU A 1 344 ? 4.657 2.175 19.912 1.00 86.19 344 LEU A N 1
ATOM 2707 C CA . LEU A 1 344 ? 4.542 0.712 19.776 1.00 86.19 344 LEU A CA 1
ATOM 2708 C C . LEU A 1 344 ? 4.957 -0.052 21.039 1.00 86.19 344 LEU A C 1
ATOM 2710 O O . LEU A 1 344 ? 4.389 -1.098 21.342 1.00 86.19 344 LEU A O 1
ATOM 2714 N N . ALA A 1 345 ? 5.932 0.462 21.790 1.00 84.19 345 ALA A N 1
ATOM 2715 C CA . ALA A 1 345 ? 6.354 -0.099 23.073 1.00 84.19 345 ALA A CA 1
ATOM 2716 C C . ALA A 1 345 ? 5.401 0.249 24.233 1.00 84.19 345 ALA A C 1
ATOM 2718 O O . ALA A 1 345 ? 5.736 -0.027 25.387 1.00 84.19 345 ALA A O 1
ATOM 2719 N N . LEU A 1 346 ? 4.251 0.871 23.938 1.00 87.00 346 LEU A N 1
ATOM 2720 C CA . LEU A 1 346 ? 3.252 1.311 24.912 1.00 87.00 346 LEU A CA 1
ATOM 2721 C C . LEU A 1 346 ? 3.864 2.170 26.030 1.00 87.00 346 LEU A C 1
ATOM 2723 O O . LEU A 1 346 ? 3.490 2.059 27.196 1.00 87.00 346 LEU A O 1
ATOM 2727 N N . ILE A 1 347 ? 4.827 3.028 25.685 1.00 84.19 347 ILE A N 1
ATOM 2728 C CA . ILE A 1 347 ? 5.433 3.944 26.652 1.00 84.19 347 ILE A CA 1
ATOM 2729 C C . ILE A 1 347 ? 4.466 5.111 26.904 1.00 84.19 347 ILE A C 1
ATOM 2731 O O . ILE A 1 347 ? 4.068 5.781 25.946 1.00 84.19 347 ILE A O 1
ATOM 2735 N N . PRO A 1 348 ? 4.124 5.410 28.173 1.00 82.81 348 PRO A N 1
ATOM 2736 C CA . PRO A 1 348 ? 3.360 6.599 28.532 1.00 82.81 348 PRO A CA 1
ATOM 2737 C C . PRO A 1 348 ? 3.968 7.891 27.989 1.00 82.81 348 PRO A C 1
ATOM 2739 O O . PRO A 1 348 ? 5.183 8.115 28.060 1.00 82.81 348 PRO A O 1
ATOM 2742 N N . ARG A 1 349 ? 3.123 8.788 27.483 1.00 71.50 349 ARG A N 1
ATOM 2743 C CA . ARG A 1 349 ? 3.575 10.092 26.995 1.00 71.50 349 ARG A CA 1
ATOM 2744 C C . ARG A 1 349 ? 3.676 11.083 28.152 1.00 71.50 349 ARG A C 1
ATOM 2746 O O . ARG A 1 349 ? 2.667 11.524 28.683 1.00 71.50 349 ARG A O 1
ATOM 2753 N N . ARG A 1 350 ? 4.897 11.498 28.504 1.00 58.72 350 ARG A N 1
ATOM 2754 C CA . ARG A 1 350 ? 5.100 12.635 29.419 1.00 58.72 350 ARG A CA 1
ATOM 2755 C C . ARG A 1 350 ? 4.736 13.937 28.706 1.00 58.72 350 ARG A C 1
ATOM 2757 O O . ARG A 1 350 ? 5.351 14.257 27.688 1.00 58.72 350 ARG A O 1
ATOM 2764 N N . LYS A 1 351 ? 3.797 14.719 29.248 1.00 50.62 351 LYS A N 1
ATOM 2765 C CA . LYS A 1 351 ? 3.616 16.114 28.810 1.00 50.62 351 LYS A CA 1
ATOM 2766 C C . LYS A 1 351 ? 4.879 16.926 29.154 1.00 50.62 351 LYS A C 1
ATOM 2768 O O . LYS A 1 351 ? 5.447 16.720 30.232 1.00 50.62 351 LYS A O 1
ATOM 2773 N N . PRO A 1 352 ? 5.355 17.824 28.273 1.00 43.47 352 PRO A N 1
ATOM 2774 C CA . PRO A 1 352 ? 6.463 18.710 28.607 1.00 43.47 352 PRO A CA 1
ATOM 2775 C C . PRO A 1 352 ? 6.088 19.588 29.810 1.00 43.47 352 PRO A C 1
ATOM 2777 O O . PRO A 1 352 ? 5.014 20.183 29.850 1.00 43.47 352 PRO A O 1
ATOM 2780 N N . LYS A 1 353 ? 6.983 19.656 30.803 1.00 39.78 353 LYS A N 1
ATOM 2781 C CA . LYS A 1 353 ? 6.896 20.582 31.940 1.00 39.78 353 LYS A CA 1
ATOM 2782 C C . LYS A 1 353 ? 7.177 21.999 31.440 1.00 39.78 353 LYS A C 1
ATOM 2784 O O . LYS A 1 353 ? 8.320 22.415 31.514 1.00 39.78 353 LYS A O 1
ATOM 2789 N N . ASN A 1 354 ? 6.192 22.681 30.876 1.00 43.69 354 ASN A N 1
ATOM 2790 C CA . ASN A 1 354 ? 6.174 24.135 30.693 1.00 43.69 354 ASN A CA 1
ATOM 2791 C C . ASN A 1 354 ? 4.737 24.526 30.348 1.00 43.69 354 ASN A C 1
ATOM 2793 O O . ASN A 1 354 ? 4.378 24.611 29.183 1.00 43.69 354 ASN A O 1
ATOM 2797 N N . ASP A 1 355 ? 3.895 24.601 31.371 1.00 41.03 355 ASP A N 1
ATOM 2798 C CA . ASP A 1 355 ? 3.066 25.773 31.627 1.00 41.03 355 ASP A CA 1
ATOM 2799 C C . ASP A 1 355 ? 2.375 25.594 32.981 1.00 41.03 355 ASP A C 1
ATOM 2801 O O . ASP A 1 355 ? 2.054 24.495 33.434 1.00 41.03 355 ASP A O 1
ATOM 2805 N N . SER A 1 356 ? 2.300 26.710 33.681 1.00 42.97 356 SER A N 1
ATOM 2806 C CA . SER A 1 356 ? 1.924 26.899 35.073 1.00 42.97 356 SER A CA 1
ATOM 2807 C C . SER A 1 356 ? 0.596 26.260 35.493 1.00 42.97 356 SER A C 1
ATOM 2809 O O . SER A 1 356 ? -0.410 26.395 34.809 1.00 42.97 356 SER A O 1
ATOM 2811 N N . VAL A 1 357 ? 0.618 25.677 36.699 1.00 45.59 357 VAL A N 1
ATOM 2812 C CA . VAL A 1 357 ? -0.482 25.578 37.678 1.00 45.59 357 VAL A CA 1
ATOM 2813 C C . VAL A 1 357 ? -1.871 25.339 37.077 1.00 45.59 357 VAL A C 1
ATOM 2815 O O . VAL A 1 357 ? -2.727 26.215 37.077 1.00 45.59 357 VAL A O 1
ATOM 2818 N N . VAL A 1 358 ? -2.115 24.096 36.669 1.00 38.62 358 VAL A N 1
ATOM 2819 C CA . VAL A 1 358 ? -3.406 23.442 36.897 1.00 38.62 358 VAL A CA 1
ATOM 2820 C C . VAL A 1 358 ? -3.091 22.013 37.327 1.00 38.62 358 VAL A C 1
ATOM 2822 O O . VAL A 1 358 ? -2.589 21.216 36.534 1.00 38.62 358 VAL A O 1
ATOM 2825 N N . GLU A 1 359 ? -3.348 21.693 38.596 1.00 44.41 359 GLU A N 1
ATOM 2826 C CA . GLU A 1 359 ? -3.503 20.304 39.021 1.00 44.41 359 GLU A CA 1
ATOM 2827 C C . GLU A 1 359 ? -4.643 19.703 38.201 1.00 44.41 359 GLU A C 1
ATOM 2829 O O . GLU A 1 359 ? -5.801 20.068 38.371 1.00 44.41 359 GLU A O 1
ATOM 2834 N N . ASN A 1 360 ? -4.316 18.812 37.272 1.00 35.59 360 ASN A N 1
ATOM 2835 C CA . ASN A 1 360 ? -5.306 17.960 36.641 1.00 35.59 360 ASN A CA 1
ATOM 2836 C C . ASN A 1 360 ? -4.704 16.570 36.469 1.00 35.59 360 ASN A C 1
ATOM 2838 O O . ASN A 1 360 ? -3.674 16.402 35.815 1.00 35.59 360 ASN A O 1
ATOM 2842 N N . ASN A 1 361 ? -5.389 15.591 37.061 1.00 39.31 361 ASN A N 1
ATOM 2843 C CA . ASN A 1 361 ? -5.189 14.144 36.970 1.00 39.31 361 ASN A CA 1
ATOM 2844 C C . ASN A 1 361 ? -5.340 13.631 35.518 1.00 39.31 361 ASN A C 1
ATOM 2846 O O . ASN A 1 361 ? -6.255 12.877 35.200 1.00 39.31 361 ASN A O 1
ATOM 2850 N N . GLY A 1 362 ? -4.488 14.090 34.600 1.00 43.59 362 GLY A N 1
ATOM 2851 C CA . GLY A 1 362 ? -4.473 13.686 33.196 1.00 43.59 362 GLY A CA 1
ATOM 2852 C C . GLY A 1 362 ? -3.450 12.579 32.972 1.00 43.59 362 GLY A C 1
ATOM 2853 O O . GLY A 1 362 ? -2.280 12.881 32.764 1.00 43.59 362 GLY A O 1
ATOM 2854 N N . ASN A 1 363 ? -3.917 11.333 33.049 1.00 49.03 363 ASN A N 1
ATOM 2855 C CA . ASN A 1 363 ? -3.159 10.079 33.049 1.00 49.03 363 ASN A CA 1
ATOM 2856 C C . ASN A 1 363 ? -1.920 10.020 32.133 1.00 49.03 363 ASN A C 1
ATOM 2858 O O . ASN A 1 363 ? -1.992 10.292 30.934 1.00 49.03 363 ASN A O 1
ATOM 2862 N N . ASP A 1 364 ? -0.826 9.516 32.713 1.00 69.62 364 ASP A N 1
ATOM 2863 C CA . ASP A 1 364 ? 0.352 8.932 32.060 1.00 69.62 364 ASP A CA 1
ATOM 2864 C C . ASP A 1 364 ? -0.032 7.657 31.268 1.00 69.62 364 ASP A C 1
ATOM 2866 O O . ASP A 1 364 ? 0.401 6.545 31.580 1.00 69.62 364 ASP A O 1
ATOM 2870 N N . GLU A 1 365 ? -0.896 7.783 30.261 1.00 85.38 365 GLU A N 1
ATOM 2871 C CA . GLU A 1 365 ? -1.429 6.652 29.496 1.00 85.38 365 GLU A CA 1
ATOM 2872 C C . GLU A 1 365 ? -0.684 6.465 28.153 1.00 85.38 365 GLU A C 1
ATOM 2874 O O . GLU A 1 365 ? -0.303 7.447 27.502 1.00 85.38 365 GLU A O 1
ATOM 2879 N N . PRO A 1 366 ? -0.426 5.219 27.710 1.00 91.31 366 PRO A N 1
ATOM 2880 C CA . PRO A 1 366 ? 0.103 4.952 26.373 1.00 91.31 366 PRO A CA 1
ATOM 2881 C C . PRO A 1 366 ? -0.872 5.370 25.268 1.00 91.31 366 PRO A C 1
ATOM 2883 O O . PRO A 1 366 ? -2.077 5.161 25.392 1.00 91.31 366 PRO A O 1
ATOM 2886 N N . LEU A 1 367 ? -0.343 5.858 24.137 1.00 92.75 367 LEU A N 1
ATOM 2887 C CA . LEU A 1 367 ? -1.160 6.367 23.025 1.00 92.75 367 LEU A CA 1
ATOM 2888 C C . LEU A 1 367 ? -2.256 5.387 22.591 1.00 92.75 367 LEU A C 1
ATOM 2890 O O . LEU A 1 367 ? -3.407 5.787 22.470 1.00 92.75 367 LEU A O 1
ATOM 2894 N N . LEU A 1 368 ? -1.904 4.122 22.335 1.00 94.81 368 LEU A N 1
ATOM 2895 C CA . LEU A 1 368 ? -2.859 3.144 21.803 1.00 94.81 368 LEU A CA 1
ATOM 2896 C C . LEU A 1 368 ? -4.019 2.879 22.765 1.00 94.81 368 LEU A C 1
ATOM 2898 O O . LEU A 1 368 ? -5.141 2.669 22.313 1.00 94.81 368 LEU A O 1
ATOM 2902 N N . LEU A 1 369 ? -3.764 2.949 24.073 1.00 94.69 369 LEU A N 1
ATOM 2903 C CA . LEU A 1 369 ? -4.816 2.847 25.074 1.00 94.69 369 LEU A CA 1
ATOM 2904 C C . LEU A 1 369 ? -5.707 4.088 25.051 1.00 94.69 369 LEU A C 1
ATOM 2906 O O . LEU A 1 369 ? -6.923 3.938 24.981 1.00 94.69 369 LEU A O 1
ATOM 2910 N N . SER A 1 370 ? -5.133 5.289 24.962 1.00 94.88 370 SER A N 1
ATOM 2911 C CA . SER A 1 370 ? -5.917 6.524 24.838 1.00 94.88 370 SER A CA 1
ATOM 2912 C C . SER A 1 370 ? -6.769 6.581 23.564 1.00 94.88 370 SER A C 1
ATOM 2914 O O . SER A 1 370 ? -7.874 7.116 23.601 1.00 94.88 370 SER A O 1
ATOM 2916 N N . LEU A 1 371 ? -6.302 6.010 22.445 1.00 96.69 371 LEU A N 1
ATOM 2917 C CA . LEU A 1 371 ? -7.084 5.899 21.202 1.00 96.69 371 LEU A CA 1
ATOM 2918 C C . LEU A 1 371 ? -8.227 4.882 21.301 1.00 96.69 371 LEU A C 1
ATOM 2920 O O . LEU A 1 371 ? -9.208 5.014 20.577 1.00 96.69 371 LEU A O 1
ATOM 2924 N N . ALA A 1 372 ? -8.092 3.871 22.159 1.00 96.88 372 ALA A N 1
ATOM 2925 C CA . ALA A 1 372 ? -9.102 2.837 22.364 1.00 96.88 372 ALA A CA 1
ATOM 2926 C C . ALA A 1 372 ? -10.175 3.247 23.382 1.00 96.88 372 ALA A C 1
ATOM 2928 O O . ALA A 1 372 ? -11.204 2.587 23.489 1.00 96.88 372 ALA A O 1
ATOM 2929 N N . GLN A 1 373 ? -9.955 4.319 24.154 1.00 94.69 373 GLN A N 1
ATOM 2930 C CA . GLN A 1 373 ? -10.940 4.766 25.134 1.00 94.69 373 GLN A CA 1
ATOM 2931 C C . GLN A 1 373 ? -12.263 5.130 24.430 1.00 94.69 373 GLN A C 1
ATOM 2933 O O . GLN A 1 373 ? -12.228 5.864 23.438 1.00 94.69 373 GLN A O 1
ATOM 2938 N N . PRO A 1 374 ? -13.437 4.706 24.946 1.00 92.69 374 PRO A N 1
ATOM 2939 C CA . PRO A 1 374 ? -14.728 4.919 24.280 1.00 92.69 374 PRO A CA 1
ATOM 2940 C C . PRO A 1 374 ? -15.106 6.381 24.004 1.00 92.69 374 PRO A C 1
ATOM 2942 O O . PRO A 1 374 ? -15.930 6.660 23.136 1.00 92.69 374 PRO A O 1
ATOM 2945 N N . ASN A 1 375 ? -14.535 7.317 24.762 1.00 92.62 375 ASN A N 1
ATOM 2946 C CA . ASN A 1 375 ? -14.733 8.759 24.606 1.00 92.62 375 ASN A CA 1
ATOM 2947 C C . ASN A 1 375 ? -13.694 9.421 23.682 1.00 92.62 375 ASN A C 1
ATOM 2949 O O . ASN A 1 375 ? -13.778 10.626 23.443 1.00 92.62 375 ASN A O 1
ATOM 2953 N N . SER A 1 376 ? -12.712 8.673 23.180 1.00 96.69 376 SER A N 1
ATOM 2954 C CA . SER A 1 376 ? -11.722 9.197 22.248 1.00 96.69 376 SER A CA 1
ATOM 2955 C C . SER A 1 376 ? -12.333 9.412 20.863 1.00 96.69 376 SER A C 1
ATOM 2957 O O . SER A 1 376 ? -13.215 8.673 20.415 1.00 96.69 376 SER A O 1
ATOM 2959 N N . SER A 1 377 ? -11.827 10.409 20.134 1.00 98.00 377 SER A N 1
ATOM 2960 C CA . SER A 1 377 ? -12.291 10.674 18.769 1.00 98.00 377 SER A CA 1
ATOM 2961 C C . SER A 1 377 ? -12.038 9.494 17.828 1.00 98.00 377 SER A C 1
ATOM 2963 O O . SER A 1 377 ? -12.859 9.247 16.951 1.00 98.00 377 SER A O 1
ATOM 2965 N N . SER A 1 378 ? -10.945 8.746 18.019 1.00 98.31 378 SER A N 1
ATOM 2966 C CA . SER A 1 378 ? -10.637 7.548 17.226 1.00 98.31 378 SER A CA 1
ATOM 2967 C C . SER A 1 378 ? -11.662 6.444 17.436 1.00 98.31 378 SER A C 1
ATOM 2969 O O . SER A 1 378 ? -12.156 5.895 16.454 1.00 98.31 378 SER A O 1
ATOM 2971 N N . HIS A 1 379 ? -12.047 6.167 18.684 1.00 98.38 379 HIS A N 1
ATOM 2972 C CA . HIS A 1 379 ? -13.082 5.180 18.991 1.00 98.38 379 HIS A CA 1
ATOM 2973 C C . HIS A 1 379 ? -14.442 5.571 18.420 1.00 98.38 379 HIS A C 1
ATOM 2975 O O . HIS A 1 379 ? -15.091 4.779 17.734 1.00 98.38 379 HIS A O 1
ATOM 2981 N N . ILE A 1 380 ? -14.848 6.824 18.634 1.00 98.31 380 ILE A N 1
ATOM 2982 C CA . ILE A 1 380 ? -16.115 7.356 18.117 1.00 98.31 380 ILE A CA 1
ATOM 2983 C C . ILE A 1 380 ? -16.147 7.299 16.583 1.00 98.31 380 ILE A C 1
ATOM 2985 O O . ILE A 1 380 ? -17.173 6.928 16.007 1.00 98.31 380 ILE A O 1
ATOM 2989 N N . ALA A 1 381 ? -15.039 7.639 15.919 1.00 98.44 381 ALA A N 1
ATOM 2990 C CA . ALA A 1 381 ? -14.914 7.572 14.467 1.00 98.44 381 ALA A CA 1
ATOM 2991 C C . ALA A 1 381 ? -14.964 6.128 13.955 1.00 98.44 381 ALA A C 1
ATOM 2993 O O . ALA A 1 381 ? -15.743 5.831 13.052 1.00 98.44 381 ALA A O 1
ATOM 2994 N N . LEU A 1 382 ? -14.188 5.217 14.551 1.00 98.50 382 LEU A N 1
ATOM 2995 C CA . LEU A 1 382 ? -14.112 3.817 14.128 1.00 98.50 382 LEU A CA 1
ATOM 2996 C C . LEU A 1 382 ? -15.469 3.109 14.214 1.00 98.50 382 LEU A C 1
ATOM 2998 O O . LEU A 1 382 ? -15.826 2.311 13.342 1.00 98.50 382 LEU A O 1
ATOM 3002 N N . ARG A 1 383 ? -16.269 3.447 15.230 1.00 97.75 383 ARG A N 1
ATOM 3003 C CA . ARG A 1 383 ? -17.622 2.909 15.404 1.00 97.75 383 ARG A CA 1
ATOM 3004 C C . ARG A 1 383 ? -18.568 3.273 14.258 1.00 97.75 383 ARG A C 1
ATOM 3006 O O . ARG A 1 383 ? -19.520 2.540 14.016 1.00 97.75 383 ARG A O 1
ATOM 3013 N N . LYS A 1 384 ? -18.316 4.373 13.538 1.00 97.94 384 LYS A N 1
ATOM 3014 C CA . LYS A 1 384 ? -19.149 4.794 12.398 1.00 97.94 384 LYS A CA 1
ATOM 3015 C C . LYS A 1 384 ? -18.962 3.916 11.160 1.00 97.94 384 LYS A C 1
ATOM 3017 O O . LYS A 1 384 ? -19.877 3.861 10.347 1.00 97.94 384 LYS A O 1
ATOM 3022 N N . PHE A 1 385 ? -17.818 3.243 11.011 1.00 98.44 385 PHE A N 1
ATOM 3023 C CA . PHE A 1 385 ? -17.557 2.379 9.857 1.00 98.44 385 PHE A CA 1
ATOM 3024 C C . PHE A 1 385 ? -18.548 1.213 9.806 1.00 98.44 385 PHE A C 1
ATOM 3026 O O . PHE A 1 385 ? -18.974 0.698 10.839 1.00 98.44 385 PHE A O 1
ATOM 3033 N N . GLN A 1 386 ? -18.926 0.759 8.617 1.00 97.94 386 GLN A N 1
ATOM 3034 C CA . GLN A 1 386 ? -19.818 -0.398 8.495 1.00 97.94 386 GLN A CA 1
ATOM 3035 C C . GLN A 1 386 ? -19.083 -1.691 8.845 1.00 97.94 386 GLN A C 1
ATOM 3037 O O . GLN A 1 386 ? -19.577 -2.499 9.634 1.00 97.94 386 GLN A O 1
ATOM 3042 N N . CYS A 1 387 ? -17.864 -1.829 8.331 1.00 97.81 387 CYS A N 1
ATOM 3043 C CA . CYS A 1 387 ? -17.025 -3.006 8.478 1.00 97.81 387 CYS A CA 1
ATOM 3044 C C . CYS A 1 387 ? -15.681 -2.632 9.111 1.00 97.81 387 CYS A C 1
ATOM 3046 O O . CYS A 1 387 ? -15.015 -1.689 8.683 1.00 97.81 387 CYS A O 1
ATOM 3048 N N . ARG A 1 388 ? -15.271 -3.403 10.122 1.00 98.50 388 ARG A N 1
ATOM 3049 C CA . ARG A 1 388 ? -13.925 -3.377 10.707 1.00 98.50 388 ARG A CA 1
ATOM 3050 C C . ARG A 1 388 ? -13.316 -4.755 10.503 1.00 98.50 388 ARG A C 1
ATOM 3052 O O . ARG A 1 388 ? -13.811 -5.721 11.089 1.00 98.50 388 ARG A O 1
ATOM 3059 N N . THR A 1 389 ? -12.285 -4.848 9.672 1.00 98.75 389 THR A N 1
ATOM 3060 C CA . THR A 1 389 ? -11.673 -6.129 9.307 1.00 98.75 389 THR A CA 1
ATOM 3061 C C . THR A 1 389 ? -10.191 -6.127 9.635 1.00 98.75 389 THR A C 1
ATOM 3063 O O . THR A 1 389 ? -9.461 -5.203 9.278 1.00 98.75 389 THR A O 1
ATOM 3066 N N . ILE A 1 390 ? -9.722 -7.193 10.274 1.00 98.44 390 ILE A N 1
ATOM 3067 C CA . ILE A 1 390 ? -8.298 -7.422 10.506 1.00 98.44 390 ILE A CA 1
ATOM 3068 C C . ILE A 1 390 ? -7.828 -8.632 9.706 1.00 98.44 390 ILE A C 1
ATOM 3070 O O . ILE A 1 390 ? -8.477 -9.674 9.706 1.00 98.44 390 ILE A O 1
ATOM 3074 N N . TYR A 1 391 ? -6.681 -8.493 9.055 1.00 98.56 391 TYR A N 1
ATOM 3075 C CA . TYR A 1 391 ? -5.929 -9.582 8.449 1.00 98.56 391 TYR A CA 1
ATOM 3076 C C . TYR A 1 391 ? -4.678 -9.816 9.288 1.00 98.56 391 TYR A C 1
ATOM 3078 O O . TYR A 1 391 ? -3.778 -8.975 9.306 1.00 98.56 391 TYR A O 1
ATOM 3086 N N . ALA A 1 392 ? -4.622 -10.941 9.997 1.00 96.75 392 ALA A N 1
ATOM 3087 C CA . ALA A 1 392 ? -3.538 -11.255 10.924 1.00 96.75 392 ALA A CA 1
ATOM 3088 C C . ALA A 1 392 ? -2.782 -12.514 10.489 1.00 96.75 392 ALA A C 1
ATOM 3090 O O . ALA A 1 392 ? -3.376 -13.567 10.252 1.00 96.75 392 ALA A O 1
ATOM 3091 N N . ASN A 1 393 ? -1.457 -12.413 10.414 1.00 94.06 393 ASN A N 1
ATOM 3092 C CA . ASN A 1 393 ? -0.594 -13.549 10.115 1.00 94.06 393 ASN A CA 1
ATOM 3093 C C . ASN A 1 393 ? -0.465 -14.439 11.355 1.00 94.06 393 ASN A C 1
ATOM 3095 O O . ASN A 1 393 ? 0.022 -13.995 12.393 1.00 94.06 393 ASN A O 1
ATOM 3099 N N . VAL A 1 394 ? -0.860 -15.707 11.248 1.00 90.62 394 VAL A N 1
ATOM 3100 C CA . VAL A 1 394 ? -0.774 -16.664 12.367 1.00 90.62 394 VAL A CA 1
ATOM 3101 C C . VAL A 1 394 ? 0.672 -17.105 12.623 1.00 90.62 394 VAL A C 1
ATOM 3103 O O . VAL A 1 394 ? 1.046 -17.447 13.744 1.00 90.62 394 VAL A O 1
ATOM 3106 N N . ALA A 1 395 ? 1.502 -17.101 11.580 1.00 84.81 395 ALA A N 1
ATOM 3107 C CA . ALA A 1 395 ? 2.898 -17.512 11.639 1.00 84.81 395 ALA A CA 1
ATOM 3108 C C . ALA A 1 395 ? 3.771 -16.677 10.697 1.00 84.81 395 ALA A C 1
ATOM 3110 O O . ALA A 1 395 ? 3.278 -16.055 9.760 1.00 84.81 395 ALA A O 1
ATOM 3111 N N . ASN A 1 396 ? 5.085 -16.748 10.919 1.00 83.19 396 ASN A N 1
ATOM 3112 C CA . ASN A 1 396 ? 6.127 -16.189 10.051 1.00 83.19 396 ASN A CA 1
ATOM 3113 C C . ASN A 1 396 ? 6.083 -14.661 9.845 1.00 83.19 396 ASN A C 1
ATOM 3115 O O . ASN A 1 396 ? 6.726 -14.147 8.931 1.00 83.19 396 ASN A O 1
ATOM 3119 N N . ASP A 1 397 ? 5.366 -13.942 10.708 1.00 85.38 397 ASP A N 1
ATOM 3120 C CA . ASP A 1 397 ? 5.429 -12.488 10.827 1.00 85.38 397 ASP A CA 1
ATOM 3121 C C . ASP A 1 397 ? 6.348 -12.142 12.002 1.00 85.38 397 ASP A C 1
ATOM 3123 O O . ASP A 1 397 ? 6.022 -12.373 13.167 1.00 85.38 397 ASP A O 1
ATOM 3127 N N . VAL A 1 398 ? 7.570 -11.713 11.684 1.00 79.75 398 VAL A N 1
ATOM 3128 C CA . VAL A 1 398 ? 8.577 -11.361 12.697 1.00 79.75 398 VAL A CA 1
ATOM 3129 C C . VAL A 1 398 ? 8.320 -9.972 13.291 1.00 79.75 398 VAL A C 1
ATOM 3131 O O . VAL A 1 398 ? 8.452 -9.840 14.510 1.00 79.75 398 VAL A O 1
ATOM 3134 N N . PRO A 1 399 ? 7.983 -8.936 12.494 1.00 81.06 399 PRO A N 1
ATOM 3135 C CA . PRO A 1 399 ? 7.761 -7.592 13.026 1.00 81.06 399 PRO A CA 1
ATOM 3136 C C . PRO A 1 399 ? 6.489 -7.437 13.862 1.00 81.06 399 PRO A C 1
ATOM 3138 O O . PRO A 1 399 ? 6.451 -6.563 14.730 1.00 81.06 399 PRO A O 1
ATOM 3141 N N . VAL A 1 400 ? 5.445 -8.233 13.611 1.00 85.69 400 VAL A N 1
ATOM 3142 C CA . VAL A 1 400 ? 4.146 -8.074 14.275 1.00 85.69 400 VAL A CA 1
ATOM 3143 C C . VAL A 1 400 ? 3.631 -9.414 14.785 1.00 85.69 400 VAL A C 1
ATOM 3145 O O . VAL A 1 400 ? 3.411 -10.351 14.025 1.00 85.69 400 VAL A O 1
ATOM 3148 N N . SER A 1 401 ? 3.396 -9.499 16.100 1.00 88.00 401 SER A N 1
ATOM 3149 C CA . SER A 1 401 ? 2.855 -10.717 16.700 1.00 88.00 401 SER A CA 1
ATOM 3150 C C . SER A 1 401 ? 1.420 -10.973 16.232 1.00 88.00 401 SER A C 1
ATOM 3152 O O . SER A 1 401 ? 0.620 -10.045 16.051 1.00 88.00 401 SER A O 1
ATOM 3154 N N . PHE A 1 402 ? 1.068 -12.253 16.094 1.00 90.44 402 PHE A N 1
ATOM 3155 C CA . PHE A 1 402 ? -0.309 -12.660 15.818 1.00 90.44 402 PHE A CA 1
ATOM 3156 C C . PHE A 1 402 ? -1.271 -12.108 16.877 1.00 90.44 402 PHE A C 1
ATOM 3158 O O . PHE A 1 402 ? -2.294 -11.532 16.538 1.00 90.44 402 PHE A O 1
ATOM 3165 N N . ARG A 1 403 ? -0.896 -12.184 18.162 1.00 90.62 403 ARG A N 1
ATOM 3166 C CA . ARG A 1 403 ? -1.676 -11.650 19.292 1.00 90.62 403 ARG A CA 1
ATOM 3167 C C . ARG A 1 403 ? -2.045 -10.176 19.114 1.00 90.62 403 ARG A C 1
ATOM 3169 O O . ARG A 1 403 ? -3.192 -9.805 19.360 1.00 90.62 403 ARG A O 1
ATOM 3176 N N . SER A 1 404 ? -1.088 -9.353 18.692 1.00 92.06 404 SER A N 1
ATOM 3177 C CA . SER A 1 404 ? -1.310 -7.921 18.499 1.00 92.06 404 SER A CA 1
ATOM 3178 C C . SER A 1 404 ? -2.146 -7.632 17.251 1.00 92.06 404 SER A C 1
ATOM 3180 O O . SER A 1 404 ? -3.120 -6.883 17.321 1.00 92.06 404 SER A O 1
ATOM 3182 N N . SER A 1 405 ? -1.825 -8.274 16.123 1.00 93.69 405 SER A N 1
ATOM 3183 C CA . SER A 1 405 ? -2.533 -8.051 14.852 1.00 93.69 405 SER A CA 1
ATOM 3184 C C . SER A 1 405 ? -3.920 -8.668 14.767 1.00 93.69 405 SER A C 1
ATOM 3186 O O . SER A 1 405 ? -4.773 -8.139 14.059 1.00 93.69 405 SER A O 1
ATOM 3188 N N . ALA A 1 406 ? -4.180 -9.730 15.525 1.00 95.19 406 ALA A N 1
ATOM 3189 C CA . ALA A 1 406 ? -5.494 -10.343 15.664 1.00 95.19 406 ALA A CA 1
ATOM 3190 C C . ALA A 1 406 ? -6.410 -9.591 16.643 1.00 95.19 406 ALA A C 1
ATOM 3192 O O . ALA A 1 406 ? -7.529 -10.056 16.877 1.00 95.19 406 ALA A O 1
ATOM 3193 N N . LEU A 1 407 ? -5.947 -8.466 17.217 1.00 93.50 407 LEU A N 1
ATOM 3194 C CA . LEU A 1 407 ? -6.663 -7.689 18.228 1.00 93.50 407 LEU A CA 1
ATOM 3195 C C . LEU A 1 407 ? -7.237 -8.643 19.288 1.00 93.50 407 LEU A C 1
ATOM 3197 O O . LEU A 1 407 ? -8.431 -8.902 19.269 1.00 93.50 407 LEU A O 1
ATOM 3201 N N . TYR A 1 408 ? -6.352 -9.262 20.076 1.00 79.44 408 TYR A N 1
ATOM 3202 C CA . TYR A 1 408 ? -6.540 -10.387 21.016 1.00 79.44 408 TYR A CA 1
ATOM 3203 C C . TYR A 1 408 ? -7.976 -10.729 21.481 1.00 79.44 408 TYR A C 1
ATOM 3205 O O . TYR A 1 408 ? -8.785 -9.840 21.692 1.00 79.44 408 TYR A O 1
ATOM 3213 N N . PHE A 1 409 ? -8.226 -12.022 21.736 1.00 87.50 409 PHE A N 1
ATOM 3214 C CA . PHE A 1 409 ? -9.504 -12.771 21.782 1.00 87.50 409 PHE A CA 1
ATOM 3215 C C . PHE A 1 409 ? -9.822 -13.428 20.437 1.00 87.50 409 PHE A C 1
ATOM 3217 O O . PHE A 1 409 ? -10.254 -12.779 19.484 1.00 87.50 409 PHE A O 1
ATOM 3224 N N . HIS A 1 410 ? -9.564 -14.728 20.362 1.00 80.31 410 HIS A N 1
ATOM 3225 C CA . HIS A 1 410 ? -9.889 -15.575 19.226 1.00 80.31 410 HIS A CA 1
ATOM 3226 C C . HIS A 1 410 ? -10.088 -17.011 19.714 1.00 80.31 410 HIS A C 1
ATOM 3228 O O . HIS A 1 410 ? -9.535 -17.399 20.747 1.00 80.31 410 HIS A O 1
ATOM 3234 N N . ASP A 1 411 ? -10.836 -17.804 18.954 1.00 73.75 411 ASP A N 1
ATOM 3235 C CA . ASP A 1 411 ? -11.012 -19.227 19.248 1.00 73.75 411 ASP A CA 1
ATOM 3236 C C . ASP A 1 411 ? -9.661 -19.976 19.154 1.00 73.75 411 ASP A C 1
ATOM 3238 O O . ASP A 1 411 ? -8.766 -19.546 18.407 1.00 73.75 411 ASP A O 1
ATOM 3242 N N . PRO A 1 412 ? -9.462 -21.084 19.896 1.00 67.56 412 PRO A N 1
ATOM 3243 C CA . PRO A 1 412 ? -8.294 -21.938 19.721 1.00 67.56 412 PRO A CA 1
ATOM 3244 C C . PRO A 1 412 ? -8.185 -22.384 18.263 1.00 67.56 412 PRO A C 1
ATOM 3246 O O . PRO A 1 412 ? -9.114 -22.959 17.701 1.00 67.56 412 PRO A O 1
ATOM 3249 N N . LEU A 1 413 ? -7.042 -22.107 17.641 1.00 65.25 413 LEU A N 1
ATOM 3250 C CA . LEU A 1 413 ? -6.765 -22.562 16.288 1.00 65.25 413 LEU A CA 1
ATOM 3251 C C . LEU A 1 413 ? -6.066 -23.922 16.366 1.00 65.25 413 LEU A C 1
ATOM 3253 O O . LEU A 1 413 ? -5.012 -24.028 16.995 1.00 65.25 413 LEU A O 1
ATOM 3257 N N . ASP A 1 414 ? -6.604 -24.933 15.679 1.00 56.69 414 ASP A N 1
ATOM 3258 C CA . ASP A 1 414 ? -5.953 -26.235 15.455 1.00 56.69 414 ASP A CA 1
ATOM 3259 C C . ASP A 1 414 ? -4.797 -26.094 14.450 1.00 56.69 414 ASP A C 1
ATOM 3261 O O . ASP A 1 414 ? -4.756 -26.691 13.373 1.00 56.69 414 ASP A O 1
ATOM 3265 N N . ILE A 1 415 ? -3.836 -25.234 14.774 1.00 57.78 415 ILE A N 1
ATOM 3266 C CA . ILE A 1 415 ? -2.669 -24.986 13.940 1.00 57.78 415 ILE A CA 1
ATOM 3267 C C . ILE A 1 415 ? -1.456 -25.437 14.739 1.00 57.78 415 ILE A C 1
ATOM 3269 O O . ILE A 1 415 ? -1.155 -24.921 15.814 1.00 57.78 415 ILE A O 1
ATOM 3273 N N . ASN A 1 416 ? -0.738 -26.421 14.196 1.00 49.06 416 ASN A N 1
ATOM 3274 C CA . ASN A 1 416 ? 0.534 -26.906 14.728 1.00 49.06 416 ASN A CA 1
ATOM 3275 C C . ASN A 1 416 ? 1.622 -25.822 14.546 1.00 49.06 416 ASN A C 1
ATOM 3277 O O . ASN A 1 416 ? 2.522 -25.929 13.714 1.00 49.06 416 ASN A O 1
ATOM 3281 N N . LEU A 1 417 ? 1.533 -24.740 15.320 1.00 51.31 417 LEU A N 1
ATOM 3282 C CA . LEU A 1 417 ? 2.435 -23.588 15.297 1.00 51.31 417 LEU A CA 1
ATOM 3283 C C . LEU A 1 417 ? 3.711 -23.894 16.088 1.00 51.31 417 LEU A C 1
ATOM 3285 O O . LEU A 1 417 ? 4.014 -23.271 17.102 1.00 51.31 417 LEU A O 1
ATOM 3289 N N . LYS A 1 418 ? 4.489 -24.882 15.645 1.00 39.88 418 LYS A N 1
ATOM 3290 C CA . LYS A 1 418 ? 5.825 -25.142 16.201 1.00 39.88 418 LYS A CA 1
ATOM 3291 C C . LYS A 1 418 ? 6.905 -24.635 15.257 1.00 39.88 418 LYS A C 1
ATOM 3293 O O . LYS A 1 418 ? 7.594 -25.417 14.613 1.00 39.88 418 LYS A O 1
ATOM 3298 N N . GLN A 1 419 ? 7.125 -23.323 15.244 1.00 44.50 419 GLN A N 1
ATOM 3299 C CA . GLN A 1 419 ? 8.432 -22.780 14.872 1.00 44.50 419 GLN A CA 1
ATOM 3300 C C . GLN A 1 419 ? 8.889 -21.742 15.899 1.00 44.50 419 GLN A C 1
ATOM 3302 O O . GLN A 1 419 ? 8.545 -20.569 15.829 1.00 44.50 419 GLN A O 1
ATOM 3307 N N . LYS A 1 420 ? 9.729 -22.174 16.850 1.00 37.12 420 LYS A N 1
ATOM 3308 C CA . LYS A 1 420 ? 10.605 -21.256 17.590 1.00 37.12 420 LYS A CA 1
ATOM 3309 C C . LYS A 1 420 ? 11.621 -20.689 16.595 1.00 37.12 420 LYS A C 1
ATOM 3311 O O . LYS A 1 420 ? 12.561 -21.382 16.201 1.00 37.12 420 LYS A O 1
ATOM 3316 N N . ILE A 1 421 ? 11.420 -19.450 16.159 1.00 46.56 421 ILE A N 1
ATOM 3317 C CA . ILE A 1 421 ? 12.366 -18.742 15.292 1.00 46.56 421 ILE A CA 1
ATOM 3318 C C . ILE A 1 421 ? 13.498 -18.202 16.179 1.00 46.56 421 ILE A C 1
ATOM 3320 O O . ILE A 1 421 ? 13.283 -17.354 17.037 1.00 46.56 421 ILE A O 1
ATOM 3324 N N . THR A 1 422 ? 14.713 -18.723 16.012 1.00 42.66 422 THR A N 1
ATOM 3325 C CA . THR A 1 422 ? 15.917 -18.250 16.722 1.00 42.66 422 THR A CA 1
ATOM 3326 C C . THR A 1 422 ? 16.392 -16.901 16.157 1.00 42.66 422 THR A C 1
ATOM 3328 O O . THR A 1 422 ? 16.235 -16.654 14.963 1.00 42.66 422 THR A O 1
ATOM 3331 N N . VAL A 1 423 ? 17.063 -16.065 16.960 1.00 44.41 423 VAL A N 1
ATOM 3332 C CA . VAL A 1 423 ? 17.664 -14.770 16.548 1.00 44.41 423 VAL A CA 1
ATOM 3333 C C . VAL A 1 423 ? 18.523 -14.885 15.276 1.00 44.41 423 VAL A C 1
ATOM 3335 O O . VAL A 1 423 ? 18.427 -14.062 14.369 1.00 44.41 423 VAL A O 1
ATOM 3338 N N . ALA A 1 424 ? 19.302 -15.964 15.146 1.00 42.09 424 ALA A N 1
ATOM 3339 C CA . ALA A 1 424 ? 20.104 -16.237 13.950 1.00 42.09 424 ALA A CA 1
ATOM 3340 C C . ALA A 1 424 ? 19.252 -16.492 12.689 1.00 42.09 424 ALA A C 1
ATOM 3342 O O . ALA A 1 424 ? 19.646 -16.113 11.587 1.00 42.09 424 ALA A O 1
ATOM 3343 N N . LYS A 1 425 ? 18.061 -17.095 12.836 1.00 47.69 425 LYS A N 1
ATOM 3344 C CA . LYS A 1 425 ? 17.093 -17.217 11.738 1.00 47.69 425 LYS A CA 1
ATOM 3345 C C . LYS A 1 425 ? 16.478 -15.860 11.404 1.00 47.69 425 LYS A C 1
ATOM 3347 O O . LYS A 1 425 ? 16.348 -15.577 10.224 1.00 47.69 425 LYS A O 1
ATOM 3352 N N . GLN A 1 426 ? 16.172 -15.006 12.386 1.00 49.19 426 GLN A N 1
ATOM 3353 C CA . GLN A 1 426 ? 15.638 -13.657 12.129 1.00 49.19 426 GLN A CA 1
ATOM 3354 C C . GLN A 1 426 ? 16.607 -12.773 11.335 1.00 49.19 426 GLN A C 1
ATOM 3356 O O . GLN A 1 426 ? 16.198 -12.172 10.346 1.00 49.19 426 GLN A O 1
ATOM 3361 N N . LEU A 1 427 ? 17.894 -12.742 11.700 1.00 43.88 427 LEU A N 1
ATOM 3362 C CA . LEU A 1 427 ? 18.907 -12.013 10.925 1.00 43.88 427 LEU A CA 1
ATOM 3363 C C . LEU A 1 427 ? 19.022 -12.577 9.503 1.00 43.88 427 LEU A C 1
ATOM 3365 O O . LEU A 1 427 ? 18.996 -11.821 8.535 1.00 43.88 427 LEU A O 1
ATOM 3369 N N . ASN A 1 428 ? 19.038 -13.907 9.359 1.00 45.81 428 ASN A N 1
ATOM 3370 C CA . ASN A 1 428 ? 18.989 -14.551 8.045 1.00 45.81 428 ASN A CA 1
ATOM 3371 C C .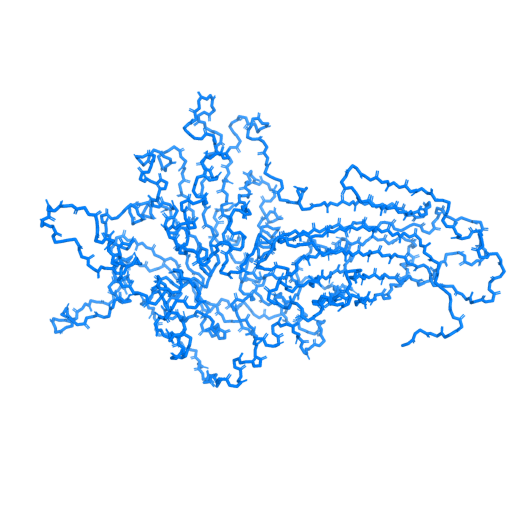 ASN A 1 428 ? 17.708 -14.232 7.258 1.00 45.81 428 ASN A C 1
ATOM 3373 O O . ASN A 1 428 ? 17.766 -14.184 6.034 1.00 45.81 428 ASN A O 1
ATOM 3377 N N . HIS A 1 429 ? 16.568 -14.017 7.916 1.00 48.81 429 HIS A N 1
ATOM 3378 C CA . HIS A 1 429 ? 15.330 -13.607 7.257 1.00 48.81 429 HIS A CA 1
ATOM 3379 C C . HIS A 1 429 ? 15.435 -12.181 6.727 1.00 48.81 429 HIS A C 1
ATOM 3381 O O . HIS A 1 429 ? 15.179 -12.006 5.547 1.00 48.81 429 HIS A O 1
ATOM 3387 N N . VAL A 1 430 ? 15.927 -11.210 7.506 1.00 46.47 430 VAL A N 1
ATOM 3388 C CA . VAL A 1 430 ? 16.184 -9.837 7.019 1.00 46.47 430 VAL A CA 1
ATOM 3389 C C . VAL A 1 430 ? 17.130 -9.844 5.811 1.00 46.47 430 VAL A C 1
ATOM 3391 O O . VAL A 1 430 ? 16.852 -9.199 4.803 1.00 46.47 430 VAL A O 1
ATOM 3394 N N . PHE A 1 431 ? 18.205 -10.639 5.856 1.00 43.41 431 PHE A N 1
ATOM 3395 C CA . PHE A 1 431 ? 19.120 -10.793 4.717 1.00 43.41 431 PHE A CA 1
ATOM 3396 C C . PHE A 1 431 ? 18.481 -11.506 3.509 1.00 43.41 431 PHE A C 1
ATOM 3398 O O . PHE A 1 431 ? 18.771 -11.145 2.368 1.00 43.41 431 PHE A O 1
ATOM 3405 N N . LYS A 1 432 ? 17.592 -12.487 3.720 1.00 44.81 432 LYS A N 1
ATOM 3406 C CA . LYS A 1 432 ? 16.840 -13.165 2.645 1.00 44.81 432 LYS A CA 1
ATOM 3407 C C . LYS A 1 432 ? 15.701 -12.320 2.072 1.00 44.81 432 LYS A C 1
ATOM 3409 O O . LYS A 1 432 ? 15.391 -12.488 0.898 1.00 44.81 432 LYS A O 1
ATOM 3414 N N . THR A 1 433 ? 15.128 -11.395 2.841 1.00 44.62 433 THR A N 1
ATOM 3415 C CA . THR A 1 433 ? 14.200 -10.363 2.344 1.00 44.62 433 THR A CA 1
ATOM 3416 C C . THR A 1 433 ? 14.888 -9.475 1.308 1.00 44.62 433 THR A C 1
ATOM 3418 O O . THR A 1 433 ? 14.250 -9.018 0.367 1.00 44.62 433 THR A O 1
ATOM 3421 N N . ILE A 1 434 ? 16.206 -9.296 1.435 1.00 40.38 434 ILE A N 1
ATOM 3422 C CA . ILE A 1 434 ? 17.036 -8.562 0.472 1.00 40.38 434 ILE A CA 1
ATOM 3423 C C . ILE A 1 434 ? 17.473 -9.470 -0.701 1.00 40.38 434 ILE A C 1
ATOM 3425 O O . ILE A 1 434 ? 17.707 -8.980 -1.800 1.00 40.38 434 ILE A O 1
ATOM 3429 N N . ASN A 1 435 ? 17.562 -10.797 -0.512 1.00 38.62 435 ASN A N 1
ATOM 3430 C CA . ASN A 1 435 ? 17.984 -11.757 -1.545 1.00 38.62 435 ASN A CA 1
ATOM 3431 C C . ASN A 1 435 ? 17.258 -13.126 -1.437 1.00 38.62 435 ASN A C 1
ATOM 3433 O O . ASN A 1 435 ? 17.720 -14.012 -0.705 1.00 38.62 435 ASN A O 1
ATOM 3437 N N . PRO A 1 436 ? 16.153 -13.356 -2.175 1.00 46.62 436 PRO A N 1
ATOM 3438 C CA . PRO A 1 436 ? 15.454 -14.645 -2.182 1.00 46.62 436 PRO A CA 1
ATOM 3439 C C . PRO A 1 436 ? 16.291 -15.767 -2.833 1.00 46.62 436 PRO A C 1
ATOM 3441 O O . PRO A 1 436 ? 17.065 -15.528 -3.757 1.00 46.62 436 PRO A O 1
ATOM 3444 N N . THR A 1 437 ? 16.147 -17.005 -2.331 1.00 45.56 437 THR A N 1
ATOM 3445 C CA . THR A 1 437 ? 17.051 -18.157 -2.598 1.00 45.56 437 THR A CA 1
ATOM 3446 C C . THR A 1 437 ? 16.417 -19.352 -3.335 1.00 45.56 437 THR A C 1
ATOM 3448 O O . THR A 1 437 ? 17.068 -20.379 -3.483 1.00 45.56 437 THR A O 1
ATOM 3451 N N . VAL A 1 438 ? 15.184 -19.240 -3.839 1.00 50.31 438 VAL A N 1
ATOM 3452 C CA . VAL A 1 438 ? 14.544 -20.260 -4.702 1.00 50.31 438 VAL A CA 1
ATOM 3453 C C . VAL A 1 438 ? 14.456 -19.707 -6.125 1.00 50.31 438 VAL A C 1
ATOM 3455 O O . VAL A 1 438 ? 14.327 -18.493 -6.292 1.00 50.31 438 VAL A O 1
ATOM 3458 N N . THR A 1 439 ? 14.530 -20.559 -7.154 1.00 53.94 439 THR A N 1
ATOM 3459 C CA . THR A 1 439 ? 14.189 -20.156 -8.527 1.00 53.94 439 THR A CA 1
ATOM 3460 C C . THR A 1 439 ? 12.794 -19.528 -8.503 1.00 53.94 439 THR A C 1
ATOM 3462 O O . THR A 1 439 ? 11.814 -20.181 -8.145 1.00 53.94 439 THR A O 1
ATOM 3465 N N . ALA A 1 440 ? 12.710 -18.231 -8.821 1.00 60.28 440 ALA A N 1
ATOM 3466 C CA . ALA A 1 440 ? 11.490 -17.432 -8.678 1.00 60.28 440 ALA A CA 1
ATOM 3467 C C . ALA A 1 440 ? 10.264 -18.106 -9.322 1.00 60.28 440 ALA A C 1
ATOM 3469 O O . ALA A 1 440 ? 9.161 -18.019 -8.795 1.00 60.28 440 ALA A O 1
ATOM 3470 N N . GLU A 1 441 ? 10.477 -18.848 -10.409 1.00 63.66 441 GLU A N 1
ATOM 3471 C CA . GLU A 1 441 ? 9.447 -19.566 -11.160 1.00 63.66 441 GLU A CA 1
ATOM 3472 C C . GLU A 1 441 ? 8.754 -20.677 -10.356 1.00 63.66 441 GLU A C 1
ATOM 3474 O O . GLU A 1 441 ? 7.526 -20.755 -10.366 1.00 63.66 441 GLU A O 1
ATOM 3479 N N . GLU A 1 442 ? 9.500 -21.511 -9.621 1.00 65.88 442 GLU A N 1
ATOM 3480 C CA . GLU A 1 442 ? 8.910 -22.598 -8.825 1.00 65.88 442 GLU A CA 1
ATOM 3481 C C . GLU A 1 442 ? 8.100 -22.036 -7.653 1.00 65.88 442 GLU A C 1
ATOM 3483 O O . GLU A 1 442 ? 6.996 -22.503 -7.361 1.00 65.88 442 GLU A O 1
ATOM 3488 N N . PHE A 1 443 ? 8.620 -20.981 -7.020 1.00 69.00 443 PHE A N 1
ATOM 3489 C CA . PHE A 1 443 ? 7.926 -20.275 -5.948 1.00 69.00 443 PHE A CA 1
ATOM 3490 C C . PHE A 1 443 ? 6.630 -19.619 -6.436 1.00 69.00 443 PHE A C 1
ATOM 3492 O O . PHE A 1 443 ? 5.600 -19.739 -5.769 1.00 69.00 443 PHE A O 1
ATOM 3499 N N . ILE A 1 444 ? 6.659 -18.970 -7.606 1.00 70.69 444 ILE A N 1
ATOM 3500 C CA . ILE A 1 444 ? 5.465 -18.388 -8.228 1.00 70.69 444 ILE A CA 1
ATOM 3501 C C . ILE A 1 444 ? 4.451 -19.484 -8.515 1.00 70.69 444 ILE A C 1
ATOM 3503 O O . ILE A 1 444 ? 3.326 -19.387 -8.032 1.00 70.69 444 ILE A O 1
ATOM 3507 N N . ARG A 1 445 ? 4.840 -20.546 -9.231 1.00 71.00 445 ARG A N 1
ATOM 3508 C CA . ARG A 1 445 ? 3.915 -21.624 -9.602 1.00 71.00 445 ARG A CA 1
ATOM 3509 C C . ARG A 1 445 ? 3.249 -22.228 -8.367 1.00 71.00 445 ARG A C 1
ATOM 3511 O O . ARG A 1 445 ? 2.023 -22.280 -8.301 1.00 71.00 445 ARG A O 1
ATOM 3518 N N . ARG A 1 446 ? 4.038 -22.575 -7.345 1.00 69.38 446 ARG A N 1
ATOM 3519 C CA . ARG A 1 446 ? 3.512 -23.107 -6.080 1.00 69.38 446 ARG A CA 1
ATOM 3520 C C . ARG A 1 446 ? 2.543 -22.131 -5.415 1.00 69.38 446 ARG A C 1
ATOM 3522 O O . ARG A 1 446 ? 1.460 -22.537 -5.019 1.00 69.38 446 ARG A O 1
ATOM 3529 N N . SER A 1 447 ? 2.897 -20.849 -5.334 1.00 69.94 447 SER A N 1
ATOM 3530 C CA . SER A 1 447 ? 2.044 -19.810 -4.733 1.00 69.94 447 SER A CA 1
ATOM 3531 C C . SER A 1 447 ? 0.708 -19.620 -5.463 1.00 69.94 447 SER A C 1
ATOM 3533 O O . SER A 1 447 ? -0.268 -19.157 -4.872 1.00 69.94 447 SER A O 1
ATOM 3535 N N . CYS A 1 448 ? 0.641 -19.968 -6.747 1.00 68.31 448 CYS A N 1
ATOM 3536 C CA . CYS A 1 448 ? -0.587 -19.913 -7.538 1.00 68.31 448 CYS A CA 1
ATOM 3537 C C . CYS A 1 448 ? -1.466 -21.156 -7.311 1.00 68.31 448 CYS A C 1
ATOM 3539 O O . CYS A 1 448 ? -2.689 -21.041 -7.189 1.00 68.31 448 CYS A O 1
ATOM 3541 N N . GLU A 1 449 ? -0.837 -22.328 -7.188 1.00 67.50 449 GLU A N 1
ATOM 3542 C CA . GLU A 1 449 ? -1.481 -23.643 -7.052 1.00 67.50 449 GLU A CA 1
ATOM 3543 C C . GLU A 1 449 ? -1.952 -23.978 -5.622 1.00 67.50 449 GLU A C 1
ATOM 3545 O O . GLU A 1 449 ? -2.800 -24.853 -5.443 1.00 67.50 449 GLU A O 1
ATOM 3550 N N . THR A 1 450 ? -1.435 -23.308 -4.587 1.00 64.19 450 THR A N 1
ATOM 3551 C CA . THR A 1 450 ? -1.733 -23.620 -3.175 1.00 64.19 450 THR A CA 1
ATOM 3552 C C . THR A 1 450 ? -3.208 -23.455 -2.801 1.00 64.19 450 THR A C 1
ATOM 3554 O O . THR A 1 450 ? -3.950 -22.691 -3.409 1.00 64.19 450 THR A O 1
ATOM 3557 N N . LYS A 1 451 ? -3.662 -24.141 -1.744 1.00 74.25 451 LYS A N 1
ATOM 3558 C CA . LYS A 1 451 ? -4.967 -23.852 -1.119 1.00 74.25 451 LYS A CA 1
ATOM 3559 C C . LYS A 1 451 ? -5.014 -22.406 -0.603 1.00 74.25 451 LYS A C 1
ATOM 3561 O O . LYS A 1 451 ? -3.972 -21.769 -0.452 1.00 74.25 451 LYS A O 1
ATOM 3566 N N . SER A 1 452 ? -6.222 -21.895 -0.352 1.00 85.88 452 SER A N 1
ATOM 3567 C CA . SER A 1 452 ? -6.399 -20.567 0.248 1.00 85.88 452 SER A CA 1
ATOM 3568 C C . SER A 1 452 ? -5.530 -20.425 1.509 1.00 85.88 452 SER A C 1
ATOM 3570 O O . SER A 1 452 ? -5.543 -21.339 2.337 1.00 85.88 452 SER A O 1
ATOM 3572 N N . PRO A 1 453 ? -4.777 -19.319 1.668 1.00 89.12 453 PRO A N 1
ATOM 3573 C CA . PRO A 1 453 ? -3.990 -19.065 2.871 1.00 89.12 453 PRO A CA 1
ATOM 3574 C C . PRO A 1 453 ? -4.865 -18.624 4.054 1.00 89.12 453 PRO A C 1
ATOM 3576 O O . PRO A 1 453 ? -4.351 -18.461 5.158 1.00 89.12 453 PRO A O 1
ATOM 3579 N N . ILE A 1 454 ? -6.166 -18.409 3.834 1.00 93.31 454 ILE A N 1
ATOM 3580 C CA . ILE A 1 454 ? -7.124 -18.034 4.871 1.00 93.31 454 ILE A CA 1
ATOM 3581 C C . ILE A 1 454 ? -7.480 -19.277 5.689 1.00 93.31 454 ILE A C 1
ATOM 3583 O O . ILE A 1 454 ? -8.045 -20.235 5.163 1.00 93.31 454 ILE A O 1
ATOM 3587 N N . VAL A 1 455 ? -7.130 -19.261 6.974 1.00 92.25 455 VAL A N 1
ATOM 3588 C CA . VAL A 1 455 ? -7.362 -20.375 7.915 1.00 92.25 455 VAL A CA 1
ATOM 3589 C C . VAL A 1 455 ? -8.473 -20.081 8.921 1.00 92.25 455 VAL A C 1
ATOM 3591 O O . VAL A 1 455 ? -8.920 -20.980 9.627 1.00 92.25 455 VAL A O 1
ATOM 3594 N N . HIS A 1 456 ? -8.920 -18.829 8.991 1.00 93.56 456 HIS A N 1
ATOM 3595 C CA . HIS A 1 456 ? -10.031 -18.388 9.822 1.00 93.56 456 HIS A CA 1
ATOM 3596 C C . HIS A 1 456 ? -10.638 -17.129 9.214 1.00 93.56 456 HIS A C 1
ATOM 3598 O O . HIS A 1 456 ? -9.896 -16.242 8.793 1.00 93.56 456 HIS A O 1
ATOM 3604 N N . ASP A 1 457 ? -11.961 -17.047 9.206 1.00 95.88 457 ASP A N 1
ATOM 3605 C CA . ASP A 1 457 ? -12.705 -15.848 8.844 1.00 95.88 457 ASP A CA 1
ATOM 3606 C C . ASP A 1 457 ? -14.034 -15.851 9.601 1.00 95.88 457 ASP A C 1
ATOM 3608 O O . ASP A 1 457 ? -14.906 -16.686 9.351 1.00 95.88 457 ASP A O 1
ATOM 3612 N N . LYS A 1 458 ? -14.149 -14.980 10.603 1.00 95.75 458 LYS A N 1
ATOM 3613 C CA . LYS A 1 458 ? -15.319 -14.907 11.484 1.00 95.75 458 LYS A CA 1
ATOM 3614 C C . LYS A 1 458 ? -15.527 -13.483 11.976 1.00 95.75 458 LYS A C 1
ATOM 3616 O O . LYS A 1 458 ? -14.571 -12.756 12.244 1.00 95.75 458 LYS A O 1
ATOM 3621 N N . VAL A 1 459 ? -16.789 -13.098 12.142 1.00 96.81 459 VAL A N 1
ATOM 3622 C CA . VAL A 1 459 ? -17.168 -11.856 12.823 1.00 96.81 459 VAL A CA 1
ATOM 3623 C C . VAL A 1 459 ? -17.301 -12.126 14.318 1.00 96.81 459 VAL A C 1
ATOM 3625 O O . VAL A 1 459 ? -18.069 -12.994 14.722 1.00 96.81 459 VAL A O 1
ATOM 3628 N N . TYR A 1 460 ? -16.559 -11.368 15.119 1.00 96.56 460 TYR A N 1
ATOM 3629 C CA . TYR A 1 460 ? -16.614 -11.365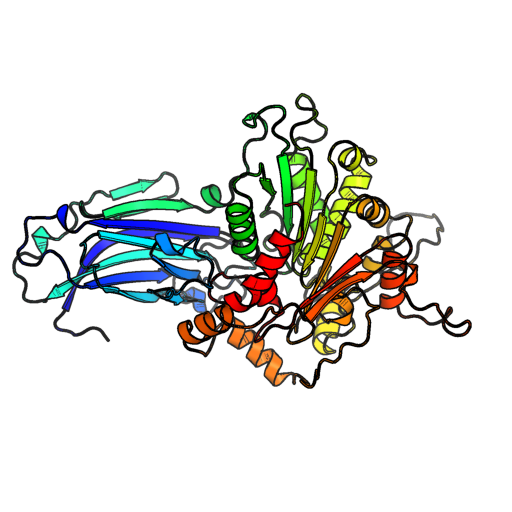 16.576 1.00 96.56 460 TYR A CA 1
ATOM 3630 C C . TYR A 1 460 ? -17.433 -10.167 17.046 1.00 96.56 460 TYR A C 1
ATOM 3632 O O . TYR A 1 460 ? -17.204 -9.032 16.617 1.00 96.56 460 TYR A O 1
ATOM 3640 N N . SER A 1 461 ? -18.379 -10.425 17.933 1.00 96.00 461 SER A N 1
ATOM 3641 C CA . SER A 1 461 ? -19.226 -9.453 18.616 1.00 96.00 461 SER A CA 1
ATOM 3642 C C . SER A 1 461 ? -18.752 -9.246 20.059 1.00 96.00 461 SER A C 1
ATOM 3644 O O . SER A 1 461 ? -18.017 -10.082 20.582 1.00 96.00 461 SER A O 1
ATOM 3646 N N . PRO A 1 462 ? -19.198 -8.182 20.754 1.00 95.06 462 PRO A N 1
ATOM 3647 C CA . PRO A 1 462 ? -18.836 -7.960 22.158 1.00 95.06 462 PRO A CA 1
ATOM 3648 C C . PRO A 1 462 ? -19.121 -9.162 23.077 1.00 95.06 462 PRO A C 1
ATOM 3650 O O . PRO A 1 462 ? -18.379 -9.404 24.022 1.00 95.06 462 PRO A O 1
ATOM 3653 N N . GLY A 1 463 ? -20.166 -9.945 22.779 1.00 93.00 463 GLY A N 1
ATOM 3654 C CA . GLY A 1 463 ? -20.516 -11.156 23.531 1.00 93.00 463 GLY A CA 1
ATOM 3655 C C . GLY A 1 463 ? -19.589 -12.357 23.305 1.00 93.00 463 GLY A C 1
ATOM 3656 O O . GLY A 1 463 ? -19.621 -13.284 24.105 1.00 93.00 463 GLY A O 1
ATOM 3657 N N . ASP A 1 464 ? -18.755 -12.343 22.260 1.00 92.81 464 ASP A N 1
ATOM 3658 C CA . ASP A 1 464 ? -17.750 -13.388 22.011 1.00 92.81 464 ASP A CA 1
ATOM 3659 C C . ASP A 1 464 ? -16.479 -13.181 22.855 1.00 92.81 464 ASP A C 1
ATOM 3661 O O . ASP A 1 464 ? -15.574 -14.017 22.848 1.00 92.81 464 ASP A O 1
ATOM 3665 N N . ILE A 1 465 ? -16.377 -12.051 23.561 1.00 92.25 465 ILE A N 1
ATOM 3666 C CA . ILE A 1 465 ? -15.217 -11.724 24.383 1.00 92.25 465 ILE A CA 1
ATOM 3667 C C . ILE A 1 465 ? -15.361 -12.382 25.758 1.00 92.25 465 ILE A C 1
ATOM 3669 O O . ILE A 1 465 ? -16.354 -12.122 26.441 1.00 92.25 465 ILE A O 1
ATOM 3673 N N . PRO A 1 466 ? -14.377 -13.188 26.207 1.00 90.25 466 PRO A N 1
ATOM 3674 C CA . PRO A 1 466 ? -14.432 -13.826 27.515 1.00 90.25 466 PRO A CA 1
ATOM 3675 C C . PRO A 1 466 ? -14.637 -12.794 28.634 1.00 90.25 466 PRO A C 1
ATOM 3677 O O . PRO A 1 466 ? -13.921 -11.781 28.654 1.00 90.25 466 PRO A O 1
ATOM 3680 N N . PRO A 1 467 ? -15.584 -13.013 29.564 1.00 88.00 467 PRO A N 1
ATOM 3681 C CA . PRO A 1 467 ? -15.744 -12.136 30.717 1.00 88.00 467 PRO A CA 1
ATOM 3682 C C . PRO A 1 467 ? -14.478 -12.171 31.582 1.00 88.00 467 PRO A C 1
ATOM 3684 O O . PRO A 1 467 ? -13.727 -13.143 31.553 1.00 88.00 467 PRO A O 1
ATOM 3687 N N . LEU A 1 468 ? -14.232 -11.095 32.327 1.00 85.88 468 LEU A N 1
ATOM 3688 C CA . LEU A 1 468 ? -13.202 -11.104 33.364 1.00 85.88 468 LEU A CA 1
ATOM 3689 C C . LEU A 1 468 ? -13.717 -11.904 34.559 1.00 85.88 468 LEU A C 1
ATOM 3691 O O . LEU A 1 468 ? -14.874 -11.742 34.949 1.00 85.88 468 LEU A O 1
ATOM 3695 N N . GLU A 1 469 ? -12.872 -12.748 35.144 1.00 77.19 469 GLU A N 1
ATOM 3696 C CA . GLU A 1 469 ? -13.164 -13.308 36.463 1.00 77.19 469 GLU A CA 1
ATOM 3697 C C . GLU A 1 469 ? -13.009 -12.211 37.534 1.00 77.19 469 GLU A C 1
ATOM 3699 O O . GLU A 1 469 ? -12.173 -11.317 37.391 1.00 77.19 469 GLU A O 1
ATOM 3704 N N . GLU A 1 470 ? -13.778 -12.272 38.630 1.00 66.56 470 GLU A N 1
ATOM 3705 C CA . GLU A 1 470 ? -13.790 -11.236 39.691 1.00 66.56 470 GLU A CA 1
ATOM 3706 C C . GLU A 1 470 ? -12.389 -10.929 40.266 1.00 66.56 470 GLU A C 1
ATOM 3708 O O . GLU A 1 470 ? -12.120 -9.815 40.710 1.00 66.56 470 GLU A O 1
ATOM 3713 N N . ASN A 1 471 ? -11.461 -11.893 40.214 1.00 64.06 471 ASN A N 1
ATOM 3714 C CA . ASN A 1 471 ? -10.084 -11.731 40.690 1.00 64.06 471 ASN A CA 1
ATOM 3715 C C . ASN A 1 471 ? -9.121 -11.123 39.643 1.00 64.06 471 ASN A C 1
ATOM 3717 O O . ASN A 1 471 ? -8.009 -10.729 39.999 1.00 64.06 471 ASN A O 1
ATOM 3721 N N . GLU A 1 472 ? -9.512 -11.047 38.367 1.00 63.03 472 GLU A N 1
ATOM 3722 C CA . GLU A 1 472 ? -8.675 -10.560 37.258 1.00 63.03 472 GLU A CA 1
ATOM 3723 C C . GLU A 1 472 ? -8.883 -9.071 36.942 1.00 63.03 472 GLU A C 1
ATOM 3725 O O . GLU A 1 472 ? -7.987 -8.446 36.368 1.00 63.03 472 GLU A O 1
ATOM 3730 N N . GLU A 1 473 ? -10.004 -8.464 37.361 1.00 61.91 473 GLU A N 1
ATOM 3731 C CA . GLU A 1 473 ? -10.348 -7.062 37.046 1.00 61.91 473 GLU A CA 1
ATOM 3732 C C . GLU A 1 473 ? -9.251 -6.052 37.434 1.00 61.91 473 GLU A C 1
ATOM 3734 O O . GLU A 1 473 ? -9.092 -5.014 36.787 1.00 61.91 473 GLU A O 1
ATOM 3739 N N . VAL A 1 474 ? -8.445 -6.365 38.453 1.00 63.31 474 VAL A N 1
ATOM 3740 C CA . VAL A 1 474 ? -7.397 -5.473 38.975 1.00 63.31 474 VAL A CA 1
ATOM 3741 C C . VAL A 1 474 ? -6.065 -5.602 38.213 1.00 63.31 474 VAL A C 1
ATOM 3743 O O . VAL A 1 474 ? -5.253 -4.677 38.268 1.00 63.31 474 VAL A O 1
ATOM 3746 N N . ASN A 1 475 ? -5.814 -6.692 37.472 1.00 76.94 475 ASN A N 1
ATOM 3747 C CA . ASN A 1 475 ? -4.459 -7.032 37.001 1.00 76.94 475 ASN A CA 1
ATOM 3748 C C . ASN A 1 475 ? -4.334 -7.418 35.513 1.00 76.94 475 ASN A C 1
ATOM 3750 O O . ASN A 1 475 ? -3.392 -8.113 35.129 1.00 76.94 475 ASN A O 1
ATOM 3754 N N . ILE A 1 476 ? -5.247 -6.960 34.652 1.00 88.00 476 ILE A N 1
ATOM 3755 C CA . ILE A 1 476 ? -5.116 -7.188 33.206 1.00 88.00 476 ILE A CA 1
ATOM 3756 C C . ILE A 1 476 ? -4.041 -6.312 32.549 1.00 88.00 476 ILE A C 1
ATOM 3758 O O . ILE A 1 476 ? -3.851 -5.136 32.886 1.00 88.00 476 ILE A O 1
ATOM 3762 N N . SER A 1 477 ? -3.360 -6.899 31.561 1.00 89.50 477 SER A N 1
ATOM 3763 C CA . SER A 1 477 ? -2.333 -6.243 30.739 1.00 89.50 477 SER A CA 1
ATOM 3764 C C . SER A 1 477 ? -2.868 -5.014 29.985 1.00 89.50 477 SER A C 1
ATOM 3766 O O . SER A 1 477 ? -4.069 -4.898 29.732 1.00 89.50 477 SER A O 1
ATOM 3768 N N . ILE A 1 478 ? -1.988 -4.081 29.599 1.00 89.81 478 ILE A N 1
ATOM 3769 C CA . ILE A 1 478 ? -2.386 -2.885 28.828 1.00 89.81 478 ILE A CA 1
ATOM 3770 C C . ILE A 1 478 ? -2.959 -3.303 27.469 1.00 89.81 478 ILE A C 1
ATOM 3772 O O . ILE A 1 478 ? -3.950 -2.747 27.010 1.00 89.81 478 ILE A O 1
ATOM 3776 N N . GLU A 1 479 ? -2.375 -4.324 26.859 1.00 91.75 479 GLU A N 1
ATOM 3777 C CA . GLU A 1 479 ? -2.794 -4.940 25.608 1.00 91.75 479 GLU A CA 1
ATOM 3778 C C . GLU A 1 479 ? -4.221 -5.476 25.708 1.00 91.75 479 GLU A C 1
ATOM 3780 O O . GLU A 1 479 ? -5.037 -5.247 24.819 1.00 91.75 479 GLU A O 1
ATOM 3785 N N . GLU A 1 480 ? -4.555 -6.152 26.808 1.00 92.19 480 GLU A N 1
ATOM 3786 C CA . GLU A 1 480 ? -5.914 -6.631 27.045 1.00 92.19 480 GLU A CA 1
ATOM 3787 C C . GLU A 1 480 ? -6.893 -5.483 27.307 1.00 92.19 480 GLU A C 1
ATOM 3789 O O . GLU A 1 480 ? -8.009 -5.519 26.792 1.00 92.19 480 GLU A O 1
ATOM 3794 N N . LYS A 1 481 ? -6.478 -4.429 28.024 1.00 93.44 481 LYS A N 1
ATOM 3795 C CA . LYS A 1 481 ? -7.292 -3.210 28.181 1.00 93.44 481 LYS A CA 1
ATOM 3796 C C . LYS A 1 481 ? -7.621 -2.591 26.824 1.00 93.44 481 LYS A C 1
ATOM 3798 O O . LYS A 1 481 ? -8.784 -2.292 26.568 1.00 93.44 481 LYS A O 1
ATOM 3803 N N . ILE A 1 482 ? -6.624 -2.460 25.943 1.00 95.44 482 ILE A N 1
ATOM 3804 C CA . ILE A 1 482 ? -6.803 -1.974 24.567 1.00 95.44 482 ILE A CA 1
ATOM 3805 C C . ILE A 1 482 ? -7.767 -2.894 23.804 1.00 95.44 482 ILE A C 1
ATOM 3807 O O . ILE A 1 482 ? -8.740 -2.418 23.224 1.00 95.44 482 ILE A O 1
ATOM 3811 N N . ALA A 1 483 ? -7.538 -4.212 23.829 1.00 95.56 483 ALA A N 1
ATOM 3812 C CA . ALA A 1 483 ? -8.372 -5.182 23.121 1.00 95.56 483 ALA A CA 1
ATOM 3813 C C . ALA A 1 483 ? -9.832 -5.127 23.591 1.00 95.56 483 ALA A C 1
ATOM 3815 O O . ALA A 1 483 ? -10.739 -5.004 22.769 1.00 95.56 483 ALA A O 1
ATOM 3816 N N . ARG A 1 484 ? -10.079 -5.167 24.904 1.00 95.00 484 ARG A N 1
ATOM 3817 C CA . ARG A 1 484 ? -11.430 -5.091 25.480 1.00 95.00 484 ARG A CA 1
ATOM 3818 C C . ARG A 1 484 ? -12.115 -3.773 25.149 1.00 95.00 484 ARG A C 1
ATOM 3820 O O . ARG A 1 484 ? -13.301 -3.782 24.837 1.00 95.00 484 ARG A O 1
ATOM 3827 N N . ALA A 1 485 ? -11.383 -2.660 25.168 1.00 95.50 485 ALA A N 1
ATOM 3828 C CA . ALA A 1 485 ? -11.935 -1.363 24.804 1.00 95.50 485 ALA A CA 1
ATOM 3829 C C . ALA A 1 485 ? -12.423 -1.358 23.345 1.00 95.50 485 ALA A C 1
ATOM 3831 O O . ALA A 1 485 ? -13.581 -1.026 23.102 1.00 95.50 485 ALA A O 1
ATOM 3832 N N . TRP A 1 486 ? -11.623 -1.864 22.399 1.00 96.88 486 TRP A N 1
ATOM 3833 C CA . TRP A 1 486 ? -12.024 -1.964 20.990 1.00 96.88 486 TRP A CA 1
ATOM 3834 C C . TRP A 1 486 ? -13.185 -2.928 20.708 1.00 96.88 486 TRP A C 1
ATOM 3836 O O . TRP A 1 486 ? -13.880 -2.747 19.710 1.00 96.88 486 TRP A O 1
ATOM 3846 N N . HIS A 1 487 ? -13.414 -3.939 21.548 1.00 96.38 487 HIS A N 1
ATOM 3847 C CA . HIS A 1 487 ? -14.548 -4.866 21.398 1.00 96.38 487 HIS A CA 1
ATOM 3848 C C . HIS A 1 487 ? -15.766 -4.484 22.242 1.00 96.38 487 HIS A C 1
ATOM 3850 O O . HIS A 1 487 ? -16.768 -5.192 22.208 1.00 96.38 487 HIS A O 1
ATOM 3856 N N . LYS A 1 488 ? -15.710 -3.389 23.008 1.00 94.38 488 LYS A N 1
ATOM 3857 C CA . LYS A 1 488 ? -16.773 -3.027 23.953 1.00 94.38 488 LYS A CA 1
ATOM 3858 C C . LYS A 1 488 ? -18.126 -2.816 23.270 1.00 94.38 488 LYS A C 1
ATOM 3860 O O . LYS A 1 488 ? -19.149 -3.256 23.785 1.00 94.38 488 LYS A O 1
ATOM 3865 N N . ASP A 1 489 ? -18.135 -2.115 22.141 1.00 95.69 489 ASP A N 1
ATOM 3866 C CA . ASP A 1 489 ? -19.348 -1.694 21.429 1.00 95.69 489 ASP A CA 1
ATOM 3867 C C . ASP A 1 489 ? -19.215 -1.792 19.899 1.00 95.69 489 ASP A C 1
ATOM 3869 O O . ASP A 1 489 ? -19.937 -1.125 19.157 1.00 95.69 489 ASP A O 1
ATOM 3873 N N . MET A 1 490 ? -18.294 -2.630 19.414 1.00 95.62 490 MET A N 1
ATOM 3874 C CA . MET A 1 490 ? -18.015 -2.820 17.990 1.00 95.62 490 MET A CA 1
ATOM 3875 C C . MET A 1 490 ? -17.828 -4.298 17.651 1.00 95.62 490 MET A C 1
ATOM 3877 O O . MET A 1 490 ? -17.291 -5.071 18.442 1.00 95.62 490 MET A O 1
ATOM 3881 N N . THR A 1 491 ? -18.245 -4.675 16.442 1.00 97.69 491 THR A N 1
ATOM 3882 C CA . THR A 1 491 ? -17.959 -5.985 15.851 1.00 97.69 491 THR A CA 1
ATOM 3883 C C . THR A 1 491 ? -16.693 -5.933 14.998 1.00 97.69 491 THR A C 1
ATOM 3885 O O . THR A 1 491 ? -16.413 -4.915 14.356 1.00 97.69 491 THR A O 1
ATOM 3888 N N . TRP A 1 492 ? -15.953 -7.040 14.951 1.00 98.19 492 TRP A N 1
ATOM 3889 C CA . TRP A 1 492 ? -14.703 -7.174 14.199 1.00 98.19 492 TRP A CA 1
ATOM 3890 C C . TRP A 1 492 ? -14.712 -8.445 13.355 1.00 98.19 492 TRP A C 1
ATOM 3892 O O . TRP A 1 492 ? -14.827 -9.543 13.896 1.00 98.19 492 TRP A O 1
ATOM 3902 N N . ARG A 1 493 ? -14.546 -8.322 12.035 1.00 98.12 493 ARG A N 1
ATOM 3903 C CA . ARG A 1 493 ? -14.244 -9.468 11.169 1.00 98.12 493 ARG A CA 1
ATOM 3904 C C . ARG A 1 493 ? -12.761 -9.790 11.302 1.00 98.12 493 ARG A C 1
ATOM 3906 O O . ARG A 1 493 ? -11.912 -8.951 11.003 1.00 98.12 493 ARG A O 1
ATOM 3913 N N . LYS A 1 494 ? -12.437 -10.988 11.771 1.00 97.81 494 LYS A N 1
ATOM 3914 C CA . LYS A 1 494 ? -11.060 -11.441 11.957 1.00 97.81 494 LYS A CA 1
ATOM 3915 C C . LYS A 1 494 ? -10.728 -12.489 10.912 1.00 97.81 494 LYS A C 1
ATOM 3917 O O . LYS A 1 494 ? -11.281 -13.585 10.937 1.00 97.81 494 LYS A O 1
ATOM 3922 N N . VAL A 1 495 ? -9.819 -12.132 10.012 1.00 97.88 495 VAL A N 1
ATOM 3923 C CA . VAL A 1 495 ? -9.302 -12.996 8.956 1.00 97.88 495 VAL A CA 1
ATOM 3924 C C . VAL A 1 495 ? -7.881 -13.400 9.327 1.00 97.88 495 VAL A C 1
ATOM 3926 O O . VAL A 1 495 ? -6.988 -12.557 9.432 1.00 97.88 495 VAL A O 1
ATOM 3929 N N . PHE A 1 496 ? -7.648 -14.690 9.552 1.00 96.44 496 PHE A N 1
ATOM 3930 C CA . PHE A 1 496 ? -6.320 -15.193 9.892 1.00 96.44 496 PHE A CA 1
ATOM 3931 C C . PHE A 1 496 ? -5.677 -15.883 8.705 1.00 96.44 496 PHE A C 1
ATOM 3933 O O . PHE A 1 496 ? -6.304 -16.682 8.005 1.00 96.44 496 PHE A O 1
ATOM 3940 N N . VAL A 1 497 ? -4.402 -15.573 8.500 1.00 94.19 497 VAL A N 1
ATOM 3941 C CA . VAL A 1 497 ? -3.660 -15.944 7.303 1.00 94.19 497 VAL A CA 1
ATOM 3942 C C . VAL A 1 497 ? -2.437 -16.772 7.682 1.00 94.19 497 VAL A C 1
ATOM 3944 O O . VAL A 1 497 ? -1.668 -16.411 8.575 1.00 94.19 497 VAL A O 1
ATOM 3947 N N . LEU A 1 498 ? -2.235 -17.882 6.979 1.00 90.12 498 LEU A N 1
ATOM 3948 C CA . LEU A 1 498 ? -1.036 -18.704 7.068 1.00 90.12 498 LEU A CA 1
ATOM 3949 C C . LEU A 1 498 ? -0.266 -18.638 5.746 1.00 90.12 498 LEU A C 1
ATOM 3951 O O . LEU A 1 498 ? -0.647 -19.265 4.759 1.00 90.12 498 LEU A O 1
ATOM 3955 N N . LEU A 1 499 ? 0.837 -17.886 5.742 1.00 84.62 499 LEU A N 1
ATOM 3956 C CA . LEU A 1 499 ? 1.718 -17.735 4.582 1.00 84.62 499 LEU A CA 1
ATOM 3957 C C . LEU A 1 499 ? 3.071 -18.405 4.810 1.00 84.62 499 LEU A C 1
ATOM 3959 O O . LEU A 1 499 ? 3.635 -18.394 5.907 1.00 84.62 499 LEU A O 1
ATOM 3963 N N . GLU A 1 500 ? 3.622 -18.951 3.729 1.00 76.06 500 GLU A N 1
ATOM 3964 C CA . GLU A 1 500 ? 5.021 -19.362 3.674 1.00 76.06 500 GLU A CA 1
ATOM 3965 C C . GLU A 1 500 ? 5.944 -18.144 3.517 1.00 76.06 500 GLU A C 1
ATOM 3967 O O . GLU A 1 500 ? 5.589 -17.137 2.896 1.00 76.06 500 GLU A O 1
ATOM 3972 N N . GLY A 1 501 ? 7.177 -18.265 4.015 1.00 76.69 501 GLY A N 1
ATOM 3973 C CA . GLY A 1 501 ? 8.199 -17.230 3.865 1.00 76.69 501 GLY A CA 1
ATOM 3974 C C . GLY A 1 501 ? 7.990 -16.047 4.809 1.00 76.69 501 GLY A C 1
ATOM 3975 O O . GLY A 1 501 ? 7.578 -16.230 5.944 1.00 76.69 501 GLY A O 1
ATOM 3976 N N . GLU A 1 502 ? 8.341 -14.844 4.360 1.00 79.31 502 GLU A N 1
ATOM 3977 C CA . GLU A 1 502 ? 8.228 -13.612 5.150 1.00 79.31 502 GLU A CA 1
ATOM 3978 C C . GLU A 1 502 ? 6.777 -13.097 5.081 1.00 79.31 502 GLU A C 1
ATOM 3980 O O . GLU A 1 502 ? 6.388 -12.408 4.137 1.00 79.31 502 GLU A O 1
ATOM 3985 N N . ALA A 1 503 ? 5.936 -13.516 6.033 1.00 88.06 503 ALA A N 1
ATOM 3986 C CA . ALA A 1 503 ? 4.490 -13.287 5.961 1.00 88.06 503 ALA A CA 1
ATOM 3987 C C . ALA A 1 503 ? 4.123 -11.796 6.034 1.00 88.06 503 ALA A C 1
ATOM 3989 O O . ALA A 1 503 ? 3.134 -11.385 5.425 1.00 88.06 503 ALA A O 1
ATOM 3990 N N . HIS A 1 504 ? 4.938 -10.984 6.715 1.00 90.94 504 HIS A N 1
ATOM 3991 C CA . HIS A 1 504 ? 4.680 -9.561 6.924 1.00 90.94 504 HIS A CA 1
ATOM 3992 C C . HIS A 1 504 ? 4.612 -8.774 5.611 1.00 90.94 504 HIS A C 1
ATOM 3994 O O . HIS A 1 504 ? 3.734 -7.933 5.422 1.00 90.94 504 HIS A O 1
ATOM 4000 N N . THR A 1 505 ? 5.526 -9.055 4.683 1.00 89.06 505 THR A N 1
ATOM 4001 C CA . THR A 1 505 ? 5.550 -8.432 3.349 1.00 89.06 505 THR A CA 1
ATOM 4002 C C . THR A 1 505 ? 4.750 -9.214 2.309 1.00 89.06 505 THR A C 1
ATOM 4004 O O . THR A 1 505 ? 4.222 -8.621 1.363 1.00 89.06 505 THR A O 1
ATOM 4007 N N . ASN A 1 506 ? 4.611 -10.529 2.490 1.00 91.50 506 ASN A N 1
ATOM 4008 C CA . ASN A 1 506 ? 3.819 -11.375 1.602 1.00 91.50 506 ASN A CA 1
ATOM 4009 C C . ASN A 1 506 ? 2.326 -11.063 1.675 1.00 91.50 506 ASN A C 1
ATOM 4011 O O . ASN A 1 506 ? 1.701 -10.977 0.627 1.00 91.50 506 ASN A O 1
ATOM 4015 N N . VAL A 1 507 ? 1.762 -10.834 2.865 1.00 94.62 507 VAL A N 1
ATOM 4016 C CA . VAL A 1 507 ? 0.310 -10.636 3.064 1.00 94.62 507 VAL A CA 1
ATOM 4017 C C . VAL A 1 507 ? -0.273 -9.460 2.271 1.00 94.62 507 VAL A C 1
ATOM 4019 O O . VAL A 1 507 ? -1.433 -9.513 1.878 1.00 94.62 507 VAL A O 1
ATOM 4022 N N . ILE A 1 508 ? 0.540 -8.435 1.989 1.00 94.31 508 ILE A N 1
ATOM 4023 C CA . ILE A 1 508 ? 0.166 -7.265 1.178 1.00 94.31 508 ILE A CA 1
ATOM 4024 C C . ILE A 1 508 ? 0.668 -7.357 -0.273 1.00 94.31 508 ILE A C 1
ATOM 4026 O O . ILE A 1 508 ? 0.382 -6.494 -1.096 1.00 94.31 508 ILE A O 1
ATOM 4030 N N . VAL A 1 509 ? 1.435 -8.404 -0.598 1.00 91.94 509 VAL A N 1
ATOM 4031 C CA . VAL A 1 509 ? 2.141 -8.566 -1.877 1.00 91.94 509 VAL A CA 1
ATOM 4032 C C . VAL A 1 509 ? 2.983 -7.324 -2.191 1.00 91.94 509 VAL A C 1
ATOM 4034 O O . VAL A 1 509 ? 2.892 -6.722 -3.262 1.00 91.94 509 VAL A O 1
ATOM 4037 N N . ARG A 1 510 ? 3.834 -6.941 -1.230 1.00 88.62 510 ARG A N 1
ATOM 4038 C CA . ARG A 1 510 ? 4.615 -5.692 -1.259 1.00 88.62 510 ARG A CA 1
ATOM 4039 C C . ARG A 1 510 ? 5.305 -5.441 -2.605 1.00 88.62 510 ARG A C 1
ATOM 4041 O O . ARG A 1 510 ? 5.356 -4.318 -3.101 1.00 88.62 510 ARG A O 1
ATOM 4048 N N . ARG A 1 511 ? 5.867 -6.488 -3.205 1.00 86.19 511 ARG A N 1
ATOM 4049 C CA . ARG A 1 511 ? 6.366 -6.495 -4.581 1.00 86.19 511 ARG A CA 1
ATOM 4050 C C . ARG A 1 511 ? 5.709 -7.654 -5.313 1.00 86.19 511 ARG A C 1
ATOM 4052 O O . ARG A 1 511 ? 6.017 -8.806 -5.012 1.00 86.19 511 ARG A O 1
ATOM 4059 N N . LYS A 1 512 ? 4.848 -7.334 -6.289 1.00 83.31 512 LYS A N 1
ATOM 4060 C CA . LYS A 1 512 ? 3.980 -8.256 -7.053 1.00 83.31 512 LYS A CA 1
ATOM 4061 C C . LYS A 1 512 ? 4.516 -9.682 -7.171 1.00 83.31 512 LYS A C 1
ATOM 4063 O O . LYS A 1 512 ? 3.857 -10.629 -6.769 1.00 83.31 512 LYS A O 1
ATOM 4068 N N . TRP A 1 513 ? 5.727 -9.833 -7.693 1.00 81.75 513 TRP A N 1
ATOM 4069 C CA . TRP A 1 513 ? 6.273 -11.148 -8.009 1.00 81.75 513 TRP A CA 1
ATOM 4070 C C . TRP A 1 513 ? 7.153 -11.771 -6.917 1.00 81.75 513 TRP A C 1
ATOM 4072 O O . TRP A 1 513 ? 7.229 -12.992 -6.821 1.00 81.75 513 TRP A O 1
ATOM 4082 N N . LEU A 1 514 ? 7.796 -10.954 -6.079 1.00 80.19 514 LEU A N 1
ATOM 4083 C CA . LEU A 1 514 ? 8.638 -11.437 -4.974 1.00 80.19 514 LEU A CA 1
ATOM 4084 C C . LEU A 1 514 ? 7.790 -11.885 -3.782 1.00 80.19 514 LEU A C 1
ATOM 4086 O O . LEU A 1 514 ? 8.159 -12.806 -3.060 1.00 80.19 514 LEU A O 1
ATOM 4090 N N . ASN A 1 515 ? 6.644 -11.234 -3.604 1.00 86.06 515 ASN A N 1
ATOM 4091 C CA . ASN A 1 515 ? 5.725 -11.423 -2.491 1.00 86.06 515 ASN A CA 1
ATOM 4092 C C . ASN A 1 515 ? 4.418 -12.090 -2.932 1.00 86.06 515 ASN A C 1
ATOM 4094 O O . ASN A 1 515 ? 3.397 -11.969 -2.259 1.00 86.06 515 ASN A O 1
ATOM 4098 N N . ILE A 1 516 ? 4.443 -12.786 -4.073 1.00 84.38 516 ILE A N 1
ATOM 4099 C CA . ILE A 1 516 ? 3.244 -13.308 -4.731 1.00 84.38 516 ILE A CA 1
ATOM 4100 C C . ILE A 1 516 ? 2.438 -14.264 -3.846 1.00 84.38 516 ILE A C 1
ATOM 4102 O O . ILE A 1 516 ? 1.245 -14.395 -4.054 1.00 84.38 516 ILE A O 1
ATOM 4106 N N . SER A 1 517 ? 3.030 -14.900 -2.831 1.00 84.00 517 SER A N 1
ATOM 4107 C CA . SER A 1 517 ? 2.334 -15.863 -1.965 1.00 84.00 517 SER A CA 1
ATOM 4108 C C . SER A 1 517 ? 1.107 -15.298 -1.240 1.00 84.00 517 SER A C 1
ATOM 4110 O O . SER A 1 517 ? 0.187 -16.064 -0.957 1.00 84.00 517 SER A O 1
ATOM 4112 N N . GLY A 1 518 ? 1.032 -13.987 -0.985 1.00 89.69 518 GLY A N 1
ATOM 4113 C CA . GLY A 1 518 ? -0.161 -13.370 -0.394 1.00 89.69 518 GLY A CA 1
ATOM 4114 C C . GLY A 1 518 ? -1.236 -12.943 -1.390 1.00 89.69 518 GLY A C 1
ATOM 4115 O O . GLY A 1 518 ? -2.234 -12.366 -0.975 1.00 89.69 518 GLY A O 1
ATOM 4116 N N . TRP A 1 519 ? -1.103 -13.225 -2.689 1.00 88.94 519 TRP A N 1
ATOM 4117 C CA . TRP A 1 519 ? -2.069 -12.754 -3.693 1.00 88.94 519 TRP A CA 1
ATOM 4118 C C . TRP A 1 519 ? -3.512 -13.196 -3.416 1.00 88.94 519 TRP A C 1
ATOM 4120 O O . TRP A 1 519 ? -4.433 -12.412 -3.625 1.00 88.94 519 TRP A O 1
ATOM 4130 N N . LYS A 1 520 ? -3.717 -14.408 -2.879 1.00 90.25 520 LYS A N 1
ATOM 4131 C CA . LYS A 1 520 ? -5.047 -14.909 -2.484 1.00 90.25 520 LYS A CA 1
ATOM 4132 C C . LYS A 1 520 ? -5.638 -14.160 -1.291 1.00 90.25 520 LYS A C 1
ATOM 4134 O O . LYS A 1 520 ? -6.851 -14.128 -1.137 1.00 90.25 520 LYS A O 1
ATOM 4139 N N . VAL A 1 521 ? -4.797 -13.536 -0.465 1.00 95.00 521 VAL A N 1
ATOM 4140 C CA . VAL A 1 521 ? -5.248 -12.631 0.602 1.00 95.00 521 VAL A CA 1
ATOM 4141 C C . VAL A 1 521 ? -5.831 -11.362 -0.009 1.00 95.00 521 VAL A C 1
ATOM 4143 O O . VAL A 1 521 ? -6.899 -10.919 0.403 1.00 95.00 521 VAL A O 1
ATOM 4146 N N . ILE A 1 522 ? -5.166 -10.812 -1.029 1.00 94.81 522 ILE A N 1
ATOM 4147 C CA . ILE A 1 522 ? -5.643 -9.630 -1.758 1.00 94.81 522 ILE A CA 1
ATOM 4148 C C . ILE A 1 522 ? -6.904 -9.949 -2.564 1.00 94.81 522 ILE A C 1
ATOM 4150 O O . ILE A 1 522 ? -7.836 -9.145 -2.592 1.00 94.81 522 ILE A O 1
ATOM 4154 N N . GLU A 1 523 ? -6.968 -11.137 -3.174 1.00 92.00 523 GLU A N 1
ATOM 4155 C CA . GLU A 1 523 ? -8.169 -11.622 -3.859 1.00 92.00 523 GLU A CA 1
ATOM 4156 C C . GLU A 1 523 ? -9.350 -11.700 -2.886 1.00 92.00 523 GLU A C 1
ATOM 4158 O O . GLU A 1 523 ? -10.364 -11.053 -3.148 1.00 92.00 523 GLU A O 1
ATOM 4163 N N . HIS A 1 524 ? -9.166 -12.361 -1.736 1.00 95.88 524 HIS A N 1
ATOM 4164 C CA . HIS A 1 524 ? -10.158 -12.432 -0.661 1.00 95.88 524 HIS A CA 1
ATOM 4165 C C . HIS A 1 524 ? -10.591 -11.044 -0.185 1.00 95.88 524 HIS A C 1
ATOM 4167 O O . HIS A 1 524 ? -11.777 -10.760 -0.107 1.00 95.88 524 HIS A O 1
ATOM 4173 N N . LEU A 1 525 ? -9.647 -10.142 0.104 1.00 97.06 525 LEU A N 1
ATOM 4174 C CA . LEU A 1 525 ? -9.957 -8.762 0.494 1.00 97.06 525 LEU A CA 1
ATOM 4175 C C . LEU A 1 525 ? -10.840 -8.064 -0.531 1.00 97.06 525 LEU A C 1
ATOM 4177 O O . LEU A 1 525 ? -11.805 -7.412 -0.146 1.00 97.06 525 LEU A O 1
ATOM 4181 N N . SER A 1 526 ? -10.542 -8.250 -1.810 1.00 94.31 526 SER A N 1
ATOM 4182 C CA . SER A 1 526 ? -11.301 -7.633 -2.889 1.00 94.31 526 SER A CA 1
ATOM 4183 C C . SER A 1 526 ? -12.650 -8.320 -3.149 1.00 94.31 526 SER A C 1
ATOM 4185 O O . SER A 1 526 ? -13.522 -7.689 -3.729 1.00 94.31 526 SER A O 1
ATOM 4187 N N . ASP A 1 527 ? -12.826 -9.601 -2.794 1.00 94.38 527 ASP A N 1
ATOM 4188 C CA . ASP A 1 527 ? -14.121 -10.313 -2.890 1.00 94.38 527 ASP A CA 1
ATOM 4189 C C . ASP A 1 527 ? -15.069 -9.927 -1.753 1.00 94.38 527 ASP A C 1
ATOM 4191 O O . ASP A 1 527 ? -16.273 -9.796 -1.947 1.00 94.38 527 ASP A O 1
ATOM 4195 N N . GLU A 1 528 ? -14.512 -9.765 -0.559 1.00 95.88 528 GLU A N 1
ATOM 4196 C CA . GLU A 1 528 ? -15.266 -9.787 0.692 1.00 95.88 528 GLU A CA 1
ATOM 4197 C C . GLU A 1 528 ? -15.647 -8.404 1.228 1.00 95.88 528 GLU A C 1
ATOM 4199 O O . GLU A 1 528 ? -16.317 -8.300 2.259 1.00 95.88 528 GLU A O 1
ATOM 4204 N N . HIS A 1 529 ? -15.203 -7.342 0.559 1.00 95.88 529 HIS A N 1
ATOM 4205 C CA . HIS A 1 529 ? -15.441 -5.962 0.966 1.00 95.88 529 HIS A CA 1
ATOM 4206 C C . HIS A 1 529 ? -16.019 -5.163 -0.198 1.00 95.88 529 HIS A C 1
ATOM 4208 O O . HIS A 1 529 ? -15.591 -5.313 -1.341 1.00 95.88 529 HIS A O 1
ATOM 4214 N N . GLU A 1 530 ? -16.972 -4.281 0.110 1.00 92.06 530 GLU A N 1
ATOM 4215 C CA . GLU A 1 530 ? -17.446 -3.266 -0.830 1.00 92.06 530 GLU A CA 1
ATOM 4216 C C . GLU A 1 530 ? -16.294 -2.286 -1.079 1.00 92.06 530 GLU A C 1
ATOM 4218 O O . GLU A 1 530 ? -16.025 -1.439 -0.223 1.00 92.06 530 GLU A O 1
ATOM 4223 N N . LEU A 1 531 ? -15.583 -2.452 -2.196 1.00 86.75 531 LEU A N 1
ATOM 4224 C CA . LEU A 1 531 ? -14.409 -1.662 -2.554 1.00 86.75 531 LEU A CA 1
ATOM 4225 C C . LEU A 1 531 ? -14.524 -1.017 -3.914 1.00 86.75 531 LEU A C 1
ATOM 4227 O O . LEU A 1 531 ? -15.078 -1.609 -4.867 1.00 86.75 531 LEU A O 1
#

Organism: NCBI:txid1348612

Mean predicted aligned error: 9.46 Å